Protein AF-A0A7C2IJB6-F1 (afdb_monomer)

Nearest PDB structures (foldseek):
  6qkn-assembly1_A  TM=7.504E-01  e=5.696E-08  Neisseria gonorrhoeae
  1iqc-assembly2_B  TM=7.763E-01  e=3.004E-07  Nitrosomonas europaea
  2c1v-assembly1_B  TM=7.327E-01  e=2.038E-07  Paracoccus pantotrophus
  2vhd-assembly1_B  TM=8.048E-01  e=1.075E-06  Pseudomonas aeruginosa
  4aam-assembly1_A  TM=7.432E-01  e=2.154E-07  Geobacter sulfurreducens PCA

Solvent-accessible surface area (backbone atoms only — not comparable to full-atom values): 22747 Å² total; per-residue (Å²): 135,78,89,80,89,83,88,88,89,89,83,83,92,76,82,88,78,78,80,56,73,66,61,62,49,51,53,49,51,52,50,52,50,51,51,51,51,52,49,52,50,52,52,51,52,52,54,50,51,52,51,51,53,24,52,53,37,28,27,54,49,5,51,53,58,36,51,38,40,70,40,17,32,83,83,29,83,39,82,35,30,59,50,70,41,39,26,39,72,84,48,93,93,47,68,28,43,25,15,41,82,37,72,37,32,71,24,23,38,30,97,93,49,72,52,48,64,40,90,45,44,54,68,57,46,57,45,47,76,77,48,75,48,36,70,55,30,40,77,22,75,44,58,41,56,41,45,48,48,45,49,29,18,51,69,22,29,30,51,94,90,36,40,67,60,28,51,52,40,41,43,46,47,43,70,68,43,75,46,39,74,94,75,71,38,68,19,47,48,58,46,42,29,62,31,68,73,40,64,63,88,83,46,57,60,72,59,50,49,50,51,52,17,45,21,31,33,51,28,45,57,66,38,55,74,84,74,68,48,37,65,47,46,29,34,60,72,56,73,48,81,71,47,53,57,93,91,50,55,40,54,63,42,24,53,54,49,50,56,52,50,52,52,28,57,77,68,67,65,63,56,70,44,81,86,30,51,74,69,52,49,52,52,48,51,33,33,41,27,64,58,98,54,103,72,40,58,39,44,26,66,48,36,22,49,76,55,22,29,64,76,44,65,50,60,84,52,59,47,44,54,53,35,14,75,55,69,41,86,69,45,52,81,68,55,91,74,69,49,61,93,70,51,70,67,71,36,73,51,44,62,30,76,53,39,76,92,44,80,89,31,30,45,26,39,21,45,44,49,65,50,74,89,76,41,88,83,58,55,91,92,56,49,52,48,60,47,47,60,69,26,52,36,8,32,41,43,63,62,64,69,60,52,98,29,47,55,56,79,136

Mean predicted aligned error: 8.57 Å

Foldseek 3Di:
DDDDDDDDDDDDDDDDDDDDPVVVVVVVVVVVVVVVVVVVVVVVVVVVVLVVQLLVLLLVLLVVLQFDQLLADPQFDDGGGLCRAQDAAPDPVGGFLGGHADQFQFFTAHPVRRDGGHLGGDARLAVVVVFCADDFQRQDRAQLRVNLDCSQHRRSPHDVVCSVVSLVSVLVQLVVAQFDVVVPGHRSQVSCCSNPVDRSVVDDSVVVSSSNSSSNRSNSNVRYDPCPAQVSVQCVQLVHDQWDDVPDQLLVSLVVRLVSVVVCVVVVNRDHDPPCDPVNVVVSNLCSAPDPDPRRPVQSRALTPPQGGPSDWAAPCPQVVQQCVAVNHPLVVVADDDFPVPDDAPDQQQSDRHHNVNPNRIPQRNLRPDDQPDDPPADVPQHSRNVSVRSGRITGDGGPPPPVRHDDDD

Structure (mmCIF, N/CA/C/O backbone):
data_AF-A0A7C2IJB6-F1
#
_entry.id   AF-A0A7C2IJB6-F1
#
loop_
_atom_site.group_PDB
_atom_site.id
_atom_site.type_symbol
_atom_site.label_atom_id
_atom_site.label_alt_id
_atom_site.label_comp_id
_atom_site.label_asym_id
_atom_site.label_entity_id
_atom_site.label_seq_id
_atom_site.pdbx_PDB_ins_code
_atom_site.Cartn_x
_atom_site.Cartn_y
_atom_site.Cartn_z
_atom_site.occupancy
_atom_site.B_iso_or_equiv
_atom_site.auth_seq_id
_atom_site.auth_comp_id
_atom_site.auth_asym_id
_atom_site.auth_atom_id
_atom_site.pdbx_PDB_model_num
ATOM 1 N N . MET A 1 1 ? 17.824 -52.316 50.016 1.00 36.53 1 MET A N 1
ATOM 2 C CA . MET A 1 1 ? 18.013 -53.706 50.470 1.00 36.53 1 MET A CA 1
ATOM 3 C C . MET A 1 1 ? 16.646 -54.197 50.887 1.00 36.53 1 MET A C 1
ATOM 5 O O . MET A 1 1 ? 16.119 -53.686 51.863 1.00 36.53 1 MET A O 1
ATOM 9 N N . GLU A 1 2 ? 15.900 -54.733 49.922 1.00 36.28 2 GLU A N 1
ATOM 10 C CA . GLU A 1 2 ? 15.811 -56.184 49.619 1.00 36.28 2 GLU A CA 1
ATOM 11 C C . GLU A 1 2 ? 15.007 -56.891 50.718 1.00 36.28 2 GLU A C 1
ATOM 13 O O . GLU A 1 2 ? 15.379 -56.836 51.882 1.00 36.28 2 GLU A O 1
ATOM 18 N N . ILE A 1 3 ? 13.756 -57.286 50.448 1.00 34.62 3 ILE A N 1
ATOM 19 C CA . ILE A 1 3 ? 13.367 -58.489 49.681 1.00 34.62 3 ILE A CA 1
ATOM 20 C C . ILE A 1 3 ? 13.934 -59.731 50.376 1.00 34.62 3 ILE A C 1
ATOM 22 O O . ILE A 1 3 ? 15.116 -60.000 50.240 1.00 34.62 3 ILE A O 1
ATOM 26 N N . ASP A 1 4 ? 13.105 -60.447 51.145 1.00 31.38 4 ASP A N 1
ATOM 27 C CA . ASP A 1 4 ? 12.693 -61.813 50.788 1.00 31.38 4 ASP A CA 1
ATOM 28 C C . ASP A 1 4 ? 11.893 -62.532 51.893 1.00 31.38 4 ASP A C 1
ATOM 30 O O . ASP A 1 4 ? 12.348 -62.643 53.025 1.00 31.38 4 ASP A O 1
ATOM 34 N N . GLN A 1 5 ? 10.748 -63.094 51.463 1.00 39.75 5 GLN A N 1
ATOM 35 C CA . GLN A 1 5 ? 10.140 -64.368 51.903 1.00 39.75 5 GLN A CA 1
ATOM 36 C C . GLN A 1 5 ? 9.577 -64.449 53.349 1.00 39.75 5 GLN A C 1
ATOM 38 O O . GLN A 1 5 ? 10.151 -63.936 54.292 1.00 39.75 5 GLN A O 1
ATOM 43 N N . VAL A 1 6 ? 8.424 -65.054 53.670 1.00 36.78 6 VAL A N 1
ATOM 44 C CA . VAL A 1 6 ? 7.769 -66.326 53.272 1.00 36.78 6 VAL A CA 1
ATOM 45 C C . VAL A 1 6 ? 6.292 -66.205 53.754 1.00 36.78 6 VAL A C 1
ATOM 47 O O . VAL A 1 6 ? 6.082 -65.879 54.915 1.00 36.78 6 VAL A O 1
ATOM 50 N N . MET A 1 7 ? 5.247 -66.176 52.914 1.00 29.88 7 MET A N 1
ATOM 51 C CA . MET A 1 7 ? 4.465 -67.271 52.282 1.00 29.88 7 MET A CA 1
ATOM 52 C C . MET A 1 7 ? 3.468 -68.061 53.174 1.00 29.88 7 MET A C 1
ATOM 54 O O . MET A 1 7 ? 3.831 -68.544 54.238 1.00 29.88 7 MET A O 1
ATOM 58 N N . ALA A 1 8 ? 2.278 -68.301 52.579 1.00 30.44 8 ALA A N 1
ATOM 59 C CA . ALA A 1 8 ? 1.193 -69.267 52.886 1.00 30.44 8 ALA A CA 1
ATOM 60 C C . ALA A 1 8 ? 0.152 -68.836 53.952 1.00 30.44 8 ALA A C 1
ATOM 62 O O . ALA A 1 8 ? 0.516 -68.383 55.020 1.00 30.44 8 ALA A O 1
ATOM 63 N N . GLU A 1 9 ? -1.172 -68.896 53.757 1.00 31.38 9 GLU A N 1
ATOM 64 C CA . GLU A 1 9 ? -2.037 -69.702 52.883 1.00 31.38 9 GLU A CA 1
ATOM 65 C C . GLU A 1 9 ? -3.267 -68.898 52.415 1.00 31.38 9 GLU A C 1
ATOM 67 O O . GLU A 1 9 ? -3.785 -68.065 53.150 1.00 31.38 9 GLU A O 1
ATOM 72 N N . ILE A 1 10 ? -3.763 -69.199 51.210 1.00 33.75 10 ILE A N 1
ATOM 73 C CA . ILE A 1 10 ? -5.163 -69.536 50.872 1.00 33.75 10 ILE A CA 1
ATOM 74 C C . ILE A 1 10 ? -5.213 -69.580 49.338 1.00 33.75 10 ILE A C 1
ATOM 76 O O . ILE A 1 10 ? -5.016 -68.559 48.692 1.00 33.75 10 ILE A O 1
ATOM 80 N N . ILE A 1 11 ? -5.430 -70.770 48.763 1.00 36.22 11 ILE A N 1
ATOM 81 C CA . ILE A 1 11 ? -6.298 -71.062 47.598 1.00 36.22 11 ILE A CA 1
ATOM 82 C C . ILE A 1 11 ? -5.979 -72.481 47.091 1.00 36.22 11 ILE A C 1
ATOM 84 O O . ILE A 1 11 ? -4.893 -72.778 46.598 1.00 36.22 11 ILE A O 1
ATOM 88 N N . LYS A 1 12 ? -6.979 -73.362 47.208 1.00 34.47 12 LYS A N 1
ATOM 89 C CA . LYS A 1 12 ? -7.035 -74.700 46.598 1.00 34.47 12 LYS A CA 1
ATOM 90 C C . LYS A 1 12 ? -7.112 -74.602 45.061 1.00 34.47 12 LYS A C 1
ATOM 92 O O . LYS A 1 12 ? -7.705 -73.648 44.554 1.00 34.47 12 LYS A O 1
ATOM 97 N N . PRO A 1 13 ? -6.614 -75.597 44.303 1.00 36.00 13 PRO A N 1
ATOM 98 C CA . PRO A 1 13 ? -6.653 -75.566 42.846 1.00 36.00 13 PRO A CA 1
ATOM 99 C C . PRO A 1 13 ? -8.046 -75.931 42.306 1.00 36.00 13 PRO A C 1
ATOM 101 O O . PRO A 1 13 ? -8.673 -76.896 42.740 1.00 36.00 13 PRO A O 1
ATOM 104 N N . SER A 1 14 ? -8.503 -75.165 41.315 1.00 37.53 14 SER A N 1
ATOM 105 C CA . SER A 1 14 ? -9.647 -75.457 40.439 1.00 37.53 14 SER A CA 1
ATOM 106 C C . SER A 1 14 ? -9.128 -75.626 38.998 1.00 37.53 14 SER A C 1
ATOM 108 O O . SER A 1 14 ? -8.111 -75.022 38.645 1.00 37.53 14 SER A O 1
ATOM 110 N N . PRO A 1 15 ? -9.751 -76.488 38.173 1.00 41.00 15 PRO A N 1
ATOM 111 C CA . PRO A 1 15 ? -9.124 -77.035 36.978 1.00 41.00 15 PRO A CA 1
ATOM 112 C C . PRO A 1 15 ? -9.003 -76.016 35.840 1.00 41.00 15 PRO A C 1
ATOM 114 O O . PRO A 1 15 ? -9.871 -75.175 35.601 1.00 41.00 15 PRO A O 1
ATOM 117 N N . SER A 1 16 ? -7.913 -76.161 35.089 1.00 48.94 16 SER A N 1
ATOM 118 C CA . SER A 1 16 ? -7.564 -75.415 33.882 1.00 48.94 16 SER A CA 1
ATOM 119 C C . SER A 1 16 ? -8.739 -75.264 32.903 1.00 48.94 16 SER A C 1
ATOM 121 O O . SER A 1 16 ? -9.087 -76.201 32.179 1.00 48.94 16 SER A O 1
ATOM 123 N N . ARG A 1 17 ? -9.310 -74.057 32.802 1.00 46.62 17 ARG A N 1
ATOM 124 C CA . ARG A 1 17 ? -10.152 -73.675 31.660 1.00 46.62 17 ARG A CA 1
ATOM 125 C C . ARG A 1 17 ? -9.254 -73.288 30.490 1.00 46.62 17 ARG A C 1
ATOM 127 O O . ARG A 1 17 ? -8.646 -72.221 30.487 1.00 46.62 17 ARG A O 1
ATOM 134 N N . ARG A 1 18 ? -9.203 -74.151 29.473 1.00 50.25 18 ARG A N 1
ATOM 135 C CA . ARG A 1 18 ? -8.667 -73.803 28.151 1.00 50.25 18 ARG A CA 1
ATOM 136 C C . ARG A 1 18 ? -9.419 -72.577 27.624 1.00 50.25 18 ARG A C 1
ATOM 138 O O . ARG A 1 18 ? -10.645 -72.595 27.528 1.00 50.25 18 ARG A O 1
ATOM 145 N N . LEU A 1 19 ? -8.684 -71.522 27.277 1.00 46.22 19 LEU A N 1
ATOM 146 C CA . LEU A 1 19 ? -9.210 -70.391 26.516 1.00 46.22 19 LEU A CA 1
ATOM 147 C C . LEU A 1 19 ? -9.748 -70.920 25.181 1.00 46.22 19 LEU A C 1
ATOM 149 O O . LEU A 1 19 ? -8.992 -71.381 24.330 1.00 46.22 19 LEU A O 1
ATOM 153 N N . THR A 1 20 ? -11.065 -70.868 25.001 1.00 51.03 20 THR A N 1
ATOM 154 C CA . THR A 1 20 ? -11.717 -71.162 23.722 1.00 51.03 20 THR A CA 1
ATOM 155 C C . THR A 1 20 ? -11.181 -70.208 22.651 1.00 51.03 20 THR A C 1
ATOM 157 O O . THR A 1 20 ? -11.141 -68.991 22.859 1.00 51.03 20 THR A O 1
ATOM 160 N N . THR A 1 21 ? -10.803 -70.760 21.500 1.00 56.19 21 THR A N 1
ATOM 161 C CA . THR A 1 21 ? -10.133 -70.123 20.348 1.00 56.19 21 THR A CA 1
ATOM 162 C C . THR A 1 21 ? -10.751 -68.799 19.858 1.00 56.19 21 THR A C 1
ATOM 164 O O . THR A 1 21 ? -10.052 -67.990 19.248 1.00 56.19 21 THR A O 1
ATOM 167 N N . GLY A 1 22 ? -12.023 -68.518 20.169 1.00 53.72 22 GLY A N 1
ATOM 168 C CA . GLY A 1 22 ? -12.709 -67.261 19.836 1.00 53.72 22 GLY A CA 1
ATOM 169 C C . GLY A 1 22 ? -12.277 -66.030 20.652 1.00 53.72 22 GLY A C 1
ATOM 170 O O . GLY A 1 22 ? -12.099 -64.958 20.076 1.00 53.72 22 GLY A O 1
ATOM 171 N N . ARG A 1 23 ? -12.035 -66.158 21.968 1.00 54.97 23 ARG A N 1
ATOM 172 C CA . ARG A 1 23 ? -11.639 -65.016 22.832 1.00 54.97 23 ARG A CA 1
ATOM 173 C C . ARG A 1 23 ? -10.204 -64.551 22.568 1.00 54.97 23 ARG A C 1
ATOM 175 O O . ARG A 1 23 ? -9.936 -63.354 22.570 1.00 54.97 23 ARG A O 1
ATOM 182 N N . ALA A 1 24 ? -9.303 -65.487 22.268 1.00 54.72 24 ALA A N 1
ATOM 183 C CA . ALA A 1 24 ? -7.926 -65.177 21.880 1.00 54.72 24 ALA A CA 1
ATOM 184 C C . ALA A 1 24 ? -7.848 -64.479 20.507 1.00 54.72 24 ALA A C 1
ATOM 186 O O . ALA A 1 24 ? -7.010 -63.602 20.309 1.00 54.72 24 ALA A O 1
ATOM 187 N N . ARG A 1 25 ? -8.745 -64.822 19.569 1.00 55.78 25 ARG A N 1
ATOM 188 C CA . ARG A 1 25 ? -8.880 -64.123 18.280 1.00 55.78 25 ARG A CA 1
ATOM 189 C C . ARG A 1 25 ? -9.384 -62.690 18.459 1.00 55.78 25 ARG A C 1
ATOM 191 O O . ARG A 1 25 ? -8.792 -61.785 17.887 1.00 55.78 25 ARG A O 1
ATOM 198 N N . TRP A 1 26 ? -10.408 -62.476 19.285 1.00 60.44 26 TRP A N 1
ATOM 199 C CA . TRP A 1 26 ? -10.959 -61.139 19.550 1.00 60.44 26 TRP A CA 1
ATOM 200 C C . TRP A 1 26 ? -9.937 -60.192 20.196 1.00 60.44 26 TRP A C 1
ATOM 202 O O . TRP A 1 26 ? -9.765 -59.074 19.720 1.00 60.44 26 TRP A O 1
ATOM 212 N N . LEU A 1 27 ? -9.174 -60.657 21.196 1.00 61.50 27 LEU A N 1
ATOM 213 C CA . LEU A 1 27 ? -8.085 -59.858 21.779 1.00 61.50 27 LEU A CA 1
ATOM 214 C C . LEU A 1 27 ? -6.993 -59.509 20.756 1.00 61.50 27 LEU A C 1
ATOM 216 O O . LEU A 1 27 ? -6.484 -58.393 20.775 1.00 61.50 27 LEU A O 1
ATOM 220 N N . ARG A 1 28 ? -6.649 -60.428 19.841 1.00 62.41 28 ARG A N 1
ATOM 221 C CA . ARG A 1 28 ? -5.698 -60.141 18.753 1.00 62.41 28 ARG A CA 1
ATOM 222 C C . ARG A 1 28 ? -6.236 -59.084 17.789 1.00 62.41 28 ARG A C 1
ATOM 224 O O . ARG A 1 28 ? -5.477 -58.200 17.415 1.00 62.41 28 ARG A O 1
ATOM 231 N N . TYR A 1 29 ? -7.520 -59.127 17.430 1.00 65.81 29 TYR A N 1
ATOM 232 C CA . TYR A 1 29 ? -8.131 -58.090 16.590 1.00 65.81 29 TYR A CA 1
ATOM 233 C C . TYR A 1 29 ? -8.172 -56.726 17.288 1.00 65.81 29 TYR A C 1
ATOM 235 O O . TYR A 1 29 ? -7.828 -55.730 16.662 1.00 65.81 29 TYR A O 1
ATOM 243 N N . CYS A 1 30 ? -8.508 -56.672 18.581 1.00 66.19 30 CYS A N 1
ATOM 244 C CA . CYS A 1 30 ? -8.470 -55.426 19.351 1.00 66.19 30 CYS A CA 1
ATOM 245 C C . CYS A 1 30 ? -7.048 -54.862 19.478 1.00 66.19 30 CYS A C 1
ATOM 247 O O . CYS A 1 30 ? -6.865 -53.657 19.342 1.00 66.19 30 CYS A O 1
ATOM 249 N N . LEU A 1 31 ? -6.040 -55.715 19.691 1.00 64.12 31 LEU A N 1
ATOM 250 C CA . LEU A 1 31 ? -4.639 -55.293 19.741 1.00 64.12 31 LEU A CA 1
ATOM 251 C C . LEU A 1 31 ? -4.155 -54.789 18.380 1.00 64.12 31 LEU A C 1
ATOM 253 O O . LEU A 1 31 ? -3.578 -53.711 18.316 1.00 64.12 31 LEU A O 1
ATOM 257 N N . VAL A 1 32 ? -4.436 -55.505 17.287 1.00 67.62 32 VAL A N 1
ATOM 258 C CA . VAL A 1 32 ? -4.081 -55.052 15.931 1.00 67.62 32 VAL A CA 1
ATOM 259 C C . VAL A 1 32 ? -4.778 -53.731 15.600 1.00 67.62 32 VAL A C 1
ATOM 261 O O . VAL A 1 32 ? -4.117 -52.813 15.134 1.00 67.62 32 VAL A O 1
ATOM 264 N N . ALA A 1 33 ? -6.067 -53.582 15.917 1.00 63.09 33 ALA A N 1
ATOM 265 C CA . ALA A 1 33 ? -6.798 -52.333 15.706 1.00 63.09 33 ALA A CA 1
ATOM 266 C C . ALA A 1 33 ? -6.241 -51.170 16.548 1.00 63.09 33 ALA A C 1
ATOM 268 O O . ALA A 1 33 ? -6.110 -50.059 16.037 1.00 63.09 33 ALA A O 1
ATOM 269 N N . ALA A 1 34 ? -5.853 -51.416 17.805 1.00 65.62 34 ALA A N 1
ATOM 270 C CA . ALA A 1 34 ? -5.215 -50.416 18.660 1.00 65.62 34 ALA A CA 1
ATOM 271 C C . ALA A 1 34 ? -3.826 -50.012 18.136 1.00 65.62 34 ALA A C 1
ATOM 273 O O . ALA A 1 34 ? -3.524 -48.823 18.071 1.00 65.62 34 ALA A O 1
ATOM 274 N N . PHE A 1 35 ? -3.010 -50.973 17.688 1.00 64.38 35 PHE A N 1
ATOM 275 C CA . PHE A 1 35 ? -1.719 -50.703 17.046 1.00 64.38 35 PHE A CA 1
ATOM 276 C C . PHE A 1 35 ? -1.880 -49.941 15.725 1.00 64.38 35 PHE A C 1
ATOM 278 O O . PHE A 1 35 ? -1.126 -49.005 15.473 1.00 64.38 35 PHE A O 1
ATOM 285 N N . SER A 1 36 ? -2.879 -50.274 14.903 1.00 60.22 36 SER A N 1
ATOM 286 C CA . SER A 1 36 ? -3.192 -49.536 13.674 1.00 60.22 36 SER A CA 1
ATOM 287 C C . SER A 1 36 ? -3.665 -48.109 13.962 1.00 60.22 36 SER A C 1
ATOM 289 O O . SER A 1 36 ? -3.238 -47.188 13.273 1.00 60.22 36 SER A O 1
ATOM 291 N N . ALA A 1 37 ? -4.483 -47.896 14.997 1.00 60.16 37 ALA A N 1
ATOM 292 C CA . ALA A 1 37 ? -4.923 -46.564 15.413 1.00 60.16 37 ALA A CA 1
ATOM 293 C C . ALA A 1 37 ? -3.768 -45.712 15.974 1.00 60.16 37 ALA A C 1
ATOM 295 O O . ALA A 1 37 ? -3.649 -44.540 15.625 1.00 60.16 37 ALA A O 1
ATOM 296 N N . LEU A 1 38 ? -2.876 -46.303 16.778 1.00 63.28 38 LEU A N 1
ATOM 297 C CA . LEU A 1 38 ? -1.655 -45.656 17.281 1.00 63.28 38 LEU A CA 1
ATOM 298 C C . LEU A 1 38 ? -0.667 -45.326 16.154 1.00 63.28 38 LEU A C 1
ATOM 300 O O . LEU A 1 38 ? -0.095 -44.238 16.143 1.00 63.28 38 LEU A O 1
ATOM 304 N N . ALA A 1 39 ? -0.499 -46.224 15.178 1.00 59.56 39 ALA A N 1
ATOM 305 C CA . ALA A 1 39 ? 0.325 -45.972 14.000 1.00 59.56 39 ALA A CA 1
ATOM 306 C C . ALA A 1 39 ? -0.252 -44.826 13.154 1.00 59.56 39 ALA A C 1
ATOM 308 O O . ALA A 1 39 ? 0.473 -43.890 12.831 1.00 59.56 39 ALA A O 1
ATOM 309 N N . LEU A 1 40 ? -1.558 -44.844 12.856 1.00 61.75 40 LEU A N 1
ATOM 310 C CA . LEU A 1 40 ? -2.244 -43.776 12.116 1.00 61.75 40 LEU A CA 1
ATOM 311 C C . LEU A 1 40 ? -2.175 -42.423 12.843 1.00 61.75 40 LEU A C 1
ATOM 313 O O . LEU A 1 40 ? -1.929 -41.402 12.203 1.00 61.75 40 LEU A O 1
ATOM 317 N N . ALA A 1 41 ? -2.317 -42.410 14.172 1.00 61.56 41 ALA A N 1
ATOM 318 C CA . ALA A 1 41 ? -2.141 -41.206 14.983 1.00 61.56 41 ALA A CA 1
ATOM 319 C C . ALA A 1 41 ? -0.690 -40.688 14.939 1.00 61.56 41 ALA A C 1
ATOM 321 O O . ALA A 1 41 ? -0.470 -39.492 14.757 1.00 61.56 41 ALA A O 1
ATOM 322 N N . GLY A 1 42 ? 0.306 -41.578 15.023 1.00 56.81 42 GLY A N 1
ATOM 323 C CA . GLY A 1 42 ? 1.725 -41.226 14.893 1.00 56.81 42 GLY A CA 1
ATOM 324 C C . GLY A 1 42 ? 2.094 -40.677 13.508 1.00 56.81 42 GLY A C 1
ATOM 325 O O . GLY A 1 42 ? 2.839 -39.700 13.410 1.00 56.81 42 GLY A O 1
ATOM 326 N N . PHE A 1 43 ? 1.528 -41.244 12.436 1.00 58.47 43 PHE A N 1
ATOM 327 C CA . PHE A 1 43 ? 1.673 -40.717 11.074 1.00 58.47 43 PHE A CA 1
ATOM 328 C C . PHE A 1 43 ? 1.025 -39.334 10.921 1.00 58.47 43 PHE A C 1
ATOM 330 O O . PHE A 1 43 ? 1.633 -38.447 10.323 1.00 58.47 43 PHE A O 1
ATOM 337 N N . GLY A 1 44 ? -0.162 -39.121 11.501 1.00 54.44 44 GLY A N 1
ATOM 338 C CA . GLY A 1 44 ? -0.849 -37.826 11.492 1.00 54.44 44 GLY A CA 1
ATOM 339 C C . GLY A 1 44 ? -0.059 -36.719 12.196 1.00 54.44 44 GLY A C 1
ATOM 340 O O . GLY A 1 44 ? 0.105 -35.634 11.639 1.00 54.44 44 GLY A O 1
ATOM 341 N N . VAL A 1 45 ? 0.507 -37.006 13.375 1.00 64.06 45 VAL A N 1
ATOM 342 C CA . VAL A 1 45 ? 1.342 -36.048 14.126 1.00 64.06 45 VAL A CA 1
ATOM 343 C C . VAL A 1 45 ? 2.620 -35.701 13.359 1.00 64.06 45 VAL A C 1
ATOM 345 O O . VAL A 1 45 ? 2.955 -34.526 13.231 1.00 64.06 45 VAL A O 1
ATOM 348 N N . ARG A 1 46 ? 3.308 -36.693 12.780 1.00 65.31 46 ARG A N 1
ATOM 349 C CA . ARG A 1 46 ? 4.546 -36.468 12.013 1.00 65.31 46 ARG A CA 1
ATOM 350 C C . ARG A 1 46 ? 4.308 -35.691 10.714 1.00 65.31 46 ARG A C 1
ATOM 352 O O . ARG A 1 46 ? 5.136 -34.868 10.336 1.00 65.31 46 ARG A O 1
ATOM 359 N N . ALA A 1 47 ? 3.181 -35.926 10.041 1.00 65.94 47 ALA A N 1
ATOM 360 C CA . ALA A 1 47 ? 2.796 -35.174 8.849 1.00 65.94 47 ALA A CA 1
ATOM 361 C C . ALA A 1 47 ? 2.433 -33.716 9.181 1.00 65.94 47 ALA A C 1
ATOM 363 O O . ALA A 1 47 ? 2.790 -32.801 8.438 1.00 65.94 47 ALA A O 1
ATOM 364 N N . GLN A 1 48 ? 1.757 -33.488 10.311 1.00 69.06 48 GLN A N 1
ATOM 365 C CA . GLN A 1 48 ? 1.440 -32.145 10.790 1.00 69.06 48 GLN A CA 1
ATOM 366 C C . GLN A 1 48 ? 2.703 -31.373 11.193 1.00 69.06 48 GLN A C 1
ATOM 368 O O . GLN A 1 48 ? 2.839 -30.214 10.808 1.00 69.06 48 GLN A O 1
ATOM 373 N N . ASP A 1 49 ? 3.635 -32.012 11.902 1.00 74.38 49 ASP A N 1
ATOM 374 C CA . ASP A 1 49 ? 4.932 -31.431 12.269 1.00 74.38 49 ASP A CA 1
ATOM 375 C C . ASP A 1 49 ? 5.767 -31.091 11.020 1.00 74.38 49 ASP A C 1
ATOM 377 O O . ASP A 1 49 ? 6.217 -29.960 10.851 1.00 74.38 49 ASP A O 1
ATOM 381 N N . GLY A 1 50 ? 5.855 -32.015 10.055 1.00 75.75 50 GLY A N 1
ATOM 382 C CA . GLY A 1 50 ? 6.494 -31.759 8.758 1.00 75.75 50 GLY A CA 1
ATOM 383 C C . GLY A 1 50 ? 5.911 -30.541 8.032 1.00 75.75 50 GLY A C 1
ATOM 384 O O . GLY A 1 50 ? 6.653 -29.658 7.608 1.00 75.75 50 GLY A O 1
ATOM 385 N N . ARG A 1 51 ? 4.577 -30.430 7.969 1.00 79.25 51 ARG A N 1
ATOM 386 C CA . ARG A 1 51 ? 3.897 -29.286 7.343 1.00 79.25 51 ARG A CA 1
ATOM 387 C C . ARG A 1 51 ? 4.156 -27.966 8.077 1.00 79.25 51 ARG A C 1
ATOM 389 O O . ARG A 1 51 ? 4.313 -26.938 7.424 1.00 79.25 51 ARG A O 1
ATOM 396 N N . GLN A 1 52 ? 4.170 -27.964 9.409 1.00 81.31 52 GLN A N 1
ATOM 397 C CA . GLN A 1 52 ? 4.468 -26.755 10.188 1.00 81.31 52 GLN A CA 1
ATOM 398 C C . GLN A 1 52 ? 5.919 -26.305 9.982 1.00 81.31 52 GLN A C 1
ATOM 400 O O . GLN A 1 52 ? 6.168 -25.118 9.779 1.00 81.31 52 GLN A O 1
ATOM 405 N N . ASN A 1 53 ? 6.855 -27.255 9.938 1.00 86.25 53 ASN A N 1
ATOM 406 C CA . ASN A 1 53 ? 8.262 -26.980 9.660 1.00 86.25 53 ASN A CA 1
ATOM 407 C C . ASN A 1 53 ? 8.475 -26.405 8.251 1.00 86.25 53 ASN A C 1
ATOM 409 O O . ASN A 1 53 ? 9.244 -25.459 8.092 1.00 86.25 53 ASN A O 1
ATOM 413 N N . GLU A 1 54 ? 7.760 -26.903 7.236 1.00 89.19 54 GLU A N 1
ATOM 414 C CA . GLU A 1 54 ? 7.786 -26.315 5.889 1.00 89.19 54 GLU A CA 1
ATOM 415 C C . GLU A 1 54 ? 7.249 -24.879 5.872 1.00 89.19 54 GLU A C 1
ATOM 417 O O . GLU A 1 54 ? 7.863 -24.001 5.270 1.00 89.19 54 GLU A O 1
ATOM 422 N N . VAL A 1 55 ? 6.126 -24.608 6.547 1.00 91.38 55 VAL A N 1
ATOM 423 C CA . VAL A 1 55 ? 5.555 -23.250 6.626 1.00 91.38 55 VAL A CA 1
ATOM 424 C C . VAL A 1 55 ? 6.524 -22.288 7.315 1.00 91.38 55 VAL A C 1
ATOM 426 O O . VAL A 1 55 ? 6.759 -21.193 6.804 1.00 91.38 55 VAL A O 1
ATOM 429 N N . ALA A 1 56 ? 7.131 -22.700 8.429 1.00 95.12 56 ALA A N 1
ATOM 430 C CA . ALA A 1 56 ? 8.143 -21.904 9.115 1.00 95.12 56 ALA A CA 1
ATOM 431 C C . ALA A 1 56 ? 9.362 -21.634 8.215 1.00 95.12 56 ALA A C 1
ATOM 433 O O . ALA A 1 56 ? 9.820 -20.495 8.126 1.00 95.12 56 ALA A O 1
ATOM 434 N N . ALA A 1 57 ? 9.836 -22.648 7.482 1.00 96.12 57 ALA A N 1
ATOM 435 C CA . ALA A 1 57 ? 10.942 -22.501 6.538 1.00 96.12 57 ALA A CA 1
ATOM 436 C C . ALA A 1 57 ? 10.612 -21.535 5.385 1.00 96.12 57 ALA A C 1
ATOM 438 O O . ALA A 1 57 ? 11.471 -20.751 4.987 1.00 96.12 57 ALA A O 1
ATOM 439 N N . ARG A 1 58 ? 9.370 -21.533 4.875 1.00 96.88 58 ARG A N 1
ATOM 440 C CA . ARG A 1 58 ? 8.916 -20.573 3.848 1.00 96.88 58 ARG A CA 1
ATOM 441 C C . ARG A 1 58 ? 8.917 -19.139 4.359 1.00 96.88 58 ARG A C 1
ATOM 443 O O . ARG A 1 58 ? 9.378 -18.253 3.647 1.00 96.88 58 ARG A O 1
ATOM 450 N N . ILE A 1 59 ? 8.437 -18.917 5.583 1.00 97.69 59 ILE A N 1
ATOM 451 C CA . ILE A 1 59 ? 8.421 -17.589 6.211 1.00 97.69 59 ILE A CA 1
ATOM 452 C C . ILE A 1 59 ? 9.852 -17.092 6.439 1.00 97.69 59 ILE A C 1
ATOM 454 O O . ILE A 1 59 ? 10.156 -15.956 6.088 1.00 97.69 59 ILE A O 1
ATOM 458 N N . GLN A 1 60 ? 10.741 -17.944 6.959 1.00 97.25 60 GLN A N 1
ATOM 459 C CA . GLN A 1 60 ? 12.148 -17.595 7.178 1.00 97.25 60 GLN A CA 1
ATOM 460 C C . GLN A 1 60 ? 12.868 -17.265 5.861 1.00 97.25 60 GLN A C 1
ATOM 462 O O . GLN A 1 60 ? 13.568 -16.256 5.770 1.00 97.25 60 GLN A O 1
ATOM 467 N N . LEU A 1 61 ? 12.660 -18.083 4.824 1.00 98.38 61 LEU A N 1
ATOM 468 C CA . LEU A 1 61 ? 13.172 -17.811 3.482 1.00 98.38 61 LEU A CA 1
ATOM 469 C C . LEU A 1 61 ? 12.616 -16.487 2.940 1.00 98.38 61 LEU A C 1
ATOM 471 O O . LEU A 1 61 ? 13.363 -15.671 2.406 1.00 98.38 61 LEU A O 1
ATOM 475 N N . GLY A 1 62 ? 11.318 -16.248 3.120 1.00 98.56 62 GLY A N 1
ATOM 476 C CA . GLY A 1 62 ? 10.649 -15.008 2.745 1.00 98.56 62 GLY A CA 1
ATOM 477 C C . GLY A 1 62 ? 11.243 -13.772 3.408 1.00 98.56 62 GLY A C 1
ATOM 478 O O . GLY A 1 62 ? 11.470 -12.775 2.730 1.00 98.56 62 GLY A O 1
ATOM 479 N N . GLU A 1 63 ? 11.543 -13.843 4.703 1.00 98.19 63 GLU A N 1
ATOM 480 C CA . GLU A 1 63 ? 12.188 -12.755 5.438 1.00 98.19 63 GLU A CA 1
ATOM 481 C C . GLU A 1 63 ? 13.598 -12.462 4.908 1.00 98.19 63 GLU A C 1
ATOM 483 O O . GLU A 1 63 ? 13.965 -11.296 4.736 1.00 98.19 63 GLU A O 1
ATOM 488 N N . ARG A 1 64 ? 14.387 -13.504 4.610 1.00 97.88 64 ARG A N 1
ATOM 489 C CA . ARG A 1 64 ? 15.724 -13.339 4.020 1.00 97.88 64 ARG A CA 1
ATOM 490 C C . ARG A 1 64 ? 15.632 -12.667 2.649 1.00 97.88 64 ARG A C 1
ATOM 492 O O . ARG A 1 64 ? 16.280 -11.651 2.418 1.00 97.88 64 ARG A O 1
ATOM 499 N N . LEU A 1 65 ? 14.750 -13.167 1.781 1.00 98.69 65 LEU A N 1
ATOM 500 C CA . LEU A 1 65 ? 14.503 -12.612 0.445 1.00 98.69 65 LEU A CA 1
ATOM 501 C C . LEU A 1 65 ? 13.963 -11.176 0.490 1.00 98.69 65 LEU A C 1
ATOM 503 O O . LEU A 1 65 ? 14.299 -10.362 -0.364 1.00 98.69 65 LEU A O 1
ATOM 507 N N . PHE A 1 66 ? 13.151 -10.833 1.491 1.00 98.62 66 PHE A N 1
ATOM 508 C CA . PHE A 1 66 ? 12.658 -9.469 1.701 1.00 98.62 66 PHE A CA 1
ATOM 509 C C . PHE A 1 66 ? 13.806 -8.471 1.923 1.00 98.62 66 PHE A C 1
ATOM 511 O O . PHE A 1 66 ? 13.721 -7.306 1.525 1.00 98.62 66 PHE A O 1
ATOM 518 N N . LYS A 1 67 ? 14.899 -8.939 2.531 1.00 97.38 67 LYS A N 1
ATOM 519 C CA . LYS A 1 67 ? 16.093 -8.149 2.839 1.00 97.38 67 LYS A CA 1
ATOM 520 C C . LYS A 1 67 ? 17.177 -8.249 1.759 1.00 97.38 67 LYS A C 1
ATOM 522 O O . LYS A 1 67 ? 18.167 -7.538 1.885 1.00 97.38 67 LYS A O 1
ATOM 527 N N . GLU A 1 68 ? 16.983 -9.040 0.701 1.00 97.88 68 GLU A N 1
ATOM 528 C CA . GLU A 1 68 ? 17.986 -9.334 -0.335 1.00 97.88 68 GLU A CA 1
ATOM 529 C C . GLU A 1 68 ? 18.323 -8.107 -1.212 1.00 97.88 68 GLU A C 1
ATOM 531 O O . GLU A 1 68 ? 17.512 -7.710 -2.058 1.00 97.88 68 GLU A O 1
ATOM 536 N N . PRO A 1 69 ? 19.516 -7.495 -1.063 1.00 96.81 69 PRO A N 1
ATOM 537 C CA . PRO A 1 69 ? 19.911 -6.339 -1.866 1.00 96.81 69 PRO A CA 1
ATOM 538 C C . PRO A 1 69 ? 20.275 -6.707 -3.312 1.00 96.81 69 PRO A C 1
ATOM 540 O O . PRO A 1 69 ? 20.223 -5.857 -4.203 1.00 96.81 69 PRO A O 1
ATOM 543 N N . GLY A 1 70 ? 20.626 -7.966 -3.579 1.00 97.50 70 GLY A N 1
ATOM 544 C CA . GLY A 1 70 ? 21.041 -8.462 -4.887 1.00 97.50 70 GLY A CA 1
ATOM 545 C C . GLY A 1 70 ? 19.959 -8.386 -5.964 1.00 97.50 70 GLY A C 1
ATOM 546 O O . GLY A 1 70 ? 20.276 -8.521 -7.146 1.00 97.50 70 GLY A O 1
ATOM 547 N N . PHE A 1 71 ? 18.699 -8.133 -5.601 1.00 98.19 71 PHE A N 1
ATOM 548 C CA . PHE A 1 71 ? 17.620 -7.877 -6.561 1.00 98.19 71 PHE A CA 1
ATOM 549 C C . PHE A 1 71 ? 17.667 -6.468 -7.168 1.00 98.19 71 PHE A C 1
ATOM 551 O O . PHE A 1 71 ? 17.088 -6.249 -8.234 1.00 98.19 71 PHE A O 1
ATOM 558 N N . SER A 1 72 ? 18.373 -5.524 -6.539 1.00 97.38 72 SER A N 1
ATOM 559 C CA . SER A 1 72 ? 18.530 -4.168 -7.069 1.00 97.38 72 SER A CA 1
ATOM 560 C C . SER A 1 72 ? 19.430 -4.107 -8.301 1.00 97.38 72 SER A C 1
ATOM 562 O O . SER A 1 72 ? 20.419 -4.831 -8.420 1.00 97.38 72 SER A O 1
ATOM 564 N N . SER A 1 73 ? 19.077 -3.244 -9.253 1.00 96.44 73 SER A N 1
ATOM 565 C CA . SER A 1 73 ? 19.836 -3.050 -10.486 1.00 96.44 73 SER A CA 1
ATOM 566 C C . SER A 1 73 ? 21.282 -2.659 -10.189 1.00 96.44 73 SER A C 1
ATOM 568 O O . SER A 1 73 ? 21.548 -1.667 -9.514 1.00 96.44 73 SER A O 1
ATOM 570 N N . ARG A 1 74 ? 22.228 -3.401 -10.773 1.00 93.94 74 ARG A N 1
ATOM 571 C CA . ARG A 1 74 ? 23.668 -3.095 -10.693 1.00 93.94 74 ARG A CA 1
ATOM 572 C C . ARG A 1 74 ? 24.091 -1.923 -11.579 1.00 93.94 74 ARG A C 1
ATOM 574 O O . ARG A 1 74 ? 25.228 -1.479 -11.506 1.00 93.94 74 ARG A O 1
ATOM 581 N N . GLU A 1 75 ? 23.196 -1.460 -12.448 1.00 94.19 75 GLU A N 1
ATOM 582 C CA . GLU A 1 75 ? 23.417 -0.297 -13.314 1.00 94.19 75 GLU A CA 1
ATOM 583 C C . GLU A 1 75 ? 23.046 1.028 -12.615 1.00 94.19 75 GLU A C 1
ATOM 585 O O . GLU A 1 75 ? 23.084 2.088 -13.243 1.00 94.19 75 GLU A O 1
ATOM 590 N N . GLY A 1 76 ? 22.625 0.959 -11.349 1.00 91.31 76 GLY A N 1
ATOM 591 C CA . GLY A 1 76 ? 22.299 2.097 -10.504 1.00 91.31 76 GLY A CA 1
ATOM 592 C C . GLY A 1 76 ? 23.336 2.349 -9.408 1.00 91.31 76 GLY A C 1
ATOM 593 O O . GLY A 1 76 ? 24.218 1.535 -9.152 1.00 91.31 76 GLY A O 1
ATOM 594 N N . ASP A 1 77 ? 23.223 3.501 -8.760 1.00 93.06 77 ASP A N 1
ATOM 595 C CA . ASP A 1 77 ? 24.083 3.960 -7.663 1.00 93.06 77 ASP A CA 1
ATOM 596 C C . ASP A 1 77 ? 23.558 3.645 -6.249 1.00 93.06 77 ASP A C 1
ATOM 598 O O . ASP A 1 77 ? 24.234 3.943 -5.267 1.00 93.06 77 ASP A O 1
ATOM 602 N N . LEU A 1 78 ? 22.354 3.080 -6.132 1.00 93.56 78 LEU A N 1
ATOM 603 C CA . LEU A 1 78 ? 21.706 2.794 -4.857 1.00 93.56 78 LEU A CA 1
ATOM 604 C C . LEU A 1 78 ? 21.292 1.327 -4.829 1.00 93.56 78 LEU A C 1
ATOM 606 O O . LEU A 1 78 ? 20.378 0.902 -5.536 1.00 93.56 78 LEU A O 1
ATOM 610 N N . VAL A 1 79 ? 21.972 0.570 -3.976 1.00 94.94 79 VAL A N 1
ATOM 611 C CA . VAL A 1 79 ? 21.625 -0.812 -3.659 1.00 94.94 79 VAL A CA 1
ATOM 612 C C . VAL A 1 79 ? 20.514 -0.798 -2.612 1.00 94.94 79 VAL A C 1
ATOM 614 O O . VAL A 1 79 ? 20.602 -0.084 -1.613 1.00 94.94 79 VAL A O 1
ATOM 617 N N . SER A 1 80 ? 19.442 -1.552 -2.837 1.00 94.44 80 SER A N 1
ATOM 618 C CA . SER A 1 80 ? 18.267 -1.556 -1.953 1.00 94.44 80 SER A CA 1
ATOM 619 C C . SER A 1 80 ? 17.554 -2.904 -1.952 1.00 94.44 80 SER A C 1
ATOM 621 O O . SER A 1 80 ? 17.695 -3.699 -2.880 1.00 94.44 80 SER A O 1
ATOM 623 N N . SER A 1 81 ? 16.757 -3.141 -0.916 1.00 96.88 81 SER A N 1
ATOM 624 C CA . SER A 1 81 ? 15.821 -4.261 -0.801 1.00 96.88 81 SER A CA 1
ATOM 625 C C . SER A 1 81 ? 14.473 -3.768 -0.270 1.00 96.88 81 SER A C 1
ATOM 627 O O . SER A 1 81 ? 14.301 -2.577 -0.002 1.00 96.88 81 SER A O 1
ATOM 629 N N . CYS A 1 82 ? 13.500 -4.664 -0.080 1.00 97.50 82 CYS A N 1
ATOM 630 C CA . CYS A 1 82 ? 12.231 -4.275 0.543 1.00 97.50 82 CYS A CA 1
ATOM 631 C C . CYS A 1 82 ? 12.472 -3.744 1.968 1.00 97.50 82 CYS A C 1
ATOM 633 O O . CYS A 1 82 ? 11.868 -2.753 2.377 1.00 97.50 82 CYS A O 1
ATOM 635 N N . GLY A 1 83 ? 13.422 -4.356 2.685 1.00 96.31 83 GLY A N 1
ATOM 636 C CA . GLY A 1 83 ? 13.856 -3.933 4.017 1.00 96.31 83 GLY A CA 1
ATOM 637 C C . GLY A 1 83 ? 14.559 -2.575 4.071 1.00 96.31 83 GLY A C 1
ATOM 638 O O . GLY A 1 83 ? 14.701 -2.037 5.160 1.00 96.31 83 GLY A O 1
ATOM 639 N N . SER A 1 84 ? 14.961 -1.991 2.937 1.00 94.06 84 SER A N 1
ATOM 640 C CA . SER A 1 84 ? 15.500 -0.622 2.899 1.00 94.06 84 SER A CA 1
ATOM 641 C C . SER A 1 84 ? 14.409 0.443 3.044 1.00 94.06 84 SER A C 1
ATOM 643 O O . SER A 1 84 ? 14.681 1.520 3.563 1.00 94.06 84 SER A O 1
ATOM 645 N N . CYS A 1 85 ? 13.183 0.147 2.597 1.00 95.38 85 CYS A N 1
ATOM 646 C CA . CYS A 1 85 ? 12.062 1.093 2.619 1.00 95.38 85 CYS A CA 1
ATOM 647 C C . CYS A 1 85 ? 10.973 0.725 3.636 1.00 95.38 85 CYS A C 1
ATOM 649 O O . CYS A 1 85 ? 10.180 1.573 4.022 1.00 95.38 85 CYS A O 1
ATOM 651 N N . HIS A 1 86 ? 10.896 -0.528 4.077 1.00 97.06 86 HIS A N 1
ATOM 652 C CA . HIS A 1 86 ? 9.883 -0.989 5.026 1.00 97.06 86 HIS A CA 1
ATOM 653 C C . HIS A 1 86 ? 10.523 -1.315 6.375 1.00 97.06 86 HIS A C 1
ATOM 655 O O . HIS A 1 86 ? 10.679 -2.479 6.746 1.00 97.06 86 HIS A O 1
ATOM 661 N N . LEU A 1 87 ? 10.897 -0.256 7.094 1.00 95.88 87 LEU A N 1
ATOM 662 C CA . LEU A 1 87 ? 11.674 -0.322 8.331 1.00 95.88 87 LEU A CA 1
ATOM 663 C C . LEU A 1 87 ? 10.776 -0.571 9.547 1.00 95.88 87 LEU A C 1
ATOM 665 O O . LEU A 1 87 ? 9.681 -0.018 9.641 1.00 95.88 87 LEU A O 1
ATOM 669 N N . TYR A 1 88 ? 11.258 -1.369 10.494 1.00 94.62 88 TYR A N 1
ATOM 670 C CA . TYR A 1 88 ? 10.688 -1.526 11.828 1.00 94.62 88 TYR A CA 1
ATOM 671 C C . TYR A 1 88 ? 11.614 -0.923 12.884 1.00 94.62 88 TYR A C 1
ATOM 673 O O . TYR A 1 88 ? 11.363 0.181 13.337 1.00 94.62 88 TYR A O 1
ATOM 681 N N . ASP A 1 89 ? 12.696 -1.598 13.253 1.00 93.88 89 ASP A N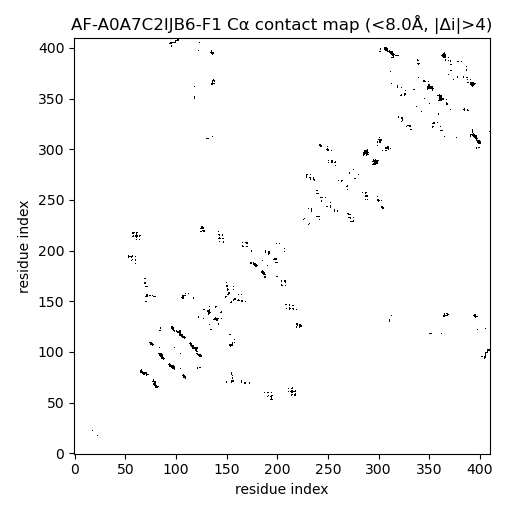 1
ATOM 682 C CA . ASP A 1 89 ? 13.642 -1.166 14.292 1.00 93.88 89 ASP A CA 1
ATOM 683 C C . ASP A 1 89 ? 15.092 -1.114 13.791 1.00 93.88 89 ASP A C 1
ATOM 685 O O . ASP A 1 89 ? 16.025 -0.973 14.577 1.00 93.88 89 ASP A O 1
ATOM 689 N N . GLN A 1 90 ? 15.288 -1.232 12.476 1.00 91.56 90 GLN A N 1
ATOM 690 C CA . GLN A 1 90 ? 16.619 -1.323 11.877 1.00 91.56 90 GLN A CA 1
ATOM 691 C C . GLN A 1 90 ? 17.320 0.036 11.743 1.00 91.56 90 GLN A C 1
ATOM 693 O O . GLN A 1 90 ? 18.532 0.066 11.541 1.00 91.56 90 GLN A O 1
ATOM 698 N N . ASP A 1 91 ? 16.584 1.148 11.836 1.00 89.25 91 ASP A N 1
ATOM 699 C CA . ASP A 1 91 ? 17.131 2.500 11.694 1.00 89.25 91 ASP A CA 1
ATOM 700 C C . ASP A 1 91 ? 17.335 3.162 13.069 1.00 89.25 91 ASP A C 1
ATOM 702 O O . ASP A 1 91 ? 16.415 3.161 13.896 1.00 89.25 91 ASP A O 1
ATOM 706 N N . PRO A 1 92 ? 18.508 3.766 13.338 1.00 90.19 92 PRO A N 1
ATOM 707 C CA . PRO A 1 92 ? 18.793 4.419 14.616 1.00 90.19 92 PRO A CA 1
ATOM 708 C C . PRO A 1 92 ? 17.878 5.614 14.927 1.00 90.19 92 PRO A C 1
ATOM 710 O O . PRO A 1 92 ? 17.801 6.026 16.084 1.00 90.19 92 PRO A O 1
ATOM 713 N N . GLN A 1 93 ? 17.173 6.171 13.937 1.00 89.00 93 GLN A N 1
ATOM 714 C CA . GLN A 1 93 ? 16.198 7.248 14.138 1.00 89.00 93 GLN A CA 1
ATOM 715 C C . GLN A 1 93 ? 14.933 6.784 14.880 1.00 89.00 93 GLN A C 1
ATOM 717 O O . GLN A 1 93 ? 14.165 7.622 15.357 1.00 89.00 93 GLN A O 1
ATOM 722 N N . GLY A 1 94 ? 14.718 5.472 15.017 1.00 89.56 94 GLY A N 1
ATOM 723 C CA . GLY A 1 94 ? 13.706 4.899 15.897 1.00 89.56 94 GLY A CA 1
ATOM 724 C C . GLY A 1 94 ? 12.753 3.928 15.211 1.00 89.56 94 GLY A C 1
ATOM 725 O O . GLY A 1 94 ? 12.914 3.563 14.049 1.00 89.56 94 GLY A O 1
ATOM 726 N N . ILE A 1 95 ? 11.737 3.507 15.969 1.00 93.50 95 ILE A N 1
ATOM 727 C CA . ILE A 1 95 ? 10.776 2.492 15.530 1.00 93.50 95 ILE A CA 1
ATOM 728 C C . ILE A 1 95 ? 9.830 3.055 14.464 1.00 93.50 95 ILE A C 1
ATOM 730 O O . ILE A 1 95 ? 9.322 4.174 14.575 1.00 93.50 95 ILE A O 1
ATOM 734 N N . ARG A 1 96 ? 9.552 2.235 13.456 1.00 95.69 96 ARG A N 1
ATOM 735 C CA . ARG A 1 96 ? 8.729 2.521 12.286 1.00 95.69 96 ARG A CA 1
ATOM 736 C C . ARG A 1 96 ? 7.690 1.429 12.070 1.00 95.69 96 ARG A C 1
ATOM 738 O O . ARG A 1 96 ? 7.867 0.280 12.455 1.00 95.69 96 ARG A O 1
ATOM 745 N N . ALA A 1 97 ? 6.568 1.779 11.456 1.00 96.06 97 ALA A N 1
ATOM 746 C CA . ALA A 1 97 ? 5.490 0.841 11.156 1.00 96.06 97 ALA A CA 1
ATOM 747 C C . ALA A 1 97 ? 5.698 0.145 9.799 1.00 96.06 97 ALA A C 1
ATOM 749 O O . ALA A 1 97 ? 4.786 0.132 8.978 1.00 96.06 97 ALA A O 1
ATOM 750 N N . PHE A 1 98 ? 6.883 -0.411 9.532 1.00 97.12 98 PHE A N 1
ATOM 751 C CA . PHE A 1 98 ? 7.259 -0.951 8.216 1.00 97.12 98 PHE A CA 1
ATOM 752 C C . PHE A 1 98 ? 7.140 0.083 7.087 1.00 97.12 98 PHE A C 1
ATOM 754 O O . PHE A 1 98 ? 6.542 -0.179 6.041 1.00 97.12 98 PHE A O 1
ATOM 761 N N . VAL A 1 99 ? 7.716 1.264 7.318 1.00 96.31 99 VAL A N 1
ATOM 762 C CA . VAL A 1 99 ? 7.808 2.379 6.360 1.00 96.31 99 VAL A CA 1
ATOM 763 C C . VAL A 1 99 ? 9.145 3.103 6.501 1.00 96.31 99 VAL A C 1
ATOM 765 O O . VAL A 1 99 ? 9.785 3.011 7.550 1.00 96.31 99 VAL A O 1
ATOM 768 N N . ASP A 1 100 ? 9.539 3.869 5.488 1.00 94.81 100 ASP A N 1
ATOM 769 C CA . ASP A 1 100 ? 10.730 4.716 5.527 1.00 94.81 100 ASP A CA 1
ATOM 770 C C . ASP A 1 100 ? 10.419 6.096 6.121 1.00 94.81 100 ASP A C 1
ATOM 772 O O . ASP A 1 100 ? 9.299 6.360 6.558 1.00 94.81 100 ASP A O 1
ATOM 776 N N . PHE A 1 101 ? 11.427 6.963 6.198 1.00 93.56 101 PHE A N 1
ATOM 777 C CA . PHE A 1 101 ? 11.319 8.306 6.775 1.00 93.56 101 PHE A CA 1
ATOM 778 C C . PHE A 1 101 ? 11.014 9.394 5.733 1.00 93.56 101 PHE A C 1
ATOM 780 O O . PHE A 1 101 ? 11.034 10.580 6.067 1.00 93.56 101 PHE A O 1
ATOM 787 N N . PHE A 1 102 ? 10.747 9.029 4.476 1.00 93.56 102 PHE A N 1
ATOM 788 C CA . PHE A 1 102 ? 10.725 9.980 3.370 1.00 93.56 102 PHE A CA 1
ATOM 789 C C . PHE A 1 102 ? 9.298 10.285 2.902 1.00 93.56 102 PHE A C 1
ATOM 791 O O . PHE A 1 102 ? 8.437 9.414 2.837 1.00 93.56 102 PHE A O 1
ATOM 798 N N . ALA A 1 103 ? 9.044 11.539 2.509 1.00 92.62 103 ALA A N 1
ATOM 799 C CA . ALA A 1 103 ? 7.794 11.910 1.830 1.00 92.62 103 ALA A CA 1
ATOM 800 C C . ALA A 1 103 ? 7.698 11.273 0.431 1.00 92.62 103 ALA A C 1
ATOM 802 O O . ALA A 1 103 ? 6.613 11.060 -0.105 1.00 92.62 103 ALA A O 1
ATOM 803 N N . ARG A 1 104 ? 8.854 10.941 -0.149 1.00 93.75 104 ARG A N 1
ATOM 804 C CA . ARG A 1 104 ? 9.014 10.188 -1.388 1.00 93.75 104 ARG A CA 1
ATOM 805 C C . ARG A 1 104 ? 10.202 9.257 -1.204 1.00 93.75 104 ARG A C 1
ATOM 807 O O . ARG A 1 104 ? 11.303 9.737 -0.949 1.00 93.75 104 ARG A O 1
ATOM 814 N N . SER A 1 105 ? 9.985 7.949 -1.297 1.00 94.56 105 SER A N 1
ATOM 815 C CA . SER A 1 105 ? 11.064 6.975 -1.113 1.00 94.56 105 SER A CA 1
ATOM 816 C C . SER A 1 105 ? 12.159 7.200 -2.143 1.00 94.56 105 SER A C 1
ATOM 818 O O . SER A 1 105 ? 11.862 7.484 -3.303 1.00 94.56 105 SER A O 1
ATOM 820 N N . TRP A 1 106 ? 13.420 7.044 -1.755 1.00 93.81 106 TRP A N 1
ATOM 821 C CA . TRP A 1 106 ? 14.506 7.148 -2.719 1.00 93.81 106 TRP A CA 1
ATOM 822 C C . TRP A 1 106 ? 14.544 5.961 -3.670 1.00 93.81 106 TRP A C 1
ATOM 824 O O . TRP A 1 106 ? 14.239 4.823 -3.316 1.00 93.81 106 TRP A O 1
ATOM 834 N N . VAL A 1 107 ? 14.954 6.245 -4.898 1.00 94.19 107 VAL A N 1
ATOM 835 C CA . VAL A 1 107 ? 15.188 5.259 -5.941 1.00 94.19 107 VAL A CA 1
ATOM 836 C C . VAL A 1 107 ? 16.561 5.486 -6.550 1.00 94.19 107 VAL A C 1
ATOM 838 O O . VAL A 1 107 ? 17.049 6.614 -6.638 1.00 94.19 107 VAL A O 1
ATOM 841 N N . SER A 1 108 ? 17.187 4.404 -7.009 1.00 93.44 108 SER A N 1
ATOM 842 C CA . SER A 1 108 ? 18.513 4.506 -7.612 1.00 93.44 108 SER A CA 1
ATOM 843 C C . SER A 1 108 ? 18.507 5.388 -8.852 1.00 93.44 108 SER A C 1
ATOM 845 O O . SER A 1 108 ? 17.597 5.304 -9.673 1.00 93.44 108 SER A O 1
ATOM 847 N N . TRP A 1 109 ? 19.531 6.207 -9.029 1.00 95.25 109 TRP A N 1
ATOM 848 C CA . TRP A 1 109 ? 19.735 6.936 -10.267 1.00 95.25 109 TRP A CA 1
ATOM 849 C C . TRP A 1 109 ? 20.146 6.025 -11.401 1.00 95.25 109 TRP A C 1
ATOM 851 O O . TRP A 1 109 ? 20.946 5.106 -11.243 1.00 95.25 109 TRP A O 1
ATOM 861 N N . ARG A 1 110 ? 19.622 6.335 -12.582 1.00 95.12 110 ARG A N 1
ATOM 862 C CA . ARG A 1 110 ? 20.012 5.713 -13.841 1.00 95.12 110 ARG A CA 1
ATOM 863 C C . ARG A 1 110 ? 20.228 6.825 -14.860 1.00 95.12 110 ARG A C 1
ATOM 865 O O . ARG A 1 110 ? 19.476 7.792 -14.885 1.00 95.12 110 ARG A O 1
ATOM 872 N N . SER A 1 111 ? 21.187 6.681 -15.766 1.00 91.75 111 SER A N 1
ATOM 873 C CA . SER A 1 111 ? 21.464 7.710 -16.787 1.00 91.75 111 SER A CA 1
ATOM 874 C C . SER A 1 111 ? 20.250 8.059 -17.661 1.00 91.75 111 SER A C 1
ATOM 876 O O . SER A 1 111 ? 20.081 9.209 -18.055 1.00 91.75 111 SER A O 1
ATOM 878 N N . LYS A 1 112 ? 19.374 7.081 -17.929 1.00 92.69 112 LYS A N 1
ATOM 879 C CA . LYS A 1 112 ? 18.122 7.261 -18.690 1.00 92.69 112 LYS A CA 1
ATOM 880 C C . LYS A 1 112 ? 16.951 7.788 -17.852 1.00 92.69 112 LYS A C 1
ATOM 882 O O . LYS A 1 112 ? 15.940 8.191 -18.415 1.00 92.69 112 LYS A O 1
ATOM 887 N N . ASP A 1 113 ? 17.073 7.759 -16.529 1.00 90.81 113 ASP A N 1
ATOM 888 C CA . ASP A 1 113 ? 16.099 8.301 -15.586 1.00 90.81 113 ASP A CA 1
ATOM 889 C C . ASP A 1 113 ? 16.830 8.809 -14.330 1.00 90.81 113 ASP A C 1
ATOM 891 O O . ASP A 1 113 ? 16.979 8.070 -13.346 1.00 90.81 113 ASP A O 1
ATOM 895 N N . PRO A 1 114 ? 17.314 10.063 -14.363 1.00 91.38 114 PRO A N 1
ATOM 896 C CA . PRO A 1 114 ? 18.186 10.601 -13.331 1.00 91.38 114 PRO A CA 1
ATOM 897 C C . PRO A 1 114 ? 17.445 11.036 -12.054 1.00 91.38 114 PRO A C 1
ATOM 899 O O . PRO A 1 114 ? 18.028 11.709 -11.202 1.00 91.38 114 PRO A O 1
ATOM 902 N N . ARG A 1 115 ? 16.162 10.692 -11.902 1.00 89.94 115 ARG A N 1
ATOM 903 C CA . ARG A 1 115 ? 15.401 10.978 -10.679 1.00 89.94 115 ARG A CA 1
ATOM 904 C C . ARG A 1 115 ? 15.963 10.194 -9.489 1.00 89.94 115 ARG A C 1
ATOM 906 O O . ARG A 1 115 ? 16.392 9.049 -9.645 1.00 89.94 115 ARG A O 1
ATOM 913 N N . ARG A 1 116 ? 15.939 10.823 -8.308 1.00 92.00 116 ARG A N 1
ATOM 914 C CA . ARG A 1 116 ? 16.259 10.194 -7.009 1.00 92.00 116 ARG A CA 1
ATOM 915 C C . ARG A 1 116 ? 15.027 9.941 -6.156 1.00 92.00 116 ARG A C 1
ATOM 917 O O . ARG A 1 116 ? 15.054 9.029 -5.344 1.00 92.00 116 ARG A O 1
ATOM 924 N N . ASP A 1 117 ? 13.954 10.686 -6.382 1.00 93.00 117 ASP A N 1
ATOM 925 C CA . ASP A 1 117 ? 12.698 10.485 -5.674 1.00 93.00 117 ASP A CA 1
ATOM 926 C C . ASP A 1 117 ? 11.792 9.522 -6.438 1.00 93.00 117 ASP A C 1
ATOM 928 O O . ASP A 1 117 ? 11.618 9.611 -7.659 1.00 93.00 117 ASP A O 1
ATOM 932 N N . GLY A 1 118 ? 11.193 8.605 -5.692 1.00 92.81 118 GLY A N 1
ATOM 933 C CA . GLY A 1 118 ? 10.071 7.802 -6.128 1.00 92.81 118 GLY A CA 1
ATOM 934 C C . GLY A 1 118 ? 8.791 8.630 -6.243 1.00 92.81 118 GLY A C 1
ATOM 935 O O . GLY A 1 118 ? 8.686 9.781 -5.809 1.00 92.81 118 GLY A O 1
ATOM 936 N N . LEU A 1 119 ? 7.766 8.013 -6.830 1.00 93.25 119 LEU A N 1
ATOM 937 C CA . LEU A 1 119 ? 6.487 8.684 -7.063 1.00 93.25 119 LEU A CA 1
ATOM 938 C C . LEU A 1 119 ? 5.704 8.958 -5.772 1.00 93.25 119 LEU A C 1
ATOM 940 O O . LEU A 1 119 ? 4.857 9.844 -5.774 1.00 93.25 119 LEU A O 1
ATOM 944 N N . ARG A 1 120 ? 5.932 8.207 -4.691 1.00 94.75 120 ARG A N 1
ATOM 945 C CA . ARG A 1 120 ? 5.216 8.335 -3.409 1.00 94.75 120 ARG A CA 1
ATOM 946 C C . ARG A 1 120 ? 6.123 7.874 -2.263 1.00 94.75 120 ARG A C 1
ATOM 948 O O . ARG A 1 120 ? 7.195 7.320 -2.519 1.00 94.75 120 ARG A O 1
ATOM 955 N N . ASN A 1 121 ? 5.700 8.091 -1.021 1.00 94.56 121 ASN A N 1
ATOM 956 C CA . ASN A 1 121 ? 6.289 7.426 0.142 1.00 94.56 121 ASN A CA 1
ATOM 957 C C . ASN A 1 121 ? 5.981 5.916 0.148 1.00 94.56 121 ASN A C 1
ATOM 959 O O . ASN A 1 121 ? 5.089 5.434 -0.563 1.00 94.56 121 ASN A O 1
ATOM 963 N N . ALA A 1 122 ? 6.710 5.166 0.976 1.00 95.38 122 ALA A N 1
ATOM 964 C CA . ALA A 1 122 ? 6.446 3.752 1.211 1.00 95.38 122 ALA A CA 1
ATOM 965 C C . ALA A 1 122 ? 5.227 3.587 2.143 1.00 95.38 122 ALA A C 1
ATOM 967 O O . ALA A 1 122 ? 5.280 4.032 3.293 1.00 95.38 122 ALA A O 1
ATOM 968 N N . PRO A 1 123 ? 4.127 2.938 1.709 1.00 94.88 123 PRO A N 1
ATOM 969 C CA . PRO A 1 123 ? 3.014 2.642 2.605 1.00 94.88 123 PRO A CA 1
ATOM 970 C C . PRO A 1 123 ? 3.416 1.581 3.633 1.00 94.88 123 PRO A C 1
ATOM 972 O O . PRO A 1 123 ? 4.245 0.716 3.353 1.00 94.88 123 PRO A O 1
ATOM 975 N N . THR A 1 124 ? 2.775 1.585 4.805 1.00 96.56 124 THR A N 1
ATOM 976 C CA . THR A 1 124 ? 2.954 0.482 5.761 1.00 96.56 124 THR A CA 1
ATOM 977 C C . THR A 1 124 ? 2.515 -0.836 5.132 1.00 96.56 124 THR A C 1
ATOM 979 O O . THR A 1 124 ? 1.481 -0.905 4.463 1.00 96.56 124 THR A O 1
ATOM 982 N N . ILE A 1 125 ? 3.303 -1.886 5.363 1.00 97.25 125 ILE A N 1
ATOM 983 C CA . ILE A 1 125 ? 2.951 -3.259 4.976 1.00 97.25 125 ILE A CA 1
ATOM 984 C C . ILE A 1 125 ? 2.366 -4.072 6.138 1.00 97.25 125 ILE A C 1
ATOM 986 O O . ILE A 1 125 ? 2.060 -5.251 5.965 1.00 97.25 125 ILE A O 1
ATOM 990 N N . LEU A 1 126 ? 2.158 -3.450 7.304 1.00 96.69 126 LEU A N 1
ATOM 991 C CA . LEU A 1 126 ? 1.374 -4.062 8.373 1.00 96.69 126 LEU A CA 1
ATOM 992 C C . LEU A 1 126 ? -0.069 -4.260 7.903 1.00 96.69 126 LEU A C 1
ATOM 994 O O . LEU A 1 126 ? -0.687 -3.347 7.358 1.00 96.69 126 LEU A O 1
ATOM 998 N N . ASP A 1 127 ? -0.602 -5.458 8.126 1.00 96.56 127 ASP A N 1
ATOM 999 C CA . ASP A 1 127 ? -1.939 -5.875 7.690 1.00 96.56 127 ASP A CA 1
ATOM 1000 C C . ASP A 1 127 ? -2.154 -5.800 6.163 1.00 96.56 127 ASP A C 1
ATOM 1002 O O . ASP A 1 127 ? -3.291 -5.876 5.697 1.00 96.56 127 ASP A O 1
ATOM 1006 N N . ALA A 1 128 ? -1.089 -5.711 5.350 1.00 96.50 128 ALA A N 1
ATOM 1007 C CA . ALA A 1 128 ? -1.209 -5.604 3.891 1.00 96.50 128 ALA A CA 1
ATOM 1008 C C . ALA A 1 128 ? -1.982 -6.776 3.264 1.00 96.50 128 ALA A C 1
ATOM 1010 O O . ALA A 1 128 ? -2.672 -6.602 2.264 1.00 96.50 128 ALA A O 1
ATOM 1011 N N . ALA A 1 129 ? -1.916 -7.959 3.882 1.00 96.12 129 ALA A N 1
ATOM 1012 C CA . ALA A 1 129 ? -2.659 -9.144 3.462 1.00 96.12 129 ALA A CA 1
ATOM 1013 C C . ALA A 1 129 ? -4.190 -9.023 3.612 1.00 96.12 129 ALA A C 1
ATOM 1015 O O . ALA A 1 129 ? -4.910 -9.853 3.063 1.00 96.12 129 ALA A O 1
ATOM 1016 N N . GLU A 1 130 ? -4.694 -8.029 4.353 1.00 94.62 130 GLU A N 1
ATOM 1017 C CA . GLU A 1 130 ? -6.133 -7.752 4.471 1.00 94.62 130 GLU A CA 1
ATOM 1018 C C . GLU A 1 130 ? -6.642 -6.785 3.390 1.00 94.62 130 GLU A C 1
ATOM 1020 O O . GLU A 1 130 ? -7.851 -6.600 3.253 1.00 94.62 130 GLU A O 1
ATOM 1025 N N . LEU A 1 131 ? -5.742 -6.174 2.610 1.00 94.69 131 LEU A N 1
ATOM 1026 C CA . LEU A 1 131 ? -6.093 -5.176 1.604 1.00 94.69 131 LEU A CA 1
ATOM 1027 C C . LEU A 1 131 ? -6.525 -5.860 0.293 1.00 94.69 131 LEU A C 1
ATOM 1029 O O . LEU A 1 131 ? -5.733 -6.608 -0.280 1.00 94.69 131 LEU A O 1
ATOM 1033 N N . PRO A 1 132 ? -7.725 -5.563 -0.247 1.00 94.06 132 PRO A N 1
ATOM 1034 C CA . PRO A 1 132 ? -8.166 -6.107 -1.537 1.00 94.06 132 PRO A CA 1
ATOM 1035 C C . PRO A 1 132 ? -7.308 -5.640 -2.719 1.00 94.06 132 PRO A C 1
ATOM 1037 O O . PRO A 1 132 ? -7.149 -6.355 -3.704 1.00 94.06 132 PRO A O 1
ATOM 1040 N N . GLN A 1 133 ? -6.777 -4.418 -2.627 1.00 96.12 133 GLN A N 1
ATOM 1041 C CA . GLN A 1 133 ? -5.891 -3.814 -3.617 1.00 96.12 133 GLN A CA 1
ATOM 1042 C C . GLN A 1 133 ? -4.702 -3.162 -2.906 1.00 96.12 133 GLN A C 1
ATOM 1044 O O . GLN A 1 133 ? -4.848 -2.536 -1.853 1.00 96.12 133 GLN A O 1
ATOM 1049 N N . LEU A 1 134 ? -3.512 -3.307 -3.475 1.00 97.25 134 LEU A N 1
ATOM 1050 C CA . LEU A 1 134 ? -2.211 -2.896 -2.943 1.00 97.25 134 LEU A CA 1
ATOM 1051 C C . LEU A 1 134 ? -1.652 -1.716 -3.757 1.00 97.25 134 LEU A C 1
ATOM 1053 O O . LEU A 1 134 ? -2.172 -1.405 -4.823 1.00 97.25 134 LEU A O 1
ATOM 1057 N N . HIS A 1 135 ? -0.620 -1.045 -3.231 1.00 95.50 135 HIS A N 1
ATOM 1058 C CA . HIS A 1 135 ? -0.244 0.337 -3.585 1.00 95.50 135 HIS A CA 1
ATOM 1059 C C . HIS A 1 135 ? -1.324 1.379 -3.244 1.00 95.50 135 HIS A C 1
ATOM 1061 O O . HIS A 1 135 ? -2.456 1.051 -2.881 1.00 95.50 135 HIS A O 1
ATOM 1067 N N . TYR A 1 136 ? -0.946 2.659 -3.303 1.00 96.50 136 TYR A N 1
ATOM 1068 C CA . TYR A 1 136 ? -1.870 3.782 -3.117 1.00 96.50 136 TYR A CA 1
ATOM 1069 C C . TYR A 1 136 ? -2.862 3.936 -4.276 1.00 96.50 136 TYR A C 1
ATOM 1071 O O . TYR A 1 136 ? -3.913 4.529 -4.096 1.00 96.50 136 TYR A O 1
ATOM 1079 N N . ASP A 1 137 ? -2.572 3.398 -5.454 1.00 97.31 137 ASP A N 1
ATOM 1080 C CA . ASP A 1 137 ? -3.414 3.483 -6.654 1.00 97.31 137 ASP A CA 1
ATOM 1081 C C . ASP A 1 137 ? -4.054 2.146 -7.037 1.00 97.31 137 ASP A C 1
ATOM 1083 O O . ASP A 1 137 ? -4.683 2.048 -8.088 1.00 97.31 137 ASP A O 1
ATOM 1087 N N . GLY A 1 138 ? -3.925 1.115 -6.199 1.00 96.88 138 GLY A N 1
ATOM 1088 C CA . GLY A 1 138 ? -4.556 -0.177 -6.445 1.00 96.88 138 GLY A CA 1
ATOM 1089 C C . GLY A 1 138 ? -3.947 -0.964 -7.605 1.00 96.88 138 GLY A C 1
ATOM 1090 O O . GLY A 1 138 ? -4.646 -1.796 -8.180 1.00 96.88 138 GLY A O 1
ATOM 1091 N N . GLU A 1 139 ? -2.686 -0.699 -7.965 1.00 96.88 139 GLU A N 1
ATOM 1092 C CA . GLU A 1 139 ? -1.962 -1.365 -9.060 1.00 96.88 139 GLU A CA 1
ATOM 1093 C C . GLU A 1 139 ? -1.946 -2.898 -8.947 1.00 96.88 139 GLU A C 1
ATOM 1095 O O . GLU A 1 139 ? -1.982 -3.589 -9.965 1.00 96.88 139 GLU A O 1
ATOM 1100 N N . PHE A 1 140 ? -1.928 -3.444 -7.726 1.00 97.62 140 PHE A N 1
ATOM 1101 C CA . PHE A 1 140 ? -1.801 -4.885 -7.498 1.00 97.62 140 PHE A CA 1
ATOM 1102 C C . PHE A 1 140 ? -2.982 -5.467 -6.716 1.00 97.62 140 PHE A C 1
ATOM 1104 O O . PHE A 1 140 ? -3.442 -4.886 -5.740 1.00 97.62 140 PHE A O 1
ATOM 1111 N N . GLU A 1 141 ? -3.429 -6.663 -7.103 1.00 95.75 141 GLU A N 1
ATOM 1112 C CA . GLU A 1 141 ? -4.537 -7.400 -6.456 1.00 95.75 141 GLU A CA 1
ATOM 1113 C C . GLU A 1 141 ? -4.051 -8.570 -5.580 1.00 95.75 141 GLU A C 1
ATOM 1115 O O . GLU A 1 141 ? -4.848 -9.303 -5.003 1.00 95.75 141 GLU A O 1
ATOM 1120 N N . SER A 1 142 ? -2.735 -8.788 -5.507 1.00 98.12 142 SER A N 1
ATOM 1121 C CA . SER A 1 142 ? -2.116 -9.833 -4.683 1.00 98.12 142 SER A CA 1
ATOM 1122 C C . SER A 1 142 ? -0.726 -9.414 -4.216 1.00 98.12 142 SER A C 1
ATOM 1124 O O . SER A 1 142 ? -0.038 -8.649 -4.900 1.00 98.12 142 SER A O 1
ATOM 1126 N N . LEU A 1 143 ? -0.304 -9.943 -3.063 1.00 98.50 143 LEU A N 1
ATOM 1127 C CA . LEU A 1 143 ? 1.048 -9.736 -2.542 1.00 98.50 143 LEU A CA 1
ATOM 1128 C C . LEU A 1 143 ? 2.096 -10.306 -3.503 1.00 98.50 143 LEU A C 1
ATOM 1130 O O . LEU A 1 143 ? 3.108 -9.665 -3.748 1.00 98.50 143 LEU A O 1
ATOM 1134 N N . GLU A 1 144 ? 1.823 -11.448 -4.131 1.00 98.56 144 GLU A N 1
ATOM 1135 C CA . GLU A 1 144 ? 2.731 -12.070 -5.093 1.00 98.56 144 GLU A CA 1
ATOM 1136 C C . GLU A 1 144 ? 2.928 -11.190 -6.333 1.00 98.56 144 GLU A C 1
ATOM 1138 O O . GLU A 1 144 ? 4.053 -11.021 -6.810 1.00 98.56 144 GLU A O 1
ATOM 1143 N N . GLY A 1 145 ? 1.838 -10.599 -6.838 1.00 98.25 145 GLY A N 1
ATOM 1144 C CA . GLY A 1 145 ? 1.887 -9.628 -7.928 1.00 98.25 145 GLY A CA 1
ATOM 1145 C C . GLY A 1 145 ? 2.695 -8.389 -7.549 1.00 98.25 145 GLY A C 1
ATOM 1146 O O . GLY A 1 145 ? 3.570 -7.985 -8.315 1.00 98.25 145 GLY A O 1
ATOM 1147 N N . LEU A 1 146 ? 2.449 -7.844 -6.351 1.00 98.12 146 LEU A N 1
ATOM 1148 C CA . LEU A 1 146 ? 3.189 -6.709 -5.794 1.00 98.12 146 LEU A CA 1
ATOM 1149 C C . LEU A 1 146 ? 4.687 -7.018 -5.688 1.00 98.12 146 LEU A C 1
ATOM 1151 O O . LEU A 1 146 ? 5.498 -6.271 -6.222 1.00 98.12 146 LEU A O 1
ATOM 1155 N N . VAL A 1 147 ? 5.065 -8.129 -5.051 1.00 98.56 147 VAL A N 1
ATOM 1156 C CA . VAL A 1 147 ? 6.472 -8.507 -4.854 1.00 98.56 147 VAL A CA 1
ATOM 1157 C C . VAL A 1 147 ? 7.179 -8.674 -6.195 1.00 98.56 147 VAL A C 1
ATOM 1159 O O . VAL A 1 147 ? 8.248 -8.099 -6.397 1.00 98.56 147 VAL A O 1
ATOM 1162 N N . LYS A 1 148 ? 6.580 -9.409 -7.142 1.00 98.50 148 LYS A N 1
ATOM 1163 C CA . LYS A 1 148 ? 7.154 -9.567 -8.485 1.00 98.50 148 LYS A CA 1
ATOM 1164 C C . LYS A 1 148 ? 7.303 -8.215 -9.192 1.00 98.50 148 LYS A C 1
ATOM 1166 O O . LYS A 1 148 ? 8.326 -7.975 -9.830 1.00 98.50 148 LYS A O 1
ATOM 1171 N N . GLY A 1 149 ? 6.296 -7.348 -9.076 1.00 97.38 149 GLY A N 1
ATOM 1172 C CA . GLY A 1 149 ? 6.314 -5.996 -9.628 1.00 97.38 149 GLY A CA 1
ATOM 1173 C C . GLY A 1 149 ? 7.440 -5.140 -9.050 1.00 97.38 149 GLY A C 1
ATOM 1174 O O . GLY A 1 149 ? 8.165 -4.505 -9.810 1.00 97.38 149 GLY A O 1
ATOM 1175 N N . THR A 1 150 ? 7.641 -5.180 -7.732 1.00 96.88 150 THR A N 1
ATOM 1176 C CA . THR A 1 150 ? 8.712 -4.451 -7.040 1.00 96.88 150 THR A CA 1
ATOM 1177 C C . THR A 1 150 ? 10.096 -4.972 -7.412 1.00 96.88 150 THR A C 1
ATOM 1179 O O . THR A 1 150 ? 10.974 -4.165 -7.716 1.00 96.88 150 THR A O 1
ATOM 1182 N N . ILE A 1 151 ? 10.286 -6.299 -7.472 1.00 97.94 151 ILE A N 1
ATOM 1183 C CA . ILE A 1 151 ? 11.554 -6.916 -7.904 1.00 97.94 151 ILE A CA 1
ATOM 1184 C C . ILE A 1 151 ? 11.956 -6.417 -9.296 1.00 97.94 151 ILE A C 1
ATOM 1186 O O . ILE A 1 151 ? 13.124 -6.135 -9.543 1.00 97.94 151 ILE A O 1
ATOM 1190 N N . ALA A 1 152 ? 10.980 -6.275 -10.195 1.00 97.81 152 ALA A N 1
ATOM 1191 C CA . ALA A 1 152 ? 11.185 -5.816 -11.564 1.00 97.81 152 ALA A CA 1
ATOM 1192 C C . ALA A 1 152 ? 10.995 -4.300 -11.760 1.00 97.81 152 ALA A C 1
ATOM 1194 O O . ALA A 1 152 ? 10.915 -3.830 -12.897 1.00 97.81 152 ALA A O 1
ATOM 1195 N N . GLY A 1 153 ? 10.866 -3.546 -10.668 1.00 95.56 153 GLY A N 1
ATOM 1196 C CA . GLY A 1 153 ? 10.357 -2.183 -10.676 1.00 95.56 153 GLY A CA 1
ATOM 1197 C C . GLY A 1 153 ? 11.407 -1.106 -10.429 1.00 95.56 153 GLY A C 1
ATOM 1198 O O . GLY A 1 153 ? 12.547 -1.358 -10.028 1.00 95.56 153 GLY A O 1
ATOM 1199 N N . ARG A 1 154 ? 10.964 0.143 -10.612 1.00 93.75 154 ARG A N 1
ATOM 1200 C CA . ARG A 1 154 ? 11.794 1.344 -10.455 1.00 93.75 154 ARG A CA 1
ATOM 1201 C C . ARG A 1 154 ? 12.370 1.510 -9.052 1.00 93.75 154 ARG A C 1
ATOM 1203 O O . ARG A 1 154 ? 13.475 2.043 -8.934 1.00 93.75 154 ARG A O 1
ATOM 1210 N N . THR A 1 155 ? 11.662 1.029 -8.029 1.00 92.38 155 THR A N 1
ATOM 1211 C CA . THR A 1 155 ? 12.092 1.053 -6.622 1.00 92.38 155 THR A CA 1
ATOM 1212 C C . THR A 1 155 ? 13.405 0.310 -6.412 1.00 92.38 155 THR A C 1
ATOM 1214 O O . THR A 1 155 ? 14.279 0.809 -5.717 1.00 92.38 155 THR A O 1
ATOM 1217 N N . LEU A 1 156 ? 13.602 -0.826 -7.088 1.00 95.88 156 LEU A N 1
ATOM 1218 C CA . LEU A 1 156 ? 14.871 -1.559 -7.069 1.00 95.88 156 LEU A CA 1
ATOM 1219 C C . LEU A 1 156 ? 15.817 -1.133 -8.205 1.00 95.88 156 LEU A C 1
ATOM 1221 O O . LEU A 1 156 ? 16.742 -1.852 -8.565 1.00 95.88 156 LEU A O 1
ATOM 1225 N N . GLY A 1 157 ? 15.597 0.046 -8.788 1.00 95.81 157 GLY A N 1
ATOM 1226 C CA . GLY A 1 157 ? 16.484 0.647 -9.780 1.00 95.81 157 GLY A CA 1
ATOM 1227 C C . GLY A 1 157 ? 16.277 0.174 -11.219 1.00 95.81 157 GLY A C 1
ATOM 1228 O O . GLY A 1 157 ? 17.031 0.611 -12.086 1.00 95.81 157 GLY A O 1
ATOM 1229 N N . TRP A 1 158 ? 15.285 -0.672 -11.515 1.00 97.31 158 TRP A N 1
ATOM 1230 C CA . TRP A 1 158 ? 15.011 -1.153 -12.877 1.00 97.31 158 TRP A CA 1
ATOM 1231 C C . TRP A 1 158 ? 14.202 -0.142 -13.694 1.00 97.31 158 TRP A C 1
ATOM 1233 O O . TRP A 1 158 ? 13.225 0.431 -13.213 1.00 97.31 158 TRP A O 1
ATOM 1243 N N . LEU A 1 159 ? 14.602 0.096 -14.945 1.00 95.88 159 LEU A N 1
ATOM 1244 C CA . LEU A 1 159 ? 13.882 1.012 -15.830 1.00 95.88 159 LEU A CA 1
ATOM 1245 C C . LEU A 1 159 ? 12.678 0.321 -16.492 1.00 95.88 159 LEU A C 1
ATOM 1247 O O . LEU A 1 159 ? 12.687 -0.902 -16.667 1.00 95.88 159 LEU A O 1
ATOM 1251 N N . PRO A 1 160 ? 11.659 1.081 -16.938 1.00 92.94 160 PRO A N 1
ATOM 1252 C CA . PRO A 1 160 ? 10.615 0.537 -17.801 1.00 92.94 160 PRO A CA 1
ATOM 1253 C C . PRO A 1 160 ? 11.216 -0.182 -19.021 1.00 92.94 160 PRO A C 1
ATOM 1255 O O . PRO A 1 160 ? 12.055 0.377 -19.726 1.00 92.94 160 PRO A O 1
ATOM 1258 N N . GLY A 1 161 ? 10.800 -1.428 -19.257 1.00 95.19 161 GLY A N 1
ATOM 1259 C CA . GLY A 1 161 ? 11.333 -2.297 -20.313 1.00 95.19 161 GLY A CA 1
ATOM 1260 C C . GLY A 1 161 ? 12.457 -3.238 -19.856 1.00 95.19 161 GLY A C 1
ATOM 1261 O O . GLY A 1 161 ? 12.823 -4.146 -20.597 1.00 95.19 161 GLY A O 1
ATOM 1262 N N . GLU A 1 162 ? 12.990 -3.079 -18.640 1.00 97.69 162 GLU A N 1
ATOM 1263 C CA . GLU A 1 162 ? 14.053 -3.940 -18.097 1.00 97.69 162 GLU A CA 1
ATOM 1264 C C . GLU A 1 162 ? 13.542 -5.091 -17.221 1.00 97.69 162 GLU A C 1
ATOM 1266 O O . GLU A 1 162 ? 14.343 -5.799 -16.613 1.00 97.69 162 GLU A O 1
ATOM 1271 N N . GLN A 1 163 ? 12.230 -5.332 -17.178 1.00 98.00 163 GLN A N 1
ATOM 1272 C CA . GLN A 1 163 ? 11.633 -6.344 -16.304 1.00 98.00 163 GLN A CA 1
ATOM 1273 C C . GLN A 1 163 ? 12.247 -7.734 -16.522 1.00 98.00 163 GLN A C 1
ATOM 1275 O O . GLN A 1 163 ? 12.509 -8.446 -15.559 1.00 98.00 163 GLN A O 1
ATOM 1280 N N . GLY A 1 164 ? 12.541 -8.113 -17.771 1.00 98.44 164 GLY A N 1
ATOM 1281 C CA . GLY A 1 164 ? 13.220 -9.378 -18.072 1.00 98.44 164 GLY A CA 1
ATOM 1282 C C . GLY A 1 164 ? 14.608 -9.477 -17.428 1.00 98.44 164 GLY A C 1
ATOM 1283 O O . GLY A 1 164 ? 14.897 -10.469 -16.762 1.00 98.44 164 GLY A O 1
ATOM 1284 N N . LYS A 1 165 ? 15.424 -8.415 -17.541 1.00 98.31 165 LYS A N 1
ATOM 1285 C CA . LYS A 1 165 ? 16.759 -8.349 -16.920 1.00 98.31 165 LYS A CA 1
ATOM 1286 C C . LYS A 1 165 ? 16.677 -8.465 -15.399 1.00 98.31 165 LYS A C 1
ATOM 1288 O O . LYS A 1 165 ? 17.503 -9.147 -14.796 1.00 98.31 165 LYS A O 1
ATOM 1293 N N . ALA A 1 166 ? 15.678 -7.819 -14.799 1.00 98.50 166 ALA A N 1
ATOM 1294 C CA . ALA A 1 166 ? 15.450 -7.857 -13.362 1.00 98.50 166 ALA A CA 1
ATOM 1295 C C . ALA A 1 166 ? 15.163 -9.274 -12.865 1.00 98.50 166 ALA A C 1
ATOM 1297 O O . ALA A 1 166 ? 15.787 -9.750 -11.917 1.00 98.50 166 ALA A O 1
ATOM 1298 N N . LEU A 1 167 ? 14.264 -9.981 -13.555 1.00 98.62 167 LEU A N 1
ATOM 1299 C CA . LEU A 1 167 ? 13.921 -11.358 -13.216 1.00 98.62 167 LEU A CA 1
ATOM 1300 C C . LEU A 1 167 ? 15.086 -12.324 -13.477 1.00 98.62 167 LEU A C 1
ATOM 1302 O O . LEU A 1 167 ? 15.291 -13.248 -12.693 1.00 98.62 167 LEU A O 1
ATOM 1306 N N . ASP A 1 168 ? 15.888 -12.100 -14.523 1.00 98.56 168 ASP A N 1
ATOM 1307 C CA . ASP A 1 168 ? 17.116 -12.874 -14.751 1.00 98.56 168 AS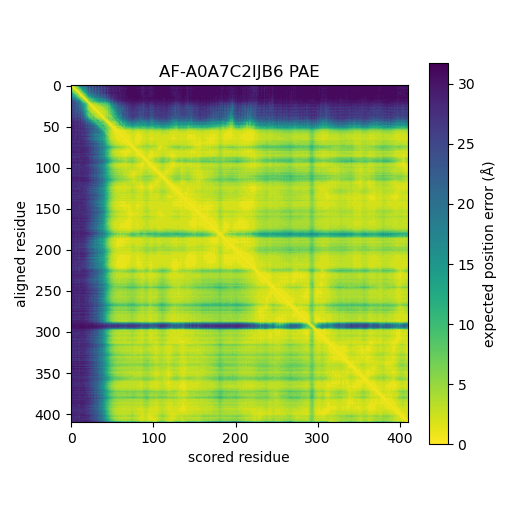P A CA 1
ATOM 1308 C C . ASP A 1 168 ? 18.135 -12.668 -13.630 1.00 98.56 168 ASP A C 1
ATOM 1310 O O . ASP A 1 168 ? 18.784 -13.619 -13.194 1.00 98.56 168 ASP A O 1
ATOM 1314 N N . GLN A 1 169 ? 18.288 -11.430 -13.154 1.00 98.50 169 GLN A N 1
ATOM 1315 C CA . GLN A 1 169 ? 19.183 -11.131 -12.046 1.00 98.50 169 GLN A CA 1
ATOM 1316 C C . GLN A 1 169 ? 18.697 -11.777 -10.748 1.00 98.50 169 GLN A C 1
ATOM 1318 O O . GLN A 1 169 ? 19.493 -12.429 -10.080 1.00 98.50 169 GLN A O 1
ATOM 1323 N N . ALA A 1 170 ? 17.410 -11.652 -10.416 1.00 98.56 170 ALA A N 1
ATOM 1324 C CA . ALA A 1 170 ? 16.842 -12.288 -9.231 1.00 98.56 170 ALA A CA 1
ATOM 1325 C C . ALA A 1 170 ? 17.024 -13.813 -9.262 1.00 98.56 170 ALA A C 1
ATOM 1327 O O . ALA A 1 170 ? 17.425 -14.406 -8.265 1.00 98.56 170 ALA A O 1
ATOM 1328 N N . TYR A 1 171 ? 16.825 -14.445 -10.421 1.00 98.69 171 TYR A N 1
ATOM 1329 C CA . TYR A 1 171 ? 17.085 -15.873 -10.592 1.00 98.69 171 TYR A CA 1
ATOM 1330 C C . TYR A 1 171 ? 18.559 -16.236 -10.379 1.00 98.69 171 TYR A C 1
ATOM 1332 O O . TYR A 1 171 ? 18.848 -17.175 -9.639 1.00 98.69 171 TYR A O 1
ATOM 1340 N N . ARG A 1 172 ? 19.498 -15.463 -10.943 1.00 98.44 172 ARG A N 1
ATOM 1341 C CA . ARG A 1 172 ? 20.938 -15.664 -10.709 1.00 98.44 172 ARG A CA 1
ATOM 1342 C C . ARG A 1 172 ? 21.317 -15.516 -9.238 1.00 98.44 172 ARG A C 1
ATOM 1344 O O . ARG A 1 172 ? 22.040 -16.360 -8.736 1.00 98.44 172 ARG A O 1
ATOM 1351 N N . VAL A 1 173 ? 20.774 -14.529 -8.521 1.00 98.38 173 VAL A N 1
ATOM 1352 C CA . VAL A 1 173 ? 21.007 -14.364 -7.071 1.00 98.38 173 VAL A CA 1
ATOM 1353 C C . VAL A 1 173 ? 20.646 -15.634 -6.298 1.00 98.38 173 VAL A C 1
ATOM 1355 O O . VAL A 1 173 ? 21.430 -16.088 -5.469 1.00 98.38 173 VAL A O 1
ATOM 1358 N N . ILE A 1 174 ? 19.504 -16.258 -6.608 1.00 98.50 174 ILE A N 1
ATOM 1359 C CA . ILE A 1 174 ? 19.102 -17.518 -5.966 1.00 98.50 174 ILE A CA 1
ATOM 1360 C C . ILE A 1 174 ? 20.067 -18.660 -6.291 1.00 98.50 174 ILE A C 1
ATOM 1362 O O . ILE A 1 174 ? 20.371 -19.484 -5.426 1.00 98.50 174 ILE A O 1
ATOM 1366 N N . LEU A 1 175 ? 20.523 -18.741 -7.540 1.00 98.19 175 LEU A N 1
ATOM 1367 C CA . LEU A 1 175 ? 21.414 -19.810 -7.972 1.00 98.19 175 LEU A CA 1
ATOM 1368 C C . LEU A 1 175 ? 22.843 -19.637 -7.466 1.00 98.19 175 LEU A C 1
ATOM 1370 O O . LEU A 1 175 ? 23.481 -20.652 -7.199 1.00 98.19 175 LEU A O 1
ATOM 1374 N N . ASP A 1 176 ? 23.331 -18.409 -7.338 1.00 97.56 176 ASP A N 1
ATOM 1375 C CA . ASP A 1 176 ? 24.737 -18.104 -7.063 1.00 97.56 176 ASP A CA 1
ATOM 1376 C C . ASP A 1 176 ? 25.030 -17.940 -5.563 1.00 97.56 176 ASP A C 1
ATOM 1378 O O . ASP A 1 176 ? 26.189 -18.022 -5.158 1.00 97.56 176 ASP A O 1
ATOM 1382 N N . ASP A 1 177 ? 24.002 -17.761 -4.727 1.00 97.69 177 ASP A N 1
ATOM 1383 C CA . ASP A 1 177 ? 24.161 -17.667 -3.276 1.00 97.69 177 ASP A CA 1
ATOM 1384 C C . ASP A 1 177 ? 24.810 -18.931 -2.689 1.00 97.69 177 ASP A C 1
ATOM 1386 O O . ASP A 1 177 ? 24.358 -20.065 -2.892 1.00 97.69 177 ASP A O 1
ATOM 1390 N N . ALA A 1 178 ? 25.884 -18.720 -1.933 1.00 94.69 178 ALA A N 1
ATOM 1391 C CA . ALA A 1 178 ? 26.609 -19.767 -1.223 1.00 94.69 178 ALA A CA 1
ATOM 1392 C C . ALA A 1 178 ? 26.171 -19.893 0.247 1.00 94.69 178 ALA A C 1
ATOM 1394 O O . ALA A 1 178 ? 26.574 -20.846 0.914 1.00 94.69 178 ALA A O 1
ATOM 1395 N N . GLY A 1 179 ? 25.329 -18.975 0.737 1.00 92.62 179 GLY A N 1
ATOM 1396 C CA . GLY A 1 179 ? 25.075 -18.807 2.163 1.00 92.62 179 GLY A CA 1
ATOM 1397 C C . GLY A 1 179 ? 26.259 -18.161 2.892 1.00 92.62 179 GLY A C 1
ATOM 1398 O O . GLY A 1 179 ? 27.271 -17.795 2.295 1.00 92.62 179 GLY A O 1
ATOM 1399 N N . ASP A 1 180 ? 26.133 -18.049 4.210 1.00 90.56 180 ASP A N 1
ATOM 1400 C CA . ASP A 1 180 ? 27.160 -17.533 5.116 1.00 90.56 180 ASP A CA 1
ATOM 1401 C C . ASP A 1 180 ? 27.298 -18.506 6.294 1.00 90.56 180 ASP A C 1
ATOM 1403 O O . ASP A 1 180 ? 26.577 -18.433 7.294 1.00 90.56 180 ASP A O 1
ATOM 1407 N N . ALA A 1 181 ? 28.238 -19.448 6.172 1.00 84.00 181 ALA A N 1
ATOM 1408 C CA . ALA A 1 181 ? 28.490 -20.453 7.202 1.00 84.00 181 ALA A CA 1
ATOM 1409 C C . ALA A 1 181 ? 28.902 -19.827 8.547 1.00 84.00 181 ALA A C 1
ATOM 1411 O O . ALA A 1 181 ? 28.577 -20.383 9.595 1.00 84.00 181 ALA A O 1
ATOM 1412 N N . GLY A 1 182 ? 29.550 -18.654 8.531 1.00 86.69 182 GLY A N 1
ATOM 1413 C CA . GLY A 1 182 ? 29.929 -17.918 9.740 1.00 86.69 182 GLY A CA 1
ATOM 1414 C C . GLY A 1 182 ? 28.726 -17.406 10.534 1.00 86.69 182 GLY A C 1
ATOM 1415 O O . GLY A 1 182 ? 28.825 -17.217 11.744 1.00 86.69 182 GLY A O 1
ATOM 1416 N N . LYS A 1 183 ? 27.573 -17.249 9.873 1.00 86.81 183 LYS A N 1
ATOM 1417 C CA . LYS A 1 183 ? 26.283 -16.895 10.486 1.00 86.81 183 LYS A CA 1
ATOM 1418 C C . LYS A 1 183 ? 25.300 -18.066 10.549 1.00 86.81 183 LYS A C 1
ATOM 1420 O O . LYS A 1 183 ? 24.144 -17.873 10.913 1.00 86.81 183 LYS A O 1
ATOM 1425 N N . GLY A 1 184 ? 25.733 -19.275 10.180 1.00 86.94 184 GLY A N 1
ATOM 1426 C CA . GLY A 1 184 ? 24.856 -20.444 10.064 1.00 86.94 184 GLY A CA 1
ATOM 1427 C C . GLY A 1 184 ? 23.789 -20.316 8.967 1.00 86.94 184 GLY A C 1
ATOM 1428 O O . GLY A 1 184 ? 22.803 -21.054 8.979 1.00 86.94 184 GLY A O 1
ATOM 1429 N N . GLU A 1 185 ? 23.962 -19.390 8.025 1.00 91.50 185 GLU A N 1
ATOM 1430 C CA . GLU A 1 185 ? 23.012 -19.119 6.952 1.00 91.50 185 GLU A CA 1
ATOM 1431 C C . GLU A 1 185 ? 23.273 -20.057 5.767 1.00 91.50 185 GLU A C 1
ATOM 1433 O O . GLU A 1 185 ? 24.349 -20.053 5.170 1.00 91.50 185 GLU A O 1
ATOM 1438 N N . ARG A 1 186 ? 22.289 -20.893 5.423 1.00 94.88 186 ARG A N 1
ATOM 1439 C CA . ARG A 1 186 ? 22.383 -21.830 4.290 1.00 94.88 186 ARG A CA 1
ATOM 1440 C C . ARG A 1 186 ? 22.211 -21.106 2.957 1.00 94.88 186 ARG A C 1
ATOM 1442 O O . ARG A 1 186 ? 21.568 -20.061 2.911 1.00 94.88 186 ARG A O 1
ATOM 1449 N N . SER A 1 187 ? 22.679 -21.714 1.867 1.00 97.56 187 SER A N 1
ATOM 1450 C CA . SER A 1 187 ? 22.413 -21.200 0.520 1.00 97.56 187 SER A CA 1
ATOM 1451 C C . SER A 1 187 ? 20.910 -21.114 0.223 1.00 97.56 187 SER A C 1
ATOM 1453 O O . SER A 1 187 ? 20.123 -21.914 0.740 1.00 97.56 187 SER A O 1
ATOM 1455 N N . TYR A 1 188 ? 20.489 -20.203 -0.659 1.00 98.38 188 TYR A N 1
ATOM 1456 C CA . TYR A 1 188 ? 19.092 -20.120 -1.090 1.00 98.38 188 TYR A CA 1
ATOM 1457 C C . TYR A 1 188 ? 18.610 -21.439 -1.684 1.00 98.38 188 TYR A C 1
ATOM 1459 O O . TYR A 1 188 ? 17.483 -21.845 -1.421 1.00 98.38 188 TYR A O 1
ATOM 1467 N N . ARG A 1 189 ? 19.465 -22.153 -2.422 1.00 97.81 189 ARG A N 1
ATOM 1468 C CA . ARG A 1 189 ? 19.131 -23.472 -2.980 1.00 97.81 189 ARG A CA 1
ATOM 1469 C C . ARG A 1 189 ? 18.728 -24.463 -1.886 1.00 97.81 189 ARG A C 1
ATOM 1471 O O . ARG A 1 189 ? 17.706 -25.132 -2.018 1.00 97.81 189 ARG A O 1
ATOM 1478 N N . ASP A 1 190 ? 19.482 -24.511 -0.790 1.00 97.31 190 ASP A N 1
ATOM 1479 C CA . ASP A 1 190 ? 19.167 -25.383 0.345 1.00 97.31 190 ASP A CA 1
ATOM 1480 C C . ASP A 1 190 ? 17.906 -24.924 1.083 1.00 97.31 190 ASP A C 1
ATOM 1482 O O . ASP A 1 190 ? 17.094 -25.756 1.489 1.00 97.31 190 ASP A O 1
ATOM 1486 N N . GLN A 1 191 ? 17.706 -23.610 1.225 1.00 97.62 191 GLN A N 1
ATOM 1487 C CA . GLN A 1 191 ? 16.503 -23.059 1.851 1.00 97.62 191 GLN A CA 1
ATOM 1488 C C . GLN A 1 191 ? 15.243 -23.339 1.018 1.00 97.62 191 GLN A C 1
ATOM 1490 O O . GLN A 1 191 ? 14.232 -23.754 1.577 1.00 97.62 191 GLN A O 1
ATOM 1495 N N . PHE A 1 192 ? 15.296 -23.213 -0.313 1.00 98.19 192 PHE A N 1
ATOM 1496 C CA . PHE A 1 192 ? 14.188 -23.600 -1.195 1.00 98.19 192 PHE A CA 1
ATOM 1497 C C . PHE A 1 192 ? 13.919 -25.106 -1.144 1.00 98.19 192 PHE A C 1
ATOM 1499 O O . PHE A 1 192 ? 12.757 -25.516 -1.079 1.00 98.19 192 PHE A O 1
ATOM 1506 N N . LYS A 1 193 ? 14.968 -25.936 -1.097 1.00 96.75 193 LYS A N 1
ATOM 1507 C CA . LYS A 1 193 ? 14.821 -27.383 -0.902 1.00 96.75 193 LYS A CA 1
ATOM 1508 C C . LYS A 1 193 ? 14.153 -27.706 0.431 1.00 96.75 193 LYS A C 1
ATOM 1510 O O . LYS A 1 193 ? 13.285 -28.566 0.476 1.00 96.75 193 LYS A O 1
ATOM 1515 N N . GLN A 1 194 ? 14.501 -27.001 1.502 1.00 95.19 194 GLN A N 1
ATOM 1516 C CA . GLN A 1 194 ? 13.871 -27.178 2.809 1.00 95.19 194 GLN A CA 1
ATOM 1517 C C . GLN A 1 194 ? 12.413 -26.689 2.836 1.00 95.19 194 GLN A C 1
ATOM 1519 O O . GLN A 1 194 ? 11.562 -27.343 3.428 1.00 95.19 194 GLN A O 1
ATOM 1524 N N . ALA A 1 195 ? 12.120 -25.549 2.212 1.00 96.44 195 ALA A N 1
ATOM 1525 C CA . ALA A 1 195 ? 10.817 -24.889 2.292 1.00 96.44 195 ALA A CA 1
ATOM 1526 C C . ALA A 1 195 ? 9.763 -25.472 1.330 1.00 96.44 195 ALA A C 1
ATOM 1528 O O . ALA A 1 195 ? 8.563 -25.442 1.624 1.00 96.44 195 ALA A O 1
ATOM 1529 N N . TYR A 1 196 ? 10.196 -25.987 0.176 1.00 96.00 196 TYR A N 1
ATOM 1530 C CA . TYR A 1 196 ? 9.311 -26.452 -0.899 1.00 96.00 196 TYR A CA 1
ATOM 1531 C C . TYR A 1 196 ? 9.642 -27.855 -1.415 1.00 96.00 196 TYR A C 1
ATOM 1533 O O . TYR A 1 196 ? 8.937 -28.347 -2.291 1.00 96.00 196 TYR A O 1
ATOM 1541 N N . SER A 1 197 ? 10.692 -28.508 -0.905 1.00 95.81 197 SER A N 1
ATOM 1542 C CA . SER A 1 197 ? 11.170 -29.796 -1.432 1.00 95.81 197 SER A CA 1
ATOM 1543 C C . SER A 1 197 ? 11.531 -29.747 -2.925 1.00 95.81 197 SER A C 1
ATOM 1545 O O . SER A 1 197 ? 11.370 -30.733 -3.641 1.00 95.81 197 SER A O 1
ATOM 1547 N N . VAL A 1 198 ? 12.039 -28.602 -3.403 1.00 96.50 198 VAL A N 1
ATOM 1548 C CA . VAL A 1 198 ? 12.435 -28.392 -4.808 1.00 96.50 198 VAL A CA 1
ATOM 1549 C C . VAL A 1 198 ? 13.937 -28.168 -4.958 1.00 96.50 198 VAL A C 1
ATOM 1551 O O . VAL A 1 198 ? 14.569 -27.537 -4.114 1.00 96.50 198 VAL A O 1
ATOM 1554 N N . ASP A 1 199 ? 14.501 -28.632 -6.073 1.00 97.00 199 ASP A N 1
ATOM 1555 C CA . ASP A 1 199 ? 15.802 -28.166 -6.553 1.00 97.00 199 ASP A CA 1
ATOM 1556 C C . ASP A 1 199 ? 15.584 -27.042 -7.569 1.00 97.00 199 ASP A C 1
ATOM 1558 O O . ASP A 1 199 ? 15.150 -27.274 -8.697 1.00 97.00 199 ASP A O 1
ATOM 1562 N N . VAL A 1 200 ? 15.895 -25.810 -7.171 1.00 96.88 200 VAL A N 1
ATOM 1563 C CA . VAL A 1 200 ? 15.717 -24.620 -8.016 1.00 96.88 200 VAL A CA 1
ATOM 1564 C C . VAL A 1 200 ? 16.573 -24.635 -9.286 1.00 96.88 200 VAL A C 1
ATOM 1566 O O . VAL A 1 200 ? 16.232 -23.932 -10.233 1.00 96.88 200 VAL A O 1
ATOM 1569 N N . LYS A 1 201 ? 17.639 -25.451 -9.359 1.00 96.75 201 LYS A N 1
ATOM 1570 C CA . LYS A 1 201 ? 18.419 -25.630 -10.599 1.00 96.75 201 LYS A CA 1
ATOM 1571 C C . LYS A 1 201 ? 17.653 -26.398 -11.673 1.00 96.75 201 LYS A C 1
ATOM 1573 O O . LYS A 1 201 ? 17.939 -26.230 -12.854 1.00 96.75 201 LYS A O 1
ATOM 1578 N N . ALA A 1 202 ? 16.698 -27.233 -11.270 1.00 97.69 202 ALA A N 1
ATOM 1579 C CA . ALA A 1 202 ? 15.848 -27.987 -12.185 1.00 97.69 202 ALA A CA 1
ATOM 1580 C C . ALA A 1 202 ? 14.620 -27.185 -12.654 1.00 97.69 202 ALA A C 1
ATOM 1582 O O . ALA A 1 202 ? 13.863 -27.662 -13.497 1.00 97.69 202 ALA A O 1
ATOM 1583 N N . LEU A 1 203 ? 14.404 -25.984 -12.106 1.00 98.06 203 LEU A N 1
ATOM 1584 C CA . LEU A 1 203 ? 13.257 -25.137 -12.410 1.00 98.06 203 LEU A CA 1
ATOM 1585 C C . LEU A 1 203 ? 13.634 -24.009 -13.371 1.00 98.06 203 LEU A C 1
ATOM 1587 O O . LEU A 1 203 ? 14.723 -23.434 -13.297 1.00 98.06 203 LEU A O 1
ATOM 1591 N N . GLY A 1 204 ? 12.688 -23.645 -14.237 1.00 98.12 204 GLY A N 1
ATOM 1592 C CA . GLY A 1 204 ? 12.805 -22.451 -15.066 1.00 98.12 204 GLY A CA 1
ATOM 1593 C C . GLY A 1 204 ? 12.737 -21.169 -14.232 1.00 98.12 204 GLY A C 1
ATOM 1594 O O . GLY A 1 204 ? 12.124 -21.136 -13.161 1.00 98.12 204 GLY A O 1
ATOM 1595 N N . ARG A 1 205 ? 13.325 -20.087 -14.761 1.00 98.19 205 ARG A N 1
ATOM 1596 C CA . ARG A 1 205 ? 13.353 -18.754 -14.133 1.00 98.19 205 ARG A CA 1
ATOM 1597 C C . ARG A 1 205 ? 11.999 -18.353 -13.558 1.00 98.19 205 ARG A C 1
ATOM 1599 O O . ARG A 1 205 ? 11.906 -17.994 -12.392 1.00 98.19 205 ARG A O 1
ATOM 1606 N N . ASP A 1 206 ? 10.950 -18.425 -14.370 1.00 98.19 206 ASP A N 1
ATOM 1607 C CA . ASP A 1 206 ? 9.632 -17.915 -13.995 1.00 98.19 206 ASP A CA 1
ATOM 1608 C C . ASP A 1 206 ? 9.007 -18.694 -12.826 1.00 98.19 206 ASP A C 1
ATOM 1610 O O . ASP A 1 206 ? 8.295 -18.098 -12.018 1.00 98.19 206 ASP A O 1
ATOM 1614 N N . ASP A 1 207 ? 9.303 -19.988 -12.685 1.00 98.56 207 ASP A N 1
ATOM 1615 C CA . ASP A 1 207 ? 8.839 -20.784 -11.546 1.00 98.56 207 ASP A CA 1
ATOM 1616 C C . ASP A 1 207 ? 9.617 -20.449 -10.275 1.00 98.56 207 ASP A C 1
ATOM 1618 O O . ASP A 1 207 ? 9.016 -20.305 -9.211 1.00 98.56 207 ASP A O 1
ATOM 1622 N N . VAL A 1 208 ? 10.924 -20.201 -10.383 1.00 98.62 208 VAL A N 1
ATOM 1623 C CA . VAL A 1 208 ? 11.705 -19.697 -9.246 1.00 98.62 208 VAL A CA 1
ATOM 1624 C C . VAL A 1 208 ? 11.240 -18.302 -8.828 1.00 98.62 208 VAL A C 1
ATOM 1626 O O . VAL A 1 208 ? 11.071 -18.062 -7.638 1.00 98.62 208 VAL A O 1
ATOM 1629 N N . ILE A 1 209 ? 10.922 -17.402 -9.765 1.00 98.75 209 ILE A N 1
ATOM 1630 C CA . ILE A 1 209 ? 10.346 -16.087 -9.433 1.00 98.75 209 ILE A CA 1
ATOM 1631 C C . ILE A 1 209 ? 9.002 -16.226 -8.704 1.00 98.75 209 ILE A C 1
ATOM 1633 O O . ILE A 1 209 ? 8.752 -15.480 -7.758 1.00 98.75 209 ILE A O 1
ATOM 1637 N N . LYS A 1 210 ? 8.139 -17.175 -9.097 1.00 98.69 210 LYS A N 1
ATOM 1638 C CA . LYS A 1 210 ? 6.890 -17.448 -8.359 1.00 98.69 210 LYS A CA 1
ATOM 1639 C C . LYS A 1 210 ? 7.176 -17.910 -6.932 1.00 98.69 210 LYS A C 1
ATOM 1641 O O . LYS A 1 210 ? 6.493 -17.457 -6.019 1.00 98.69 210 LYS A O 1
ATOM 1646 N N . LEU A 1 211 ? 8.176 -18.772 -6.734 1.00 98.62 211 LEU A N 1
ATOM 1647 C CA . LEU A 1 211 ? 8.579 -19.221 -5.400 1.00 98.62 211 LEU A CA 1
ATOM 1648 C C . LEU A 1 211 ? 9.124 -18.061 -4.558 1.00 98.62 211 LEU A C 1
ATOM 1650 O O . LEU A 1 211 ? 8.680 -17.903 -3.428 1.00 98.62 211 LEU A O 1
ATOM 1654 N N . ILE A 1 212 ? 9.990 -17.205 -5.118 1.00 98.81 212 ILE A N 1
ATOM 1655 C CA . ILE A 1 212 ? 10.482 -15.988 -4.443 1.00 98.81 212 ILE A CA 1
ATOM 1656 C C . ILE A 1 212 ? 9.306 -15.104 -4.019 1.00 98.81 212 ILE A C 1
ATOM 1658 O O . ILE A 1 212 ? 9.190 -14.741 -2.848 1.00 98.81 212 ILE A O 1
ATOM 1662 N N . ALA A 1 213 ? 8.416 -14.777 -4.962 1.00 98.81 213 ALA A N 1
ATOM 1663 C CA . ALA A 1 213 ? 7.268 -13.918 -4.697 1.00 98.81 213 ALA A CA 1
ATOM 1664 C C . ALA A 1 213 ? 6.344 -14.522 -3.631 1.00 98.81 213 ALA A C 1
ATOM 1666 O O . ALA A 1 213 ? 5.896 -13.803 -2.739 1.00 98.81 213 ALA A O 1
ATOM 1667 N N . GLY A 1 214 ? 6.108 -15.835 -3.686 1.00 98.56 214 GLY A N 1
ATOM 1668 C CA . GLY A 1 214 ? 5.333 -16.575 -2.695 1.00 98.56 214 GLY A CA 1
ATOM 1669 C C . GLY A 1 214 ? 5.970 -16.549 -1.306 1.00 98.56 214 GLY A C 1
ATOM 1670 O O . GLY A 1 214 ? 5.291 -16.196 -0.349 1.00 98.56 214 GLY A O 1
ATOM 1671 N N . SER A 1 215 ? 7.271 -16.838 -1.185 1.00 98.69 215 SER A N 1
ATOM 1672 C CA . SER A 1 215 ? 7.978 -16.822 0.105 1.00 98.69 215 SER A CA 1
ATOM 1673 C C . SER A 1 215 ? 7.945 -15.439 0.754 1.00 98.69 215 SER A C 1
ATOM 1675 O O . SER A 1 215 ? 7.566 -15.309 1.916 1.00 98.69 215 SER A O 1
ATOM 1677 N N . VAL A 1 216 ? 8.285 -14.385 0.003 1.00 98.88 216 VAL A N 1
ATOM 1678 C CA . VAL A 1 216 ? 8.231 -13.006 0.518 1.00 98.88 216 VAL A CA 1
ATOM 1679 C C . VAL A 1 216 ? 6.800 -12.637 0.915 1.00 98.88 216 VAL A C 1
ATOM 1681 O O . VAL A 1 216 ? 6.590 -12.031 1.963 1.00 98.88 216 VAL A O 1
ATOM 1684 N N . SER A 1 217 ? 5.802 -13.040 0.125 1.00 98.69 217 SER A N 1
ATOM 1685 C CA . SER A 1 217 ? 4.393 -12.802 0.456 1.00 98.69 217 SER A CA 1
ATOM 1686 C C . SER A 1 217 ? 3.966 -13.539 1.727 1.00 98.69 217 SER A C 1
ATOM 1688 O O . SER A 1 217 ? 3.248 -12.965 2.542 1.00 98.69 217 SER A O 1
ATOM 1690 N N . ASP A 1 218 ? 4.431 -14.772 1.941 1.00 98.56 218 ASP A N 1
ATOM 1691 C CA . ASP A 1 218 ? 4.183 -15.536 3.166 1.00 98.56 218 ASP A CA 1
ATOM 1692 C C . ASP A 1 218 ? 4.791 -14.848 4.390 1.00 98.56 218 ASP A C 1
ATOM 1694 O O . ASP A 1 218 ? 4.119 -14.753 5.417 1.00 98.56 218 ASP A O 1
ATOM 1698 N N . TYR A 1 219 ? 5.994 -14.277 4.269 1.00 98.62 219 TYR A N 1
ATOM 1699 C CA . TYR A 1 219 ? 6.563 -13.418 5.308 1.00 98.62 219 TYR A CA 1
ATOM 1700 C C . TYR A 1 219 ? 5.701 -12.173 5.556 1.00 98.62 219 TYR A C 1
ATOM 1702 O O . TYR A 1 219 ? 5.293 -11.932 6.692 1.00 98.62 219 TYR A O 1
ATOM 1710 N N . VAL A 1 220 ? 5.334 -11.421 4.513 1.00 98.50 220 VAL A N 1
ATOM 1711 C CA . VAL A 1 220 ? 4.503 -10.209 4.652 1.00 98.50 220 VAL A CA 1
ATOM 1712 C C . VAL A 1 220 ? 3.141 -10.520 5.287 1.00 98.50 220 VAL A C 1
ATOM 1714 O O . VAL A 1 220 ? 2.641 -9.735 6.087 1.00 98.50 220 VAL A O 1
ATOM 1717 N N . ARG A 1 221 ? 2.554 -11.697 5.033 1.00 97.88 221 ARG A N 1
ATOM 1718 C CA . ARG A 1 221 ? 1.314 -12.149 5.697 1.00 97.88 221 ARG A CA 1
ATOM 1719 C C . ARG A 1 221 ? 1.450 -12.308 7.210 1.00 97.88 221 ARG A C 1
ATOM 1721 O O . ARG A 1 221 ? 0.430 -12.267 7.902 1.00 97.88 221 ARG A O 1
ATOM 1728 N N . THR A 1 222 ? 2.661 -12.502 7.727 1.00 97.25 222 THR A N 1
ATOM 1729 C CA . THR A 1 222 ? 2.916 -12.552 9.175 1.00 97.25 222 THR A CA 1
ATOM 1730 C C . THR A 1 222 ? 2.952 -11.166 9.818 1.00 97.25 222 THR A C 1
ATOM 1732 O O . THR A 1 222 ? 2.736 -11.053 11.025 1.00 97.25 222 THR A O 1
ATOM 1735 N N . LEU A 1 223 ? 3.158 -10.110 9.023 1.00 96.81 223 LEU A N 1
ATOM 1736 C CA . LEU A 1 223 ? 3.248 -8.727 9.485 1.00 96.81 223 LEU A CA 1
ATOM 1737 C C . LEU A 1 223 ? 1.851 -8.174 9.776 1.00 96.81 223 LEU A C 1
ATOM 1739 O O . LEU A 1 223 ? 1.257 -7.445 8.984 1.00 96.81 223 LEU A O 1
ATOM 1743 N N . LYS A 1 224 ? 1.301 -8.557 10.927 1.00 94.62 224 LYS A N 1
ATOM 1744 C CA . LYS A 1 224 ? -0.032 -8.151 11.377 1.00 94.62 224 LYS A CA 1
ATOM 1745 C C . LYS A 1 224 ? 0.046 -7.250 12.591 1.00 94.62 224 LYS A C 1
ATOM 1747 O O . LYS A 1 224 ? 0.858 -7.467 13.493 1.00 94.62 224 LYS A O 1
ATOM 1752 N N . THR A 1 225 ? -0.847 -6.270 12.664 1.00 90.88 225 THR A N 1
ATOM 1753 C CA . THR A 1 225 ? -1.036 -5.536 13.910 1.00 90.88 225 THR A CA 1
ATOM 1754 C C . THR A 1 225 ? -1.629 -6.462 14.965 1.00 90.88 225 THR A C 1
ATOM 1756 O O . THR A 1 225 ? -2.532 -7.256 14.706 1.00 90.88 225 THR A O 1
ATOM 1759 N N . LYS A 1 226 ? -1.143 -6.340 16.203 1.00 88.56 226 LYS A N 1
ATOM 1760 C CA . LYS A 1 226 ? -1.654 -7.126 17.337 1.00 88.56 226 LYS A CA 1
ATOM 1761 C C . LYS A 1 226 ? -3.080 -6.741 17.744 1.00 88.56 226 LYS A C 1
ATOM 1763 O O . LYS A 1 226 ? -3.711 -7.468 18.506 1.00 88.56 226 LYS A O 1
ATOM 1768 N N . ARG A 1 227 ? -3.591 -5.604 17.245 1.00 89.25 227 ARG A N 1
ATOM 1769 C CA . ARG A 1 227 ? -4.902 -5.029 17.602 1.00 89.25 227 ARG A CA 1
ATOM 1770 C C . ARG A 1 227 ? -5.093 -4.953 19.122 1.00 89.25 227 ARG A C 1
ATOM 1772 O O . ARG A 1 227 ? -6.115 -5.351 19.689 1.00 89.25 227 ARG A O 1
ATOM 1779 N N . ASP A 1 228 ? -4.068 -4.452 19.796 1.00 93.31 228 ASP A N 1
ATOM 1780 C CA . ASP A 1 228 ? -3.965 -4.337 21.248 1.00 93.31 228 ASP A CA 1
ATOM 1781 C C . ASP A 1 228 ? -3.658 -2.907 21.718 1.00 93.31 228 ASP A C 1
ATOM 1783 O O . ASP A 1 228 ? -3.320 -2.703 22.888 1.00 93.31 228 ASP A O 1
ATOM 1787 N N . SER A 1 229 ? -3.839 -1.914 20.839 1.00 95.12 229 SER A N 1
ATOM 1788 C CA . SER A 1 229 ? -3.675 -0.494 21.160 1.00 95.12 229 SER A CA 1
ATOM 1789 C C . SER A 1 229 ? -4.603 -0.061 22.310 1.00 95.12 229 SER A C 1
ATOM 1791 O O . SER A 1 229 ? -5.574 -0.763 22.624 1.00 95.12 229 SER A O 1
ATOM 1793 N N . PRO A 1 230 ? -4.373 1.106 22.945 1.00 97.12 230 PRO A N 1
ATOM 1794 C CA . PRO A 1 230 ? -5.310 1.635 23.933 1.00 97.12 230 PRO A CA 1
ATOM 1795 C C . PRO A 1 230 ? -6.760 1.714 23.425 1.00 97.12 230 PRO A C 1
ATOM 1797 O O . PRO A 1 230 ? -7.673 1.384 24.180 1.00 97.12 230 PRO A O 1
ATOM 1800 N N . TYR A 1 231 ? -6.966 2.043 22.141 1.00 97.25 231 TYR A N 1
ATOM 1801 C CA . TYR A 1 231 ? -8.281 1.986 21.492 1.00 97.25 231 TYR A CA 1
ATOM 1802 C C . TYR A 1 231 ? -8.857 0.565 21.502 1.00 97.25 231 TYR A C 1
ATOM 1804 O O . TYR A 1 231 ? -9.976 0.355 21.958 1.00 97.25 231 TYR A O 1
ATOM 1812 N N . ASP A 1 232 ? -8.088 -0.436 21.066 1.00 97.56 232 ASP A N 1
ATOM 1813 C CA . ASP A 1 232 ? -8.579 -1.816 20.998 1.00 97.56 232 ASP A CA 1
ATOM 1814 C C . ASP A 1 232 ? -8.926 -2.366 22.399 1.00 97.56 232 ASP A C 1
ATOM 1816 O O . ASP A 1 232 ? -9.915 -3.083 22.573 1.00 97.56 232 ASP A O 1
ATOM 1820 N N . ARG A 1 233 ? -8.144 -1.999 23.427 1.00 97.75 233 ARG A N 1
ATOM 1821 C CA . ARG A 1 233 ? -8.455 -2.322 24.830 1.00 97.75 233 ARG A CA 1
ATOM 1822 C C . ARG A 1 233 ? -9.730 -1.631 25.302 1.00 97.75 233 ARG A C 1
ATOM 1824 O O . ARG A 1 233 ? -10.540 -2.278 25.960 1.00 97.75 233 ARG A O 1
ATOM 1831 N N . PHE A 1 234 ? -9.926 -0.361 24.947 1.00 98.19 234 PHE A N 1
ATOM 1832 C CA . PHE A 1 234 ? -11.132 0.394 25.285 1.00 98.19 234 PHE A CA 1
ATOM 1833 C C . PHE A 1 234 ? -12.381 -0.248 24.668 1.00 98.19 234 PHE A C 1
ATOM 1835 O O . PHE A 1 234 ? -13.363 -0.468 25.378 1.00 98.19 234 PHE A O 1
ATOM 1842 N N . ILE A 1 235 ? -12.320 -0.634 23.388 1.00 98.19 235 ILE A N 1
ATOM 1843 C CA . ILE A 1 235 ? -13.405 -1.350 22.703 1.00 98.19 235 ILE A CA 1
ATOM 1844 C C . ILE A 1 235 ? -13.750 -2.656 23.435 1.00 98.19 235 ILE A C 1
ATOM 1846 O O . ILE A 1 235 ? -14.917 -2.885 23.756 1.00 98.19 235 ILE A O 1
ATOM 1850 N N . ARG A 1 236 ? -12.747 -3.483 23.774 1.00 97.31 236 ARG A N 1
ATOM 1851 C CA . ARG A 1 236 ? -12.965 -4.754 24.492 1.00 97.31 236 ARG A CA 1
ATOM 1852 C C . ARG A 1 236 ? -13.531 -4.561 25.899 1.00 97.31 236 ARG A C 1
ATOM 1854 O O . ARG A 1 236 ? -14.502 -5.222 26.250 1.00 97.31 236 AR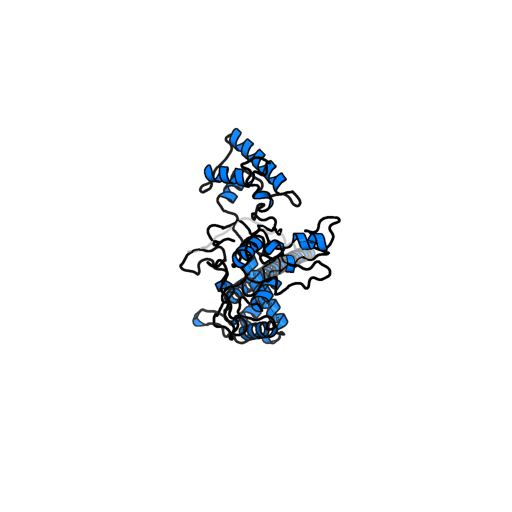G A O 1
ATOM 1861 N N . MET A 1 237 ? -12.954 -3.657 26.694 1.00 97.31 237 MET A N 1
ATOM 1862 C CA . MET A 1 237 ? -13.367 -3.413 28.086 1.00 97.31 237 MET A CA 1
ATOM 1863 C C . MET A 1 237 ? -14.805 -2.909 28.213 1.00 97.31 237 MET A C 1
ATOM 1865 O O . MET A 1 237 ? -15.445 -3.134 29.235 1.00 97.31 237 MET A O 1
ATOM 1869 N N . ASN A 1 238 ? -15.314 -2.236 27.183 1.00 97.88 238 ASN A N 1
ATOM 1870 C CA . ASN A 1 238 ? -16.672 -1.699 27.158 1.00 97.88 238 ASN A CA 1
ATOM 1871 C C . ASN A 1 238 ? -17.649 -2.561 26.342 1.00 97.88 238 ASN A C 1
ATOM 1873 O O . ASN A 1 238 ? -18.790 -2.145 26.122 1.00 97.88 238 ASN A O 1
ATOM 1877 N N . ALA A 1 239 ? -17.214 -3.747 25.893 1.00 97.25 239 ALA A N 1
ATOM 1878 C CA . ALA A 1 239 ? -17.983 -4.650 25.036 1.00 97.25 239 ALA A CA 1
ATOM 1879 C C . ALA A 1 239 ? -18.599 -3.926 23.819 1.00 97.25 239 ALA A C 1
ATOM 1881 O O . ALA A 1 239 ? -19.789 -4.060 23.523 1.00 97.25 239 ALA A O 1
ATOM 1882 N N . LEU A 1 240 ? -17.790 -3.097 23.153 1.00 97.38 240 LEU A N 1
ATOM 1883 C CA . LEU A 1 240 ? -18.174 -2.345 21.961 1.00 97.38 240 LEU A CA 1
ATOM 1884 C C . LEU A 1 240 ? -17.885 -3.157 20.690 1.00 97.38 240 LEU A C 1
ATOM 1886 O O . LEU A 1 240 ? -17.020 -4.033 20.671 1.00 97.38 240 LEU A O 1
ATOM 1890 N N . GLU A 1 241 ? -18.609 -2.856 19.613 1.00 96.38 241 GLU A N 1
ATOM 1891 C CA . GLU A 1 241 ? -18.373 -3.469 18.303 1.00 96.38 241 GLU A CA 1
ATOM 1892 C C . GLU A 1 241 ? -17.001 -3.038 17.742 1.00 96.38 241 GLU A C 1
ATOM 1894 O O . GLU A 1 241 ? -16.626 -1.870 17.809 1.00 96.38 241 GLU A O 1
ATOM 1899 N N . VAL A 1 242 ? -16.244 -3.976 17.165 1.00 95.31 242 VAL A N 1
ATOM 1900 C CA . VAL A 1 242 ? -14.881 -3.721 16.645 1.00 95.31 242 VAL A CA 1
ATOM 1901 C C . VAL A 1 242 ? -14.854 -3.062 15.261 1.00 95.31 242 VAL A C 1
ATOM 1903 O O . VAL A 1 242 ? -13.790 -2.665 14.792 1.00 95.31 242 VAL A O 1
ATOM 1906 N N . GLY A 1 243 ? -16.003 -2.985 14.590 1.00 95.69 243 GLY A N 1
ATOM 1907 C CA . GLY A 1 243 ? -16.147 -2.470 13.233 1.00 95.69 243 GLY A CA 1
ATOM 1908 C C . GLY A 1 243 ? -17.563 -2.662 12.679 1.00 95.69 243 GLY A C 1
ATOM 1909 O O . GLY A 1 243 ? -18.374 -3.343 13.317 1.00 95.69 243 GLY A O 1
ATOM 1910 N N . PRO A 1 244 ? -17.862 -2.075 11.506 1.00 96.00 244 PRO A N 1
ATOM 1911 C CA . PRO A 1 244 ? -19.139 -2.233 10.829 1.00 96.00 244 PRO A CA 1
ATOM 1912 C C . PRO A 1 244 ? -19.353 -3.684 10.390 1.00 96.00 244 PRO A C 1
ATOM 1914 O O . PRO A 1 244 ? -18.412 -4.434 10.112 1.00 96.00 244 PRO A O 1
ATOM 1917 N N . LYS A 1 245 ? -20.619 -4.084 10.292 1.00 95.19 245 LYS A N 1
ATOM 1918 C CA . LYS A 1 245 ? -21.012 -5.374 9.716 1.00 95.19 245 LYS A CA 1
ATOM 1919 C C . LYS A 1 245 ? -20.729 -5.388 8.212 1.00 95.19 245 LYS A C 1
ATOM 1921 O O . LYS A 1 245 ? -20.630 -4.351 7.559 1.00 95.19 245 LYS A O 1
ATOM 1926 N N . ARG A 1 246 ? -20.638 -6.582 7.619 1.00 90.75 246 ARG A N 1
ATOM 1927 C CA . ARG A 1 246 ? -20.450 -6.721 6.167 1.00 90.75 246 ARG A CA 1
ATOM 1928 C C . ARG A 1 246 ? -21.579 -6.006 5.412 1.00 90.75 246 ARG A C 1
ATOM 1930 O O . ARG A 1 246 ? -22.740 -6.364 5.574 1.00 90.75 246 ARG A O 1
ATOM 1937 N N . GLY A 1 247 ? -21.217 -5.040 4.567 1.00 89.06 247 GLY A N 1
ATOM 1938 C CA . GLY A 1 247 ? -22.159 -4.251 3.764 1.00 89.06 247 GLY A CA 1
ATOM 1939 C C . GLY A 1 247 ? -22.848 -3.102 4.511 1.00 89.06 247 GLY A C 1
ATOM 1940 O O . GLY A 1 247 ? -23.636 -2.385 3.903 1.00 89.06 247 GLY A O 1
ATOM 1941 N N . GLU A 1 248 ? -22.562 -2.905 5.799 1.00 94.31 248 GLU A N 1
ATOM 1942 C CA . GLU A 1 248 ? -23.057 -1.760 6.565 1.00 94.31 248 GLU A CA 1
ATOM 1943 C C . GLU A 1 248 ? -22.300 -0.483 6.180 1.00 94.31 248 GLU A C 1
ATOM 1945 O O . GLU A 1 248 ? -21.079 -0.507 5.998 1.00 94.31 248 GLU A O 1
ATOM 1950 N N . ARG A 1 249 ? -23.008 0.650 6.076 1.00 92.19 249 ARG A N 1
ATOM 1951 C CA . ARG A 1 249 ? -22.348 1.938 5.837 1.00 92.19 249 ARG A CA 1
ATOM 1952 C C . ARG A 1 249 ? -21.570 2.340 7.095 1.00 92.19 249 ARG A C 1
ATOM 1954 O O . ARG A 1 249 ? -22.133 2.265 8.189 1.00 92.19 249 ARG A O 1
ATOM 1961 N N . PRO A 1 250 ? -20.332 2.852 6.974 1.00 94.25 250 PRO A N 1
ATOM 1962 C CA . PRO A 1 250 ? -19.550 3.262 8.141 1.00 94.25 250 PRO A CA 1
ATOM 1963 C C . PRO A 1 250 ? -20.262 4.269 9.056 1.00 94.25 250 PRO A C 1
ATOM 1965 O O . PRO A 1 250 ? -20.111 4.201 10.274 1.00 94.25 250 PRO A O 1
ATOM 1968 N N . ASN A 1 251 ? -21.091 5.152 8.492 1.00 93.06 251 ASN A N 1
ATOM 1969 C CA . ASN A 1 251 ? -21.854 6.134 9.265 1.00 93.06 251 ASN A CA 1
ATOM 1970 C C . ASN A 1 251 ? -22.972 5.492 10.105 1.00 93.06 251 ASN A C 1
ATOM 1972 O O . ASN A 1 251 ? -23.173 5.909 11.241 1.00 93.06 251 ASN A O 1
ATOM 1976 N N . ASP A 1 252 ? -23.629 4.435 9.614 1.00 94.50 252 ASP A N 1
ATOM 1977 C CA . ASP A 1 252 ? -24.665 3.718 10.379 1.00 94.50 252 ASP A CA 1
ATOM 1978 C C . ASP A 1 252 ? -24.042 3.012 11.598 1.00 94.50 252 ASP A C 1
ATOM 1980 O O . ASP A 1 252 ? -24.568 3.045 12.715 1.00 94.50 252 ASP A O 1
ATOM 1984 N N . PHE A 1 253 ? -22.861 2.419 11.397 1.00 95.81 253 PHE A N 1
ATOM 1985 C CA . PHE A 1 253 ? -22.052 1.871 12.483 1.00 95.81 253 PHE A CA 1
ATOM 1986 C C . PHE A 1 253 ? -21.655 2.956 13.494 1.00 95.81 253 PHE A C 1
ATOM 1988 O O . PHE A 1 253 ? -21.755 2.747 14.704 1.00 95.81 253 PHE A O 1
ATOM 1995 N N . ALA A 1 254 ? -21.225 4.121 13.009 1.00 95.06 254 ALA A N 1
ATOM 1996 C CA . ALA A 1 254 ? -20.788 5.225 13.849 1.00 95.06 254 ALA A CA 1
ATOM 1997 C C . ALA A 1 254 ? -21.913 5.777 14.736 1.00 95.06 254 ALA A C 1
ATOM 1999 O O . ALA A 1 254 ? -21.709 5.970 15.936 1.00 95.06 254 ALA A O 1
ATOM 2000 N N . GLU A 1 255 ? -23.115 5.954 14.186 1.00 93.94 255 GLU A N 1
ATOM 2001 C CA . GLU A 1 255 ? -24.303 6.359 14.944 1.00 93.94 255 GLU A CA 1
ATOM 2002 C C . GLU A 1 255 ? -24.624 5.355 16.059 1.00 93.94 255 GLU A C 1
ATOM 2004 O O . GLU A 1 255 ? -24.822 5.736 17.220 1.00 93.94 255 GLU A O 1
ATOM 2009 N N . ARG A 1 256 ? -24.598 4.052 15.742 1.00 95.44 256 ARG A N 1
ATOM 2010 C CA . ARG A 1 256 ? -24.819 2.989 16.733 1.00 95.44 256 ARG A CA 1
ATOM 2011 C C . ARG A 1 256 ? -23.742 2.984 17.821 1.00 95.44 256 ARG A C 1
ATOM 2013 O O . ARG A 1 256 ? -24.077 2.833 19.002 1.00 95.44 256 ARG A O 1
ATOM 2020 N N . MET A 1 257 ? -22.477 3.169 17.444 1.00 96.06 257 MET A N 1
ATOM 2021 C CA . MET A 1 257 ? -21.342 3.267 18.364 1.00 96.06 257 MET A CA 1
ATOM 2022 C C . MET A 1 257 ? -21.512 4.447 19.329 1.00 96.06 257 MET A C 1
ATOM 2024 O O . MET A 1 257 ? -21.450 4.260 20.545 1.00 96.06 257 MET A O 1
ATOM 2028 N N . LEU A 1 258 ? -21.797 5.647 18.816 1.00 95.50 258 LEU A N 1
ATOM 2029 C CA . LEU A 1 258 ? -21.997 6.849 19.631 1.00 95.50 258 LEU A CA 1
ATOM 2030 C C . LEU A 1 258 ? -23.192 6.713 20.581 1.00 95.50 258 LEU A C 1
ATOM 2032 O O . LEU A 1 258 ? -23.086 7.057 21.758 1.00 95.50 258 LEU A O 1
ATOM 2036 N N . ALA A 1 259 ? -24.305 6.139 20.116 1.00 95.88 259 ALA A N 1
ATOM 2037 C CA . ALA A 1 259 ? -25.461 5.877 20.969 1.00 95.88 259 ALA A CA 1
ATOM 2038 C C . ALA A 1 259 ? -25.124 4.895 22.104 1.00 95.88 259 ALA A C 1
ATOM 2040 O O . ALA A 1 259 ? -25.587 5.057 23.236 1.00 95.88 259 ALA A O 1
ATOM 2041 N N . ARG A 1 260 ? -24.307 3.866 21.828 1.00 96.88 260 ARG A N 1
ATOM 2042 C CA . ARG A 1 260 ? -23.839 2.928 22.857 1.00 96.88 260 ARG A CA 1
ATOM 2043 C C . ARG A 1 260 ? -22.908 3.605 23.862 1.00 96.88 260 ARG A C 1
ATOM 2045 O O . ARG A 1 260 ? -23.083 3.375 25.057 1.00 96.88 260 ARG A O 1
ATOM 2052 N N . LEU A 1 261 ? -21.975 4.435 23.397 1.00 96.19 261 LEU A N 1
ATOM 2053 C CA . LEU A 1 261 ? -21.071 5.206 24.253 1.00 96.19 261 LEU A CA 1
ATOM 2054 C C . LEU A 1 261 ? -21.839 6.147 25.182 1.00 96.19 261 LEU A C 1
ATOM 2056 O O . LEU A 1 261 ? -21.628 6.100 26.390 1.00 96.19 261 LEU A O 1
ATOM 2060 N N . SER A 1 262 ? -22.794 6.909 24.645 1.00 96.25 262 SER A N 1
ATOM 2061 C CA . SER A 1 262 ? -23.630 7.815 25.438 1.00 96.25 262 SER A CA 1
ATOM 2062 C C . SER A 1 262 ? -24.364 7.078 26.563 1.00 96.25 262 SER A C 1
ATOM 2064 O O . SER A 1 262 ? -24.334 7.524 27.707 1.00 96.25 262 SER A O 1
ATOM 2066 N N . ARG A 1 263 ? -24.930 5.892 26.288 1.00 97.56 263 ARG A N 1
ATOM 2067 C CA . ARG A 1 263 ? -25.568 5.065 27.329 1.00 97.56 263 ARG A CA 1
ATOM 2068 C C . ARG A 1 263 ? -24.595 4.633 28.428 1.00 97.56 263 ARG A C 1
ATOM 2070 O O . ARG A 1 263 ? -24.971 4.667 29.595 1.00 97.56 263 ARG A O 1
ATOM 2077 N N . LEU A 1 264 ? -23.376 4.222 28.068 1.00 97.38 264 LEU A N 1
ATOM 2078 C CA . LEU A 1 264 ? -22.349 3.819 29.038 1.00 97.38 264 LEU A CA 1
ATOM 2079 C C . LEU A 1 264 ? -21.886 4.995 29.904 1.00 97.38 264 LEU A C 1
ATOM 2081 O O . LEU A 1 264 ? -21.646 4.822 31.096 1.00 97.38 264 LEU A O 1
ATOM 2085 N N . GLU A 1 265 ? -21.779 6.187 29.319 1.00 95.94 265 GLU A N 1
ATOM 2086 C CA . GLU A 1 265 ? -21.430 7.401 30.054 1.00 95.94 265 GLU A CA 1
ATOM 2087 C C . GLU A 1 265 ? -22.523 7.804 31.037 1.00 95.94 265 GLU A C 1
ATOM 2089 O O . GLU A 1 265 ? -22.228 8.040 32.207 1.00 95.94 265 GLU A O 1
ATOM 2094 N N . THR A 1 266 ? -23.783 7.825 30.596 1.00 96.56 266 THR A N 1
ATOM 2095 C CA . THR A 1 266 ? -24.920 8.161 31.462 1.00 96.56 266 THR A CA 1
ATOM 2096 C C . THR A 1 266 ? -25.096 7.152 32.594 1.00 96.56 266 THR A C 1
ATOM 2098 O O . THR A 1 266 ? -25.444 7.542 33.704 1.00 96.56 266 THR A O 1
ATOM 2101 N N . SER A 1 267 ? -24.833 5.865 32.351 1.00 96.56 267 SER A N 1
ATOM 2102 C CA . SER A 1 267 ? -24.944 4.834 33.387 1.00 96.56 267 SER A CA 1
ATOM 2103 C C . SER A 1 267 ? -23.727 4.752 34.316 1.00 96.56 267 SER A C 1
ATOM 2105 O O . SER A 1 267 ? -23.712 3.895 35.195 1.00 96.56 267 SER A O 1
ATOM 2107 N N . GLY A 1 268 ? -22.672 5.544 34.084 1.00 94.12 268 GLY A N 1
ATOM 2108 C CA . GLY A 1 268 ? -21.395 5.417 34.797 1.00 94.12 268 GLY A CA 1
ATOM 2109 C C . GLY A 1 268 ? -20.658 4.093 34.541 1.00 94.12 268 GLY A C 1
ATOM 2110 O O . GLY A 1 268 ? -19.739 3.754 35.277 1.00 94.12 268 GLY A O 1
ATOM 2111 N N . GLY A 1 269 ? -21.053 3.334 33.512 1.00 94.38 269 GLY A N 1
ATOM 2112 C CA . GLY A 1 269 ? -20.498 2.014 33.185 1.00 94.38 269 GLY A CA 1
ATOM 2113 C C . GLY A 1 269 ? -19.309 2.054 32.223 1.00 94.38 269 GLY A C 1
ATOM 2114 O O . GLY A 1 269 ? -18.866 1.004 31.760 1.00 94.38 269 GLY A O 1
ATOM 2115 N N . LEU A 1 270 ? -18.834 3.250 31.867 1.00 96.81 270 LEU A N 1
ATOM 2116 C CA . LEU A 1 270 ? -17.725 3.432 30.939 1.00 96.81 270 LEU A CA 1
ATOM 2117 C C . LEU A 1 270 ? -16.377 3.192 31.632 1.00 96.81 270 LEU A C 1
ATOM 2119 O O . LEU A 1 270 ? -16.012 3.901 32.567 1.00 96.81 270 LEU A O 1
ATOM 2123 N N . ASN A 1 271 ? -15.598 2.250 31.107 1.00 97.12 271 ASN A N 1
ATOM 2124 C CA . ASN A 1 271 ? -14.263 1.923 31.592 1.00 97.12 271 ASN A CA 1
ATOM 2125 C C . ASN A 1 271 ? -13.184 2.511 30.671 1.00 97.12 271 ASN A C 1
ATOM 2127 O O . ASN A 1 271 ? -13.194 2.274 29.462 1.00 97.12 271 ASN A O 1
ATOM 2131 N N . LEU A 1 272 ? -12.216 3.236 31.233 1.00 97.50 272 LEU A N 1
ATOM 2132 C CA . LEU A 1 272 ? -11.110 3.845 30.487 1.00 97.50 272 LEU A CA 1
ATOM 2133 C C . LEU A 1 272 ? -9.793 3.112 30.796 1.00 97.50 272 LEU A C 1
ATOM 2135 O O . LEU A 1 272 ? -9.328 3.173 31.935 1.00 97.50 272 LEU A O 1
ATOM 2139 N N . PRO A 1 273 ? -9.182 2.392 29.834 1.00 97.12 273 PRO A N 1
ATOM 2140 C CA . PRO A 1 273 ? -7.882 1.765 30.047 1.00 97.12 273 PRO A CA 1
ATOM 2141 C C . PRO A 1 273 ? -6.742 2.786 30.064 1.00 97.12 273 PRO A C 1
ATOM 2143 O O . PRO A 1 273 ? -6.840 3.882 29.512 1.00 97.12 273 PRO A O 1
ATOM 2146 N N . SER A 1 274 ? -5.590 2.363 30.592 1.00 96.00 274 SER A N 1
ATOM 2147 C CA . SER A 1 274 ? -4.343 3.120 30.450 1.00 96.00 274 SER A CA 1
ATOM 2148 C C . SER A 1 274 ? -4.027 3.409 28.973 1.00 96.00 274 SER A C 1
ATOM 2150 O O . SER A 1 274 ? -4.073 2.509 28.118 1.00 96.00 274 SER A O 1
ATOM 2152 N N . GLY A 1 275 ? -3.717 4.677 28.692 1.00 95.00 275 GLY A N 1
ATOM 2153 C CA . GLY A 1 275 ? -3.469 5.213 27.352 1.00 95.00 275 GLY A CA 1
ATOM 2154 C C . GLY A 1 275 ? -4.722 5.629 26.568 1.00 95.00 275 GLY A C 1
ATOM 2155 O O . GLY A 1 275 ? -4.580 6.048 25.424 1.00 95.00 275 GLY A O 1
ATOM 2156 N N . PHE A 1 276 ? -5.928 5.510 27.136 1.00 97.62 276 PHE A N 1
ATOM 2157 C CA . PHE A 1 276 ? -7.176 5.982 26.525 1.00 97.62 276 PHE A CA 1
ATOM 2158 C C . PHE A 1 276 ? -7.985 6.793 27.546 1.00 97.62 276 PHE A C 1
ATOM 2160 O O . PHE A 1 276 ? -8.893 6.290 28.204 1.00 97.62 276 PHE A O 1
ATOM 2167 N N . ASP A 1 277 ? -7.594 8.051 27.726 1.00 96.69 277 ASP A N 1
ATOM 2168 C CA . ASP A 1 277 ? -8.184 8.958 28.708 1.00 96.69 277 ASP A CA 1
ATOM 2169 C C . ASP A 1 277 ? -9.466 9.647 28.194 1.00 96.69 277 ASP A C 1
ATOM 2171 O O . ASP A 1 277 ? -9.985 9.364 27.111 1.00 96.69 277 ASP A O 1
ATOM 2175 N N . ARG A 1 278 ? -9.996 10.589 28.985 1.00 96.44 278 ARG A N 1
ATOM 2176 C CA . ARG A 1 278 ? -11.163 11.395 28.597 1.00 96.44 278 ARG A CA 1
ATOM 2177 C C . ARG A 1 278 ? -10.929 12.194 27.314 1.00 96.44 278 ARG A C 1
ATOM 2179 O O . ARG A 1 278 ? -11.857 12.340 26.528 1.00 96.44 278 ARG A O 1
ATOM 2186 N N . LYS A 1 279 ? -9.711 12.682 27.072 1.00 96.75 279 LYS A N 1
ATOM 2187 C CA . LYS A 1 279 ? -9.388 13.435 25.855 1.00 96.75 279 LYS A CA 1
ATOM 2188 C C . LYS A 1 279 ? -9.404 12.520 24.628 1.00 96.75 279 LYS A C 1
ATOM 2190 O O . LYS A 1 279 ? -9.953 12.904 23.598 1.00 96.75 279 LYS A O 1
ATOM 2195 N N . ALA A 1 280 ? -8.864 11.307 24.745 1.00 96.81 280 ALA A N 1
ATOM 2196 C CA . ALA A 1 280 ? -8.941 10.284 23.706 1.00 96.81 280 ALA A CA 1
ATOM 2197 C C . ALA A 1 280 ? -10.394 9.880 23.409 1.00 96.81 280 ALA A C 1
ATOM 2199 O O . ALA A 1 280 ? -10.761 9.746 22.242 1.00 96.81 280 ALA A O 1
ATOM 2200 N N . LEU A 1 281 ? -11.240 9.758 24.440 1.00 97.19 281 LEU A N 1
ATOM 2201 C CA . LEU A 1 281 ? -12.675 9.508 24.277 1.00 97.19 281 LEU A CA 1
ATOM 2202 C C . LEU A 1 281 ? -13.375 10.632 23.499 1.00 97.19 281 LEU A C 1
ATOM 2204 O O . LEU A 1 281 ? -14.125 10.344 22.570 1.00 97.19 281 LEU A O 1
ATOM 2208 N N . GLU A 1 282 ? -13.127 11.899 23.837 1.00 95.25 282 GLU A N 1
ATOM 2209 C CA . GLU A 1 282 ? -13.707 13.028 23.094 1.00 95.25 282 GLU A CA 1
ATOM 2210 C C . GLU A 1 282 ? -13.212 13.067 21.640 1.00 95.25 282 GLU A C 1
ATOM 2212 O O . GLU A 1 282 ? -14.007 13.242 20.716 1.00 95.25 282 GLU A O 1
ATOM 2217 N N . GLY A 1 283 ? -11.923 12.796 21.405 1.00 94.38 283 GLY A N 1
ATOM 2218 C CA . GLY A 1 283 ? -11.377 12.643 20.054 1.00 94.38 283 GLY A CA 1
ATOM 2219 C C . GLY A 1 283 ? -12.051 11.513 19.269 1.00 94.38 283 GLY A C 1
ATOM 2220 O O . GLY A 1 283 ? -12.418 11.695 18.109 1.00 94.38 283 GLY A O 1
ATOM 2221 N N . MET A 1 284 ? -12.293 10.367 19.913 1.00 95.19 284 MET A N 1
ATOM 2222 C CA . MET A 1 284 ? -13.048 9.260 19.327 1.00 95.19 284 MET A CA 1
ATOM 2223 C C . MET A 1 284 ? -14.480 9.687 18.976 1.00 95.19 284 MET A C 1
ATOM 2225 O O . MET A 1 284 ? -14.948 9.391 17.879 1.00 95.19 284 MET A O 1
ATOM 2229 N N . LYS A 1 285 ? -15.178 10.416 19.854 1.00 94.50 285 LYS A N 1
ATOM 2230 C CA . LYS A 1 285 ? -16.531 10.914 19.554 1.00 94.50 285 LYS A CA 1
ATOM 2231 C C . LYS A 1 285 ? -16.541 11.832 18.334 1.00 94.50 285 LYS A C 1
ATOM 2233 O O . LYS A 1 285 ? -17.408 11.672 17.483 1.00 94.50 285 LYS A O 1
ATOM 2238 N N . ILE A 1 286 ? -15.565 12.735 18.206 1.00 93.69 286 ILE A N 1
ATOM 2239 C CA . ILE A 1 286 ? -15.414 13.600 17.023 1.00 93.69 286 ILE A CA 1
ATOM 2240 C C . ILE A 1 286 ? -15.168 12.761 15.762 1.00 93.69 286 ILE A C 1
ATOM 2242 O O . ILE A 1 286 ? -15.788 13.014 14.730 1.00 93.69 286 ILE A O 1
ATOM 2246 N N . PHE A 1 287 ? -14.310 11.742 15.856 1.00 95.00 287 PHE A N 1
ATOM 2247 C CA . PHE A 1 287 ? -13.979 10.844 14.748 1.00 95.00 287 PHE A CA 1
ATOM 2248 C C . PHE A 1 287 ? -15.209 10.101 14.202 1.00 95.00 287 PHE A C 1
ATOM 2250 O O . PHE A 1 287 ? -15.384 9.988 12.986 1.00 95.00 287 PHE A O 1
ATOM 2257 N N . PHE A 1 288 ? -16.067 9.609 15.102 1.00 94.00 288 PHE A N 1
ATOM 2258 C CA . PHE A 1 288 ? -17.308 8.909 14.761 1.00 94.00 288 PHE A CA 1
ATOM 2259 C C . PHE A 1 288 ? -18.482 9.852 14.468 1.00 94.00 288 PHE A C 1
ATOM 2261 O O . PHE A 1 288 ? -19.510 9.408 13.964 1.00 94.00 288 PHE A O 1
ATOM 2268 N N . ASN A 1 289 ? -18.368 11.147 14.764 1.00 90.44 289 ASN A N 1
ATOM 2269 C CA . ASN A 1 289 ? -19.450 12.087 14.513 1.00 90.44 289 ASN A CA 1
ATOM 2270 C C . ASN A 1 289 ? -19.556 12.401 13.014 1.00 90.44 289 ASN A C 1
ATOM 2272 O O . ASN A 1 289 ? -18.727 13.127 12.464 1.00 90.44 289 ASN A O 1
ATOM 2276 N N . ALA A 1 290 ? -20.602 11.868 12.383 1.00 79.62 290 ALA A N 1
ATOM 2277 C CA . ALA A 1 290 ? -20.950 12.076 10.978 1.00 79.62 290 ALA A CA 1
ATOM 2278 C C . ALA A 1 290 ? -22.151 13.031 10.776 1.00 79.62 290 ALA A C 1
ATOM 2280 O O . ALA A 1 290 ? -22.687 13.121 9.673 1.00 79.62 290 ALA A O 1
ATOM 2281 N N . GLY A 1 291 ? -22.612 13.723 11.827 1.00 73.50 291 GLY A N 1
ATOM 2282 C CA . GLY A 1 291 ? -23.771 14.621 11.748 1.00 73.50 291 GLY A CA 1
ATOM 2283 C C . GLY A 1 291 ? -23.522 15.892 10.921 1.00 73.50 291 GLY A C 1
ATOM 2284 O O . GLY A 1 291 ? -22.393 16.309 10.714 1.00 73.50 291 GLY A O 1
ATOM 2285 N N . ALA A 1 292 ? -24.580 16.586 10.494 1.00 59.00 292 ALA A N 1
ATOM 2286 C CA . ALA A 1 292 ? -24.483 17.806 9.672 1.00 59.00 292 ALA A CA 1
ATOM 2287 C C . ALA A 1 292 ? -24.053 19.088 10.438 1.00 59.00 292 ALA A C 1
ATOM 2289 O O . ALA A 1 292 ? -24.215 20.202 9.941 1.00 59.00 292 ALA A O 1
ATOM 2290 N N . GLY A 1 293 ? -23.556 18.962 11.674 1.00 58.62 293 GLY A N 1
ATOM 2291 C CA . GLY A 1 293 ? -23.169 20.096 12.522 1.00 58.62 293 GLY A CA 1
ATOM 2292 C C . GLY A 1 293 ? -21.743 20.600 12.260 1.00 58.62 293 GLY A C 1
ATOM 2293 O O . GLY A 1 293 ? -20.896 19.865 11.764 1.00 58.62 293 GLY A O 1
ATOM 2294 N N . LYS A 1 294 ? -21.441 21.837 12.687 1.00 50.06 294 LYS A N 1
ATOM 2295 C CA . LYS A 1 294 ? -20.140 22.530 12.509 1.00 50.06 294 LYS A CA 1
ATOM 2296 C C . LYS A 1 294 ? -18.905 21.829 13.130 1.00 50.06 294 LYS A C 1
ATOM 2298 O O . LYS A 1 294 ? -17.798 22.321 12.949 1.00 50.06 294 LYS A O 1
ATOM 2303 N N . SER A 1 295 ? -19.084 20.700 13.825 1.00 55.66 295 SER A N 1
ATOM 2304 C CA . SER A 1 295 ? -18.027 19.950 14.532 1.00 55.66 295 SER A CA 1
ATOM 2305 C C . SER A 1 295 ? -18.028 18.441 14.229 1.00 55.66 295 SER A C 1
ATOM 2307 O O . SER A 1 295 ? -17.528 17.651 15.031 1.00 55.66 295 SER A O 1
ATOM 2309 N N . ALA A 1 296 ? -18.624 18.008 13.116 1.00 66.62 296 ALA A N 1
ATOM 2310 C CA . ALA A 1 296 ? -18.537 16.616 12.683 1.00 66.62 296 ALA A CA 1
ATOM 2311 C C . ALA A 1 296 ? -17.223 16.378 11.932 1.00 66.62 296 ALA A C 1
ATOM 2313 O O . ALA A 1 296 ? -17.002 16.947 10.866 1.00 66.62 296 ALA A O 1
ATOM 2314 N N . GLY A 1 297 ? -16.345 15.542 12.494 1.00 74.25 297 GLY A N 1
ATOM 2315 C CA . GLY A 1 297 ? -15.118 15.139 11.807 1.00 74.25 297 GLY A CA 1
ATOM 2316 C C . GLY A 1 297 ? -15.404 14.264 10.584 1.00 74.25 297 GLY A C 1
ATOM 2317 O O . GLY A 1 297 ? -14.620 14.269 9.639 1.00 74.25 297 GLY A O 1
ATOM 2318 N N . ASN A 1 298 ? -16.517 13.511 10.602 1.00 89.31 298 ASN A N 1
ATOM 2319 C CA . ASN A 1 298 ? -16.942 12.552 9.575 1.00 89.31 298 ASN A CA 1
ATOM 2320 C C . ASN A 1 298 ? -15.825 11.578 9.135 1.00 89.31 298 ASN A C 1
ATOM 2322 O O . ASN A 1 298 ? -15.867 11.008 8.045 1.00 89.31 298 ASN A O 1
ATOM 2326 N N . CYS A 1 299 ? -14.810 11.374 9.983 1.00 94.69 299 CYS A N 1
ATOM 2327 C CA . CYS A 1 299 ? -13.589 10.648 9.641 1.00 94.69 299 CYS A CA 1
ATOM 2328 C C . CYS A 1 299 ? -13.892 9.176 9.350 1.00 94.69 299 CYS A C 1
ATOM 2330 O O . CYS A 1 299 ? -13.354 8.595 8.410 1.00 94.69 299 CYS A O 1
ATOM 2332 N N . VAL A 1 300 ? -14.811 8.597 10.129 1.00 95.25 300 VAL A N 1
ATOM 2333 C CA . VAL A 1 300 ? -15.268 7.208 9.996 1.00 95.25 300 VAL A CA 1
ATOM 2334 C C . VAL A 1 300 ? -15.857 6.880 8.621 1.00 95.25 300 VAL A C 1
ATOM 2336 O O . VAL A 1 300 ? -15.801 5.720 8.221 1.00 95.25 300 VAL A O 1
ATOM 2339 N N . SER A 1 301 ? -16.372 7.870 7.880 1.00 93.56 301 SER A N 1
ATOM 2340 C CA . SER A 1 301 ? -16.989 7.643 6.564 1.00 93.56 301 SER A CA 1
ATOM 2341 C C . SER A 1 301 ? -16.034 6.995 5.558 1.00 93.56 301 SER A C 1
ATOM 2343 O O . SER A 1 301 ? -16.476 6.167 4.764 1.00 93.56 301 SER A O 1
ATOM 2345 N N . CYS A 1 302 ? -14.737 7.308 5.655 1.00 94.69 302 CYS A N 1
ATOM 2346 C CA . CYS A 1 302 ? -13.672 6.675 4.873 1.00 94.69 302 CYS A CA 1
ATOM 2347 C C . CYS A 1 302 ? -12.738 5.831 5.752 1.00 94.69 302 CYS A C 1
ATOM 2349 O O . CYS A 1 302 ? -12.224 4.809 5.314 1.00 94.69 302 CYS A O 1
ATOM 2351 N N . HIS A 1 303 ? -12.514 6.214 7.011 1.00 96.69 303 HIS A N 1
ATOM 2352 C CA . HIS A 1 303 ? -11.611 5.511 7.923 1.00 96.69 303 HIS A CA 1
ATOM 2353 C C . HIS A 1 303 ? -12.371 4.586 8.879 1.00 96.69 303 HIS A C 1
ATOM 2355 O O . HIS A 1 303 ? -12.340 4.746 10.102 1.00 96.69 303 HIS A O 1
ATOM 2361 N N . ALA A 1 304 ? -13.054 3.592 8.315 1.00 95.88 304 ALA A N 1
ATOM 2362 C CA . ALA A 1 304 ? -13.854 2.640 9.076 1.00 95.88 304 ALA A CA 1
ATOM 2363 C C . ALA A 1 304 ? -12.978 1.636 9.864 1.00 95.88 304 ALA A C 1
ATOM 2365 O O . ALA A 1 304 ? -12.048 1.052 9.298 1.00 95.88 304 ALA A O 1
ATOM 2366 N N . PRO A 1 305 ? -13.236 1.393 11.164 1.00 95.94 305 PRO 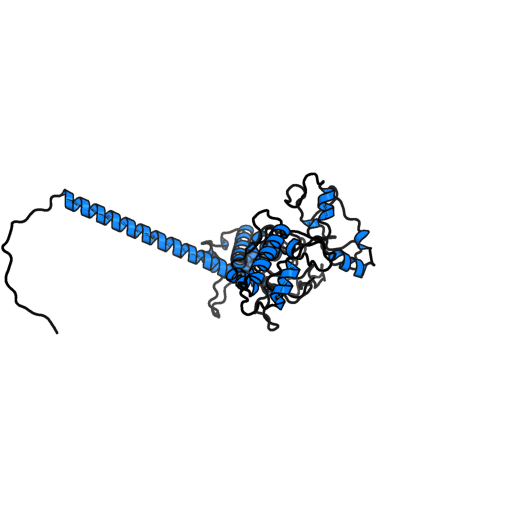A N 1
ATOM 2367 C CA . PRO A 1 305 ? -12.561 0.326 11.910 1.00 95.94 305 PRO A CA 1
ATOM 2368 C C . PRO A 1 305 ? -12.892 -1.066 11.323 1.00 95.94 305 PRO A C 1
ATOM 2370 O O . PRO A 1 305 ? -13.885 -1.203 10.617 1.00 95.94 305 PRO A O 1
ATOM 2373 N N . PRO A 1 306 ? -12.091 -2.117 11.586 1.00 94.31 306 PRO A N 1
ATOM 2374 C CA . PRO A 1 306 ? -11.000 -2.160 12.553 1.00 94.31 306 PRO A CA 1
ATOM 2375 C C . PRO A 1 306 ? -9.670 -1.627 12.019 1.00 94.31 306 PRO A C 1
ATOM 2377 O O . PRO A 1 306 ? -8.819 -1.294 12.833 1.00 94.31 306 PRO A O 1
ATOM 2380 N N . LEU A 1 307 ? -9.449 -1.540 10.705 1.00 95.19 307 LEU A N 1
ATOM 2381 C CA . LEU A 1 307 ? -8.191 -1.020 10.142 1.00 95.19 307 LEU A CA 1
ATOM 2382 C C . LEU A 1 307 ? -8.213 0.495 9.900 1.00 95.19 307 LEU A C 1
ATOM 2384 O O . LEU A 1 307 ? -7.203 1.058 9.503 1.00 95.19 307 LEU A O 1
ATOM 2388 N N . PHE A 1 308 ? -9.330 1.168 10.181 1.00 96.88 308 PHE A N 1
ATOM 2389 C CA . PHE A 1 308 ? -9.504 2.601 9.931 1.00 96.88 308 PHE A CA 1
ATOM 2390 C C . PHE A 1 308 ? -9.271 2.956 8.459 1.00 96.88 308 PHE A C 1
ATOM 2392 O O . PHE A 1 308 ? -8.556 3.897 8.126 1.00 96.88 308 PHE A O 1
ATOM 2399 N N . THR A 1 309 ? -9.877 2.166 7.578 1.00 96.12 309 THR A N 1
ATOM 2400 C CA . THR A 1 309 ? -9.901 2.344 6.125 1.00 96.12 309 THR A CA 1
ATOM 2401 C C . THR A 1 309 ? -11.110 1.595 5.571 1.00 96.12 309 THR A C 1
ATOM 2403 O O . THR A 1 309 ? -11.477 0.530 6.066 1.00 96.12 309 THR A O 1
ATOM 2406 N N . ASP A 1 310 ? -11.743 2.161 4.554 1.00 94.69 310 ASP A N 1
ATOM 2407 C CA . ASP A 1 310 ? -12.821 1.554 3.777 1.00 94.69 310 ASP A CA 1
ATOM 2408 C C . ASP A 1 310 ? -12.294 0.741 2.583 1.00 94.69 310 ASP A C 1
ATOM 2410 O O . ASP A 1 310 ? -13.080 0.189 1.813 1.00 94.69 310 ASP A O 1
ATOM 2414 N N . PHE A 1 311 ? -10.965 0.683 2.421 1.00 94.25 311 PHE A N 1
ATOM 2415 C CA . PHE A 1 311 ? -10.256 0.110 1.275 1.00 94.25 311 PHE A CA 1
ATOM 2416 C C . PHE A 1 311 ? -10.664 0.701 -0.084 1.00 94.25 311 PHE A C 1
ATOM 2418 O O . PHE A 1 311 ? -10.354 0.119 -1.123 1.00 94.25 311 PHE A O 1
ATOM 2425 N N . SER A 1 312 ? -11.350 1.845 -0.081 1.00 95.44 312 SER A N 1
ATOM 2426 C CA . SER A 1 312 ? -11.805 2.539 -1.280 1.00 95.44 312 SER A CA 1
ATOM 2427 C C . SER A 1 312 ? -10.789 3.596 -1.706 1.00 95.44 312 SER A C 1
ATOM 2429 O O . SER A 1 312 ? -9.741 3.759 -1.082 1.00 95.44 312 SER A O 1
ATOM 2431 N N . PHE A 1 313 ? -11.102 4.313 -2.783 1.00 97.50 313 PHE A N 1
ATOM 2432 C CA . PHE A 1 313 ? -10.261 5.350 -3.367 1.00 97.50 313 PHE A CA 1
ATOM 2433 C C . PHE A 1 313 ? -10.980 6.692 -3.339 1.00 97.50 313 PHE A C 1
ATOM 2435 O O . PHE A 1 313 ? -12.079 6.823 -3.883 1.00 97.50 313 PHE A O 1
ATOM 2442 N N . HIS A 1 314 ? -10.330 7.699 -2.758 1.00 96.81 314 HIS A N 1
ATOM 2443 C CA . HIS A 1 314 ? -10.871 9.053 -2.649 1.00 96.81 314 HIS A CA 1
ATOM 2444 C C . HIS A 1 314 ? -9.880 10.083 -3.167 1.00 96.81 314 HIS A C 1
ATOM 2446 O O . HIS A 1 314 ? -8.665 9.907 -3.074 1.00 96.81 314 HIS A O 1
ATOM 2452 N N . ASN A 1 315 ? -10.409 11.172 -3.715 1.00 96.94 315 ASN A N 1
ATOM 2453 C CA . ASN A 1 315 ? -9.620 12.326 -4.116 1.00 96.94 315 ASN A CA 1
ATOM 2454 C C . ASN A 1 315 ? -9.704 13.380 -3.006 1.00 96.94 315 ASN A C 1
ATOM 2456 O O . ASN A 1 315 ? -10.752 13.988 -2.800 1.00 96.94 315 ASN A O 1
ATOM 2460 N N . MET A 1 316 ? -8.591 13.581 -2.298 1.00 94.00 316 MET A N 1
ATOM 2461 C CA . MET A 1 316 ? -8.457 14.573 -1.220 1.00 94.00 316 MET A CA 1
ATOM 2462 C C . MET A 1 316 ? -7.764 15.866 -1.684 1.00 94.00 316 MET A C 1
ATOM 2464 O O . MET A 1 316 ? -7.307 16.660 -0.862 1.00 94.00 316 MET A O 1
ATOM 2468 N N . GLY A 1 317 ? -7.629 16.063 -2.999 1.00 95.50 317 GLY A N 1
ATOM 2469 C CA . GLY A 1 317 ? -7.004 17.239 -3.605 1.00 95.50 317 GLY A CA 1
ATOM 2470 C C . GLY A 1 317 ? -5.473 17.245 -3.573 1.00 95.50 317 GLY A C 1
ATOM 2471 O O . GLY A 1 317 ? -4.880 18.269 -3.888 1.00 95.50 317 GLY A O 1
ATOM 2472 N N . VAL A 1 318 ? -4.812 16.139 -3.207 1.00 94.12 318 VAL A N 1
ATOM 2473 C CA . VAL A 1 318 ? -3.338 16.075 -3.104 1.00 94.12 318 VAL A CA 1
ATOM 2474 C C . VAL A 1 318 ? -2.680 16.321 -4.462 1.00 94.12 318 VAL A C 1
ATOM 2476 O O . VAL A 1 318 ? -1.909 17.269 -4.582 1.00 94.12 318 VAL A O 1
ATOM 2479 N N . SER A 1 319 ? -3.050 15.555 -5.497 1.00 97.00 319 SER A N 1
ATOM 2480 C CA . SER A 1 319 ? -2.503 15.745 -6.850 1.00 97.00 319 SER A CA 1
ATOM 2481 C C . SER A 1 319 ? -2.797 17.131 -7.412 1.00 97.00 319 SER A C 1
ATOM 2483 O O . SER A 1 319 ? -1.955 17.701 -8.095 1.00 97.00 319 SER A O 1
ATOM 2485 N N . GLN A 1 320 ? -3.981 17.681 -7.114 1.00 97.69 320 GLN A N 1
ATOM 2486 C CA . GLN A 1 320 ? -4.338 19.037 -7.521 1.00 97.69 320 GLN A CA 1
ATOM 2487 C C . GLN A 1 320 ? -3.410 20.060 -6.869 1.00 97.69 320 GLN A C 1
ATOM 2489 O O . GLN A 1 320 ? -2.799 20.848 -7.580 1.00 97.69 320 GLN A O 1
ATOM 2494 N N . ARG A 1 321 ? -3.277 20.036 -5.534 1.00 96.94 321 ARG A N 1
ATOM 2495 C CA . ARG A 1 321 ? -2.405 20.972 -4.808 1.00 96.94 321 ARG A CA 1
ATOM 2496 C C . ARG A 1 321 ? -0.965 20.884 -5.294 1.00 96.94 321 ARG A C 1
ATOM 2498 O O . ARG A 1 321 ? -0.329 21.914 -5.488 1.00 96.94 321 ARG A O 1
ATOM 2505 N N . GLU A 1 322 ? -0.462 19.669 -5.494 1.00 95.88 322 GLU A N 1
ATOM 2506 C CA . GLU A 1 322 ? 0.891 19.468 -5.998 1.00 95.88 322 GLU A CA 1
ATOM 2507 C C . GLU A 1 322 ? 1.040 20.047 -7.409 1.00 95.88 322 GLU A C 1
ATOM 2509 O O . GLU A 1 322 ? 1.923 20.868 -7.643 1.00 95.88 322 GLU A O 1
ATOM 2514 N N . TYR A 1 323 ? 0.145 19.705 -8.337 1.00 98.25 323 TYR A N 1
ATOM 2515 C CA . TYR A 1 323 ? 0.219 20.195 -9.711 1.00 98.25 323 TYR A CA 1
ATOM 2516 C C . TYR A 1 323 ? 0.094 21.722 -9.806 1.00 98.25 323 TYR A C 1
ATOM 2518 O O . TYR A 1 323 ? 0.918 22.359 -10.473 1.00 98.25 323 TYR A O 1
ATOM 2526 N N . ASP A 1 324 ? -0.880 22.303 -9.101 1.00 98.31 324 ASP A N 1
ATOM 2527 C CA . ASP A 1 324 ? -1.124 23.747 -9.054 1.00 98.31 324 ASP A CA 1
ATOM 2528 C C . ASP A 1 324 ? 0.079 24.495 -8.458 1.00 98.31 324 ASP A C 1
ATOM 2530 O O . ASP A 1 324 ? 0.465 25.542 -8.975 1.00 98.31 324 ASP A O 1
ATOM 2534 N N . SER A 1 325 ? 0.774 23.930 -7.460 1.00 97.25 325 SER A N 1
ATOM 2535 C CA . SER A 1 325 ? 1.981 24.555 -6.888 1.00 97.25 325 SER A CA 1
ATOM 2536 C C . SER A 1 325 ? 3.111 24.761 -7.909 1.00 97.25 325 SER A C 1
ATOM 2538 O O . SER A 1 325 ? 3.926 25.681 -7.782 1.00 97.25 325 SER A O 1
ATOM 2540 N N . HIS A 1 326 ? 3.146 23.939 -8.963 1.00 97.31 326 HIS A N 1
ATOM 2541 C CA . HIS A 1 326 ? 4.126 24.056 -10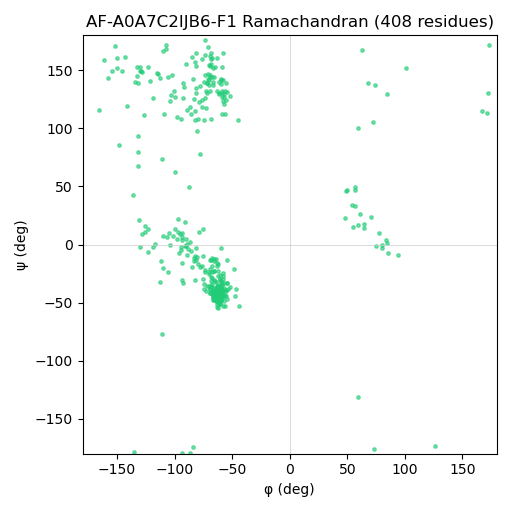.037 1.00 97.31 326 HIS A CA 1
ATOM 2542 C C . HIS A 1 326 ? 3.636 24.918 -11.206 1.00 97.31 326 HIS A C 1
ATOM 2544 O O . HIS A 1 326 ? 4.466 25.607 -11.807 1.00 97.31 326 HIS A O 1
ATOM 2550 N N . HIS A 1 327 ? 2.335 24.902 -11.515 1.00 97.62 327 HIS A N 1
ATOM 2551 C CA . HIS A 1 327 ? 1.773 25.439 -12.765 1.00 97.62 327 HIS A CA 1
ATOM 2552 C C . HIS A 1 327 ? 0.773 26.597 -12.585 1.00 97.62 327 HIS A C 1
ATOM 2554 O O . HIS A 1 327 ? 0.327 27.166 -13.580 1.00 97.62 327 HIS A O 1
ATOM 2560 N N . GLY A 1 328 ? 0.464 26.978 -11.345 1.00 97.56 328 GLY A N 1
ATOM 2561 C CA . GLY A 1 328 ? -0.502 28.016 -10.984 1.00 97.56 328 GLY A CA 1
ATOM 2562 C C . GLY A 1 328 ? -1.853 27.453 -10.531 1.00 97.56 328 GLY A C 1
ATOM 2563 O O . GLY A 1 328 ? -2.271 26.372 -10.955 1.00 97.56 328 GLY A O 1
ATOM 2564 N N . ASP A 1 329 ? -2.542 28.205 -9.674 1.00 97.81 329 ASP A N 1
ATOM 2565 C CA . ASP A 1 329 ? -3.833 27.820 -9.096 1.00 97.81 329 ASP A CA 1
ATOM 2566 C C . ASP A 1 329 ? -4.882 27.513 -10.178 1.00 97.81 329 ASP A C 1
ATOM 2568 O O . ASP A 1 329 ? -5.072 28.279 -11.126 1.00 97.81 329 ASP A O 1
ATOM 2572 N N . GLY A 1 330 ? -5.580 26.382 -10.036 1.00 97.38 330 GLY A N 1
ATOM 2573 C CA . GLY A 1 330 ? -6.631 25.949 -10.961 1.00 97.38 330 GLY A CA 1
ATOM 2574 C C . GLY A 1 330 ? -6.124 25.288 -12.247 1.00 97.38 330 GLY A C 1
ATOM 2575 O O . GLY A 1 330 ? -6.935 24.809 -13.043 1.00 97.38 330 GLY A O 1
ATOM 2576 N N . SER A 1 331 ? -4.809 25.204 -12.455 1.00 98.06 331 SER A N 1
ATOM 2577 C CA . SER A 1 331 ? -4.223 24.587 -13.649 1.00 98.06 331 SER A CA 1
ATOM 2578 C C . SER A 1 331 ? -4.509 23.083 -13.756 1.00 98.06 331 SER A C 1
ATOM 2580 O O . SER A 1 331 ? -4.683 22.578 -14.866 1.00 98.06 331 SER A O 1
ATOM 2582 N N . PHE A 1 332 ? -4.643 22.367 -12.636 1.00 98.12 332 PHE A N 1
ATOM 2583 C CA . PHE A 1 332 ? -5.026 20.953 -12.619 1.00 98.12 332 PHE A CA 1
ATOM 2584 C C . PHE A 1 332 ? -6.404 20.726 -13.254 1.00 98.12 332 PHE A C 1
ATOM 2586 O O . PHE A 1 332 ? -6.602 19.763 -13.992 1.00 98.12 332 PHE A O 1
ATOM 2593 N N . ALA A 1 333 ? -7.358 21.633 -13.018 1.00 96.94 333 ALA A N 1
ATOM 2594 C CA . ALA A 1 333 ? -8.709 21.530 -13.572 1.00 96.94 333 ALA A CA 1
ATOM 2595 C C . ALA A 1 333 ? -8.748 21.711 -15.101 1.00 96.94 333 ALA A C 1
ATOM 2597 O O . ALA A 1 333 ? -9.717 21.309 -15.742 1.00 96.94 333 ALA A O 1
ATOM 2598 N N . LEU A 1 334 ? -7.694 22.291 -15.685 1.00 97.31 334 LEU A N 1
ATOM 2599 C CA . LEU A 1 334 ? -7.544 22.505 -17.127 1.00 97.31 334 LEU A CA 1
ATOM 2600 C C . LEU A 1 334 ? -6.828 21.341 -17.834 1.00 97.31 334 LEU A C 1
ATOM 2602 O O . LEU A 1 334 ? -6.649 21.376 -19.053 1.00 97.31 334 LEU A O 1
ATOM 2606 N N . LEU A 1 335 ? -6.408 20.307 -17.096 1.00 97.44 335 LEU A N 1
ATOM 2607 C CA . LEU A 1 335 ? -5.747 19.141 -17.672 1.00 97.44 335 LEU A CA 1
ATOM 2608 C C . LEU A 1 335 ? -6.660 18.405 -18.656 1.00 97.44 335 LEU A C 1
ATOM 2610 O O . LEU A 1 335 ? -7.788 18.025 -18.344 1.00 97.44 335 LEU A O 1
ATOM 2614 N N . THR A 1 336 ? -6.126 18.117 -19.843 1.00 96.56 336 THR A N 1
ATOM 2615 C CA . THR A 1 336 ? -6.792 17.235 -20.805 1.00 96.56 336 THR A CA 1
ATOM 2616 C C . THR A 1 336 ? -6.536 15.781 -20.415 1.00 96.56 336 THR A C 1
ATOM 2618 O O . THR A 1 336 ? -5.485 15.219 -20.722 1.00 96.56 336 THR A O 1
ATOM 2621 N N . ILE A 1 337 ? -7.498 15.174 -19.718 1.00 97.75 337 ILE A N 1
ATOM 2622 C CA . ILE A 1 337 ? -7.451 13.771 -19.285 1.00 97.75 337 ILE A CA 1
ATOM 2623 C C . ILE A 1 337 ? -8.386 12.948 -20.190 1.00 97.75 337 ILE A C 1
ATOM 2625 O O . ILE A 1 337 ? -9.571 13.280 -20.286 1.00 97.75 337 ILE A O 1
ATOM 2629 N N . PRO A 1 338 ? -7.896 11.892 -20.868 1.00 97.56 338 PRO A N 1
ATOM 2630 C CA . PRO A 1 338 ? -8.703 11.122 -21.806 1.00 97.56 338 PRO A CA 1
ATOM 2631 C C . PRO A 1 338 ? -9.822 10.342 -21.099 1.00 97.56 338 PRO A C 1
ATOM 2633 O O . PRO A 1 338 ? -9.647 9.825 -19.993 1.00 97.56 338 PRO A O 1
ATOM 2636 N N . GLY A 1 339 ? -10.973 10.243 -21.768 1.00 97.06 339 GLY A N 1
ATOM 2637 C CA . GLY A 1 339 ? -12.082 9.374 -21.365 1.00 97.06 339 GLY A CA 1
ATOM 2638 C C . GLY A 1 339 ? -11.797 7.891 -21.628 1.00 97.06 339 GLY A C 1
ATOM 2639 O O . GLY A 1 339 ? -10.779 7.530 -22.216 1.00 97.06 339 GLY A O 1
ATOM 2640 N N . ALA A 1 340 ? -12.719 7.026 -21.218 1.00 96.56 340 ALA A N 1
ATOM 2641 C CA . ALA A 1 340 ? -12.623 5.572 -21.261 1.00 96.56 340 ALA A CA 1
ATOM 2642 C C . ALA A 1 340 ? -12.292 5.017 -22.653 1.00 96.56 340 ALA A C 1
ATOM 2644 O O . ALA A 1 340 ? -11.489 4.094 -22.751 1.00 96.56 340 ALA A O 1
ATOM 2645 N N . SER A 1 341 ? -12.847 5.597 -23.722 1.00 95.44 341 SER A N 1
ATOM 2646 C CA . SER A 1 341 ? -12.613 5.128 -25.097 1.00 95.44 341 SER A CA 1
ATOM 2647 C C . SER A 1 341 ? -11.225 5.468 -25.651 1.00 95.44 341 SER A C 1
ATOM 2649 O O . SER A 1 341 ? -10.755 4.792 -26.561 1.00 95.44 341 SER A O 1
ATOM 2651 N N . ALA A 1 342 ? -10.570 6.506 -25.121 1.00 96.62 342 ALA A N 1
ATOM 2652 C CA . ALA A 1 342 ? -9.290 7.016 -25.619 1.00 96.62 342 ALA A CA 1
ATOM 2653 C C . ALA A 1 342 ? -8.119 6.778 -24.649 1.00 96.62 342 ALA A C 1
ATOM 2655 O O . ALA A 1 342 ? -6.958 6.952 -25.018 1.00 96.62 342 ALA A O 1
ATOM 2656 N N . ALA A 1 343 ? -8.401 6.420 -23.396 1.00 96.50 343 ALA A N 1
ATOM 2657 C CA . ALA A 1 343 ? -7.391 6.286 -22.360 1.00 96.50 343 ALA A CA 1
ATOM 2658 C C . ALA A 1 343 ? -6.526 5.033 -22.560 1.00 96.50 343 ALA A C 1
ATOM 2660 O O . ALA A 1 343 ? -6.997 3.904 -22.428 1.00 96.50 343 ALA A O 1
ATOM 2661 N N . VAL A 1 344 ? -5.224 5.235 -22.767 1.00 96.50 344 VAL A N 1
ATOM 2662 C CA . VAL A 1 344 ? -4.211 4.176 -22.656 1.00 96.50 344 VAL A CA 1
ATOM 2663 C C . VAL A 1 344 ? -3.721 4.135 -21.211 1.00 96.50 344 VAL A C 1
ATOM 2665 O O . VAL A 1 344 ? -3.164 5.114 -20.711 1.00 96.50 344 VAL A O 1
ATOM 2668 N N . ARG A 1 345 ? -3.974 3.020 -20.518 1.00 96.00 345 ARG A N 1
ATOM 2669 C CA . ARG A 1 345 ? -3.718 2.867 -19.079 1.00 96.00 345 ARG A CA 1
ATOM 2670 C C . ARG A 1 345 ? -2.959 1.563 -18.783 1.00 96.00 345 ARG A C 1
ATOM 2672 O O . ARG A 1 345 ? -3.310 0.545 -19.377 1.00 96.00 345 ARG A O 1
ATOM 2679 N N . PRO A 1 346 ? -1.968 1.563 -17.869 1.00 96.12 346 PRO A N 1
ATOM 2680 C CA . PRO A 1 346 ? -1.454 2.716 -17.121 1.00 96.12 346 PRO A CA 1
ATOM 2681 C C . PRO A 1 346 ? -0.688 3.700 -18.021 1.00 96.12 346 PRO A C 1
ATOM 2683 O O . PRO A 1 346 ? 0.011 3.292 -18.945 1.00 96.12 346 PRO A O 1
ATOM 2686 N N . SER A 1 347 ? -0.808 4.999 -17.740 1.00 96.38 347 SER A N 1
ATOM 2687 C CA . SER A 1 347 ? -0.158 6.062 -18.513 1.00 96.38 347 SER A 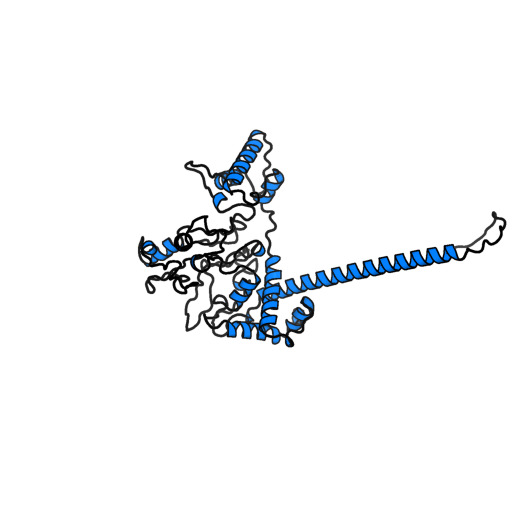CA 1
ATOM 2688 C C . SER A 1 347 ? 1.119 6.537 -17.812 1.00 96.38 347 SER A C 1
ATOM 2690 O O . SER A 1 347 ? 1.041 6.931 -16.647 1.00 96.38 347 SER A O 1
ATOM 2692 N N . PRO A 1 348 ? 2.284 6.571 -18.491 1.00 92.69 348 PRO A N 1
ATOM 2693 C CA . PRO A 1 348 ? 3.485 7.195 -17.941 1.00 92.69 348 PRO A CA 1
ATOM 2694 C C . PRO A 1 348 ? 3.263 8.666 -17.581 1.00 92.69 348 PRO A C 1
ATOM 2696 O O . PRO A 1 348 ? 3.698 9.098 -16.526 1.00 92.69 348 PRO A O 1
ATOM 2699 N N . GLN A 1 349 ? 2.522 9.419 -18.402 1.00 96.00 349 GLN A N 1
ATOM 2700 C CA . GLN A 1 349 ? 2.201 10.826 -18.135 1.00 96.00 349 GLN A CA 1
ATOM 2701 C C . GLN A 1 349 ? 1.437 11.006 -16.817 1.00 96.00 349 GLN A C 1
ATOM 2703 O O . GLN A 1 349 ? 1.660 11.983 -16.105 1.00 96.00 349 GLN A O 1
ATOM 2708 N N . PHE A 1 350 ? 0.547 10.062 -16.497 1.00 97.88 350 PHE A N 1
ATOM 2709 C CA . PHE A 1 350 ? -0.333 10.141 -15.333 1.00 97.88 350 PHE A CA 1
ATOM 2710 C C . PHE A 1 350 ? 0.176 9.368 -14.105 1.00 97.88 350 PHE A C 1
ATOM 2712 O O . PHE A 1 350 ? -0.611 8.986 -13.234 1.00 97.88 350 PHE A O 1
ATOM 2719 N N . ARG A 1 351 ? 1.490 9.116 -14.054 1.00 95.50 351 ARG A N 1
ATOM 2720 C CA . ARG A 1 351 ? 2.223 8.469 -12.952 1.00 95.50 351 ARG A CA 1
ATOM 2721 C C . ARG A 1 351 ? 3.531 9.215 -12.668 1.00 95.50 351 ARG A C 1
ATOM 2723 O O . ARG A 1 351 ? 4.588 8.604 -12.522 1.00 95.50 351 ARG A O 1
ATOM 2730 N N . GLU A 1 352 ? 3.469 10.542 -12.657 1.00 94.75 352 GLU A N 1
ATOM 2731 C CA . GLU A 1 352 ? 4.650 11.407 -12.644 1.00 94.75 352 GLU A CA 1
ATOM 2732 C C . GLU A 1 352 ? 4.552 12.513 -11.599 1.00 94.75 352 GLU A C 1
ATOM 2734 O O . GLU A 1 352 ? 3.463 12.960 -11.241 1.00 94.75 352 GLU A O 1
ATOM 2739 N N . ILE A 1 353 ? 5.718 12.955 -11.126 1.00 94.38 353 ILE A N 1
ATOM 2740 C CA . ILE A 1 353 ? 5.828 14.102 -10.223 1.00 94.38 353 ILE A CA 1
ATOM 2741 C C . ILE A 1 353 ? 5.651 15.369 -11.069 1.00 94.38 353 ILE A C 1
ATOM 2743 O O . ILE A 1 353 ? 6.400 15.544 -12.041 1.00 94.38 353 ILE A O 1
ATOM 2747 N N . PRO A 1 354 ? 4.691 16.253 -10.741 1.00 95.62 354 PRO A N 1
ATOM 2748 C CA . PRO A 1 354 ? 4.515 17.503 -11.465 1.00 95.62 354 PRO A CA 1
ATOM 2749 C C . PRO A 1 354 ? 5.800 18.335 -11.499 1.00 95.62 354 PRO A C 1
ATOM 2751 O O . PRO A 1 354 ? 6.519 18.458 -10.511 1.00 95.62 354 PRO A O 1
ATOM 2754 N N . SER A 1 355 ? 6.099 18.938 -12.649 1.00 94.94 355 SER A N 1
ATOM 2755 C CA . SER A 1 355 ? 7.212 19.881 -12.776 1.00 94.94 355 SER A CA 1
ATOM 2756 C C . SER A 1 355 ? 6.969 20.858 -13.917 1.00 94.94 355 SER A C 1
ATOM 2758 O O . SER A 1 355 ? 6.388 20.496 -14.938 1.00 94.94 355 SER A O 1
ATOM 2760 N N . ARG A 1 356 ? 7.492 22.082 -13.784 1.00 94.94 356 ARG A N 1
ATOM 2761 C CA . ARG A 1 356 ? 7.316 23.151 -14.785 1.00 94.94 356 ARG A CA 1
ATOM 2762 C C . ARG A 1 356 ? 7.816 22.791 -16.186 1.00 94.94 356 ARG A C 1
ATOM 2764 O O . ARG A 1 356 ? 7.332 23.347 -17.163 1.00 94.94 356 ARG A O 1
ATOM 2771 N N . SER A 1 357 ? 8.793 21.891 -16.292 1.00 94.19 357 SER A N 1
ATOM 2772 C CA . SER A 1 357 ? 9.360 21.448 -17.570 1.00 94.19 357 SER A CA 1
ATOM 2773 C C . SER A 1 357 ? 8.535 20.358 -18.262 1.00 94.19 357 SER A C 1
ATOM 2775 O O . SER A 1 357 ? 8.804 20.045 -19.421 1.00 94.19 357 SER A O 1
ATOM 2777 N N . LYS A 1 358 ? 7.539 19.781 -17.578 1.00 93.44 358 LYS A N 1
ATOM 2778 C CA . LYS A 1 358 ? 6.656 18.728 -18.095 1.00 93.44 358 LYS A CA 1
ATOM 2779 C C . LYS A 1 358 ? 5.183 19.061 -17.804 1.00 93.44 358 LYS A C 1
ATOM 2781 O O . LYS A 1 358 ? 4.542 18.360 -17.018 1.00 93.44 358 LYS A O 1
ATOM 2786 N N . PRO A 1 359 ? 4.621 20.111 -18.429 1.00 95.38 359 PRO A N 1
ATOM 2787 C CA . PRO A 1 359 ? 3.205 20.427 -18.270 1.00 95.38 359 PRO A CA 1
ATOM 2788 C C . PRO A 1 359 ? 2.336 19.238 -18.699 1.00 95.38 359 PRO A C 1
ATOM 2790 O O . PRO A 1 359 ? 2.646 18.539 -19.665 1.00 95.38 359 PRO A O 1
ATOM 2793 N N . GLY A 1 360 ? 1.250 18.991 -17.970 1.00 96.44 360 GLY A N 1
ATOM 2794 C CA . GLY A 1 360 ? 0.352 17.862 -18.216 1.00 96.44 360 GLY A CA 1
ATOM 2795 C C . GLY A 1 360 ? 0.760 16.539 -17.561 1.00 96.44 360 GLY A C 1
ATOM 2796 O O . GLY A 1 360 ? -0.027 15.595 -17.613 1.00 96.44 360 GLY A O 1
ATOM 2797 N N . TYR A 1 361 ? 1.946 16.452 -16.953 1.00 97.50 361 TYR A N 1
ATOM 2798 C CA . TYR A 1 361 ? 2.409 15.267 -16.226 1.00 97.50 361 TYR A CA 1
ATOM 2799 C C . TYR A 1 361 ? 2.057 15.397 -14.743 1.00 97.50 361 TYR A C 1
ATOM 2801 O O . TYR A 1 361 ? 2.374 16.404 -14.109 1.00 97.50 361 TYR A O 1
ATOM 2809 N N . VAL A 1 362 ? 1.366 14.397 -14.200 1.00 97.94 362 VAL A N 1
ATOM 2810 C CA . VAL A 1 362 ? 0.810 14.428 -12.838 1.00 97.94 362 VAL A CA 1
ATOM 2811 C C . VAL A 1 362 ? 0.502 13.016 -12.356 1.00 97.94 362 VAL A C 1
ATOM 2813 O O . VAL A 1 362 ? 0.305 12.123 -13.166 1.00 97.94 362 VAL A O 1
ATOM 2816 N N . ASP A 1 363 ? 0.405 12.779 -11.054 1.00 97.94 363 ASP A N 1
ATOM 2817 C CA . ASP A 1 363 ? -0.084 11.504 -10.536 1.00 97.94 363 ASP A CA 1
ATOM 2818 C C . ASP A 1 363 ? -1.618 11.496 -10.452 1.00 97.94 363 ASP A C 1
ATOM 2820 O O . ASP A 1 363 ? -2.209 12.206 -9.635 1.00 97.94 363 ASP A O 1
ATOM 2824 N N . LEU A 1 364 ? -2.281 10.683 -11.283 1.00 98.44 364 LEU A N 1
ATOM 2825 C CA . LEU A 1 364 ? -3.741 10.511 -11.232 1.00 98.44 364 LEU A CA 1
ATOM 2826 C C . LEU A 1 364 ? -4.196 9.320 -10.377 1.00 98.44 364 LEU A C 1
ATOM 2828 O O . LEU A 1 364 ? -5.397 9.040 -10.321 1.00 98.44 364 LEU A O 1
ATOM 2832 N N . GLY A 1 365 ? -3.275 8.618 -9.714 1.00 98.06 365 GLY A N 1
ATOM 2833 C CA . GLY A 1 365 ? -3.607 7.530 -8.803 1.00 98.06 365 GLY A CA 1
ATOM 2834 C C . GLY A 1 365 ? -4.380 6.397 -9.484 1.00 98.06 365 GLY A C 1
ATOM 2835 O O . GLY A 1 365 ? -4.001 5.916 -10.560 1.00 98.06 365 GLY A O 1
ATOM 2836 N N . HIS A 1 366 ? -5.481 5.974 -8.856 1.00 98.19 366 HIS A N 1
ATOM 2837 C CA . HIS A 1 366 ? -6.278 4.811 -9.258 1.00 98.19 366 HIS A CA 1
ATOM 2838 C C . HIS A 1 366 ? -6.929 4.935 -10.636 1.00 98.19 366 HIS A C 1
ATOM 2840 O O . HIS A 1 366 ? -7.277 3.919 -11.241 1.00 98.19 366 HIS A O 1
ATOM 2846 N N . TRP A 1 367 ? -7.011 6.146 -11.199 1.00 98.44 367 TRP A N 1
ATOM 2847 C CA . TRP A 1 367 ? -7.382 6.341 -12.600 1.00 98.44 367 TRP A CA 1
ATOM 2848 C C . TRP A 1 367 ? -6.612 5.396 -13.534 1.00 98.44 367 TRP A C 1
ATOM 2850 O O . TRP A 1 367 ? -7.209 4.836 -14.448 1.00 98.44 367 TRP A O 1
ATOM 2860 N N . ASN A 1 368 ? -5.327 5.131 -13.266 1.00 98.19 368 ASN A N 1
ATOM 2861 C CA . ASN A 1 368 ? -4.492 4.237 -14.077 1.00 98.19 368 ASN A CA 1
ATOM 2862 C C . ASN A 1 368 ? -4.892 2.755 -14.012 1.00 98.19 368 ASN A C 1
ATOM 2864 O O . ASN A 1 368 ? -4.636 2.024 -14.965 1.00 98.19 368 ASN A O 1
ATOM 2868 N N . PHE A 1 369 ? -5.496 2.304 -12.913 1.00 97.62 369 PHE A N 1
ATOM 2869 C CA . PHE A 1 369 ? -5.648 0.873 -12.616 1.00 97.62 369 PHE A CA 1
ATOM 2870 C C . PHE A 1 369 ? -7.094 0.432 -12.400 1.00 97.62 369 PHE A C 1
ATOM 2872 O O . PHE A 1 369 ? -7.370 -0.764 -12.312 1.00 97.62 369 PHE A O 1
ATOM 2879 N N . VAL A 1 370 ? -8.045 1.369 -12.367 1.00 97.06 370 VAL A N 1
ATOM 2880 C CA . VAL A 1 370 ? -9.456 1.024 -12.208 1.00 97.06 370 VAL A CA 1
ATOM 2881 C C . VAL A 1 370 ? -9.963 0.147 -13.363 1.00 97.06 370 VAL A C 1
ATOM 2883 O O . VAL A 1 370 ? -9.825 0.482 -14.548 1.00 97.06 370 VAL A O 1
ATOM 2886 N N . LYS A 1 371 ? -10.606 -0.972 -13.011 1.00 95.62 371 LYS A N 1
ATOM 2887 C CA . LYS A 1 371 ? -11.305 -1.866 -13.945 1.00 95.62 371 LYS A CA 1
ATOM 2888 C C . LYS A 1 371 ? -12.704 -1.320 -14.246 1.00 95.62 371 LYS A C 1
ATOM 2890 O O . LYS A 1 371 ? -13.587 -1.382 -13.397 1.00 95.62 371 LYS A O 1
ATOM 2895 N N . LEU A 1 372 ? -12.924 -0.788 -15.448 1.00 95.44 372 LEU A N 1
ATOM 2896 C CA . LEU A 1 372 ? -14.149 -0.034 -15.773 1.00 95.44 372 LEU A CA 1
ATOM 2897 C C . LEU A 1 372 ? -15.420 -0.887 -15.808 1.00 95.44 372 LEU A C 1
ATOM 2899 O O . LEU A 1 372 ? -16.498 -0.407 -15.463 1.00 95.44 372 LEU A O 1
ATOM 2903 N N . THR A 1 373 ? -15.308 -2.156 -16.189 1.00 92.44 373 THR A N 1
ATOM 2904 C CA . THR A 1 373 ? -16.458 -3.060 -16.327 1.00 92.44 373 THR A CA 1
ATOM 2905 C C . THR A 1 373 ? -16.735 -3.878 -15.073 1.00 92.44 373 THR A C 1
ATOM 2907 O O . THR A 1 373 ? -17.888 -4.195 -14.804 1.00 92.44 373 THR A O 1
ATOM 2910 N N . SER A 1 374 ? -15.701 -4.207 -14.295 1.00 93.31 374 SER A N 1
ATOM 2911 C CA . SER A 1 374 ? -15.800 -5.165 -13.188 1.00 93.31 374 SER A CA 1
ATOM 2912 C C . SER A 1 374 ? -15.518 -4.575 -11.806 1.00 93.31 374 SER A C 1
ATOM 2914 O O . SER A 1 374 ? -15.505 -5.324 -10.831 1.00 93.31 374 SER A O 1
ATOM 2916 N N . SER A 1 375 ? -15.224 -3.274 -11.690 1.00 94.19 375 SER A N 1
ATOM 2917 C CA . SER A 1 375 ? -14.943 -2.678 -10.381 1.00 94.19 375 SER A CA 1
ATOM 2918 C C . SER A 1 375 ? -16.209 -2.621 -9.519 1.00 94.19 375 SER A C 1
ATOM 2920 O O . SER A 1 375 ? -17.229 -2.097 -9.977 1.00 94.19 375 SER A O 1
ATOM 2922 N N . PRO A 1 376 ? -16.142 -3.054 -8.247 1.00 90.88 376 PRO A N 1
ATOM 2923 C CA . PRO A 1 376 ? -17.252 -2.911 -7.306 1.00 90.88 376 PRO A CA 1
ATOM 2924 C C . PRO A 1 376 ? -17.541 -1.446 -6.941 1.00 90.88 376 PRO A C 1
ATOM 2926 O O . PRO A 1 376 ? -18.568 -1.157 -6.334 1.00 90.88 376 PRO A O 1
ATOM 2929 N N . LEU A 1 377 ? -16.650 -0.513 -7.297 1.00 92.94 377 LEU A N 1
ATOM 2930 C CA . LEU A 1 377 ? -16.826 0.918 -7.044 1.00 92.94 377 LEU A CA 1
AT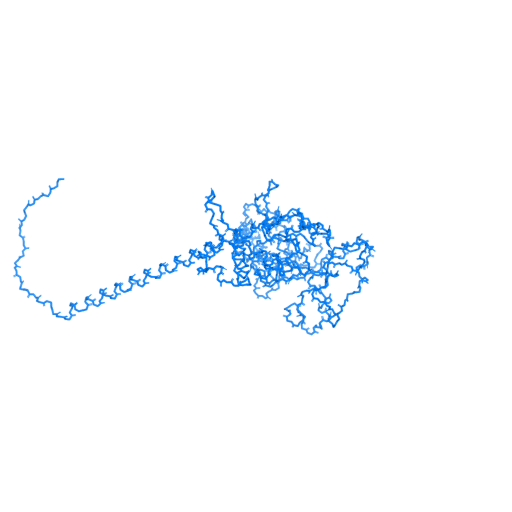OM 2931 C C . LEU A 1 377 ? -17.726 1.598 -8.080 1.00 92.94 377 LEU A C 1
ATOM 2933 O O . LEU A 1 377 ? -18.123 2.748 -7.864 1.00 92.94 377 LEU A O 1
ATOM 2937 N N . ARG A 1 378 ? -18.021 0.935 -9.207 1.00 95.00 378 ARG A N 1
ATOM 2938 C CA . ARG A 1 378 ? -18.897 1.471 -10.251 1.00 95.00 378 ARG A CA 1
ATOM 2939 C C . ARG A 1 378 ? -20.346 1.462 -9.771 1.00 95.00 378 ARG A C 1
ATOM 2941 O O . ARG A 1 378 ? -20.844 0.455 -9.273 1.00 95.00 378 ARG A O 1
ATOM 2948 N N . ARG A 1 379 ? -21.034 2.591 -9.925 1.00 94.69 379 ARG A N 1
ATOM 2949 C CA . ARG A 1 379 ? -22.438 2.737 -9.513 1.00 94.69 379 ARG A CA 1
ATOM 2950 C C . ARG A 1 379 ? -23.372 2.164 -10.579 1.00 94.69 379 ARG A C 1
ATOM 2952 O O . ARG A 1 379 ? -23.051 2.157 -11.767 1.00 94.69 379 ARG A O 1
ATOM 2959 N N . ALA A 1 380 ? -24.558 1.722 -10.163 1.00 94.25 380 ALA A N 1
ATOM 2960 C CA . ALA A 1 380 ? -25.594 1.281 -11.094 1.00 94.25 380 ALA A CA 1
ATOM 2961 C C . ALA A 1 380 ? -25.940 2.407 -12.088 1.00 94.25 380 ALA A C 1
ATOM 2963 O O . ALA A 1 380 ? -26.169 3.545 -11.681 1.00 94.25 380 ALA A O 1
ATOM 2964 N N . GLY A 1 381 ? -25.944 2.092 -13.387 1.00 94.56 381 GLY A N 1
ATOM 2965 C CA . GLY A 1 381 ? -26.210 3.057 -14.461 1.00 94.56 381 GLY A CA 1
ATOM 2966 C C . GLY A 1 381 ? -25.067 4.033 -14.778 1.00 94.56 381 GLY A C 1
ATOM 2967 O O . GLY A 1 381 ? -25.205 4.835 -15.696 1.00 94.56 381 GLY A O 1
ATOM 2968 N N . GLU A 1 382 ? -23.934 3.975 -14.071 1.00 96.69 382 GLU A N 1
ATOM 2969 C CA . GLU A 1 382 ? -22.776 4.833 -14.344 1.00 96.69 382 GLU A 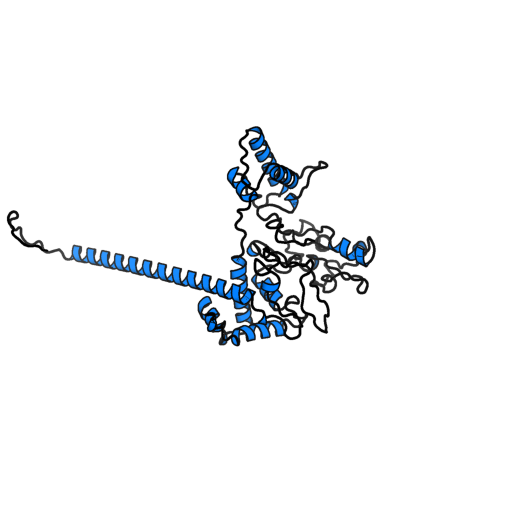CA 1
ATOM 2970 C C . GLU A 1 382 ? -22.072 4.373 -15.627 1.00 96.69 382 GLU A C 1
ATOM 2972 O O . GLU A 1 382 ? -21.706 3.200 -15.759 1.00 96.69 382 GLU A O 1
ATOM 2977 N N . SER A 1 383 ? -21.877 5.279 -16.586 1.00 97.44 383 SER A N 1
ATOM 2978 C CA . SER A 1 383 ? -21.064 5.005 -17.779 1.00 97.44 383 SER A CA 1
ATOM 2979 C C . SER A 1 383 ? -19.586 4.827 -17.418 1.00 97.44 383 SER A C 1
ATOM 2981 O O . SER A 1 383 ? -19.127 5.280 -16.368 1.00 97.44 383 SER A O 1
ATOM 2983 N N . GLU A 1 384 ? -18.814 4.192 -18.300 1.00 97.88 384 GLU A N 1
ATOM 2984 C CA . GLU A 1 384 ? -17.370 4.032 -18.093 1.00 97.88 384 GLU A CA 1
ATOM 2985 C C . GLU A 1 384 ? -16.643 5.377 -18.009 1.00 97.88 384 GLU A C 1
ATOM 2987 O O . GLU A 1 384 ? -15.749 5.530 -17.182 1.00 97.88 384 GLU A O 1
ATOM 2992 N N . ASP A 1 385 ? -17.076 6.372 -18.788 1.00 97.75 385 ASP A N 1
ATOM 2993 C CA . ASP A 1 385 ? -16.535 7.731 -18.735 1.00 97.75 385 ASP A CA 1
ATOM 2994 C C . ASP A 1 385 ? -16.830 8.427 -17.408 1.00 97.75 385 ASP A C 1
ATOM 2996 O O . ASP A 1 385 ? -15.935 9.027 -16.813 1.00 97.75 385 ASP A O 1
ATOM 3000 N N . GLN A 1 386 ? -18.072 8.354 -16.923 1.00 97.69 386 GLN A N 1
ATOM 3001 C CA . GLN A 1 386 ? -18.432 8.929 -15.624 1.00 97.69 386 GLN A CA 1
ATOM 3002 C C . GLN A 1 386 ? -17.637 8.266 -14.500 1.00 97.69 386 GLN A C 1
ATOM 3004 O O . GLN A 1 386 ? -17.096 8.959 -13.635 1.00 97.69 386 GLN A O 1
ATOM 3009 N N . PHE A 1 387 ? -17.519 6.938 -14.544 1.00 97.94 387 PHE A N 1
ATOM 3010 C CA . PHE A 1 387 ? -16.777 6.197 -13.541 1.00 97.94 387 PHE A CA 1
ATOM 3011 C C . PHE A 1 387 ? -15.281 6.527 -13.586 1.00 97.94 387 PHE A C 1
ATOM 3013 O O . PHE A 1 387 ? -14.702 6.864 -12.555 1.00 97.94 387 PHE A O 1
ATOM 3020 N N . LEU A 1 388 ? -14.661 6.516 -14.770 1.00 98.12 388 LEU A N 1
ATOM 3021 C CA . LEU A 1 388 ? -13.245 6.842 -14.932 1.00 98.12 388 LEU A CA 1
ATOM 3022 C C . LEU A 1 388 ? -12.940 8.277 -14.480 1.00 98.12 388 LEU A C 1
ATOM 3024 O O . LEU A 1 388 ? -11.959 8.492 -13.771 1.00 98.12 388 LEU A O 1
ATOM 3028 N N . ARG A 1 389 ? -13.804 9.249 -14.810 1.00 97.19 389 ARG A N 1
ATOM 3029 C CA . ARG A 1 389 ? -13.679 10.639 -14.333 1.00 97.19 389 ARG A CA 1
ATOM 3030 C C . ARG A 1 389 ? -13.698 10.728 -12.811 1.00 97.19 389 ARG A C 1
ATOM 3032 O O . ARG A 1 389 ? -12.909 11.469 -12.238 1.00 97.19 389 ARG A O 1
ATOM 3039 N N . ARG A 1 390 ? -14.550 9.945 -12.144 1.00 97.06 390 ARG A N 1
ATOM 3040 C CA . ARG A 1 390 ? -14.614 9.908 -10.676 1.00 97.06 390 ARG A CA 1
ATOM 3041 C C . ARG A 1 390 ? -13.342 9.350 -10.034 1.00 97.06 390 ARG A C 1
ATOM 3043 O O . ARG A 1 390 ? -13.087 9.655 -8.877 1.00 97.06 390 ARG A O 1
ATOM 3050 N N . MET A 1 391 ? -12.552 8.564 -10.767 1.00 98.12 391 MET A N 1
ATOM 3051 C CA . MET A 1 391 ? -11.294 7.980 -10.284 1.00 98.12 391 MET A CA 1
ATOM 3052 C C . MET A 1 391 ? -10.068 8.878 -10.507 1.00 98.12 391 MET A C 1
ATOM 3054 O O . MET A 1 391 ? -8.978 8.531 -10.047 1.00 98.12 391 MET A O 1
ATOM 3058 N N . ILE A 1 392 ? -10.222 10.032 -11.168 1.00 98.44 392 ILE A N 1
ATOM 3059 C CA . ILE A 1 392 ? -9.142 11.009 -11.369 1.00 98.44 392 ILE A CA 1
ATOM 3060 C C . ILE A 1 392 ? -8.584 11.463 -10.016 1.00 98.44 392 ILE A C 1
ATOM 3062 O O . ILE A 1 392 ? -9.322 11.983 -9.175 1.00 98.44 392 ILE A O 1
ATOM 3066 N N . ALA A 1 393 ? -7.269 11.286 -9.840 1.00 98.12 393 ALA A N 1
ATOM 3067 C CA . ALA A 1 393 ? -6.528 11.658 -8.633 1.00 98.12 393 ALA A CA 1
ATOM 3068 C C . ALA A 1 393 ? -7.115 11.055 -7.346 1.00 98.12 393 ALA A C 1
ATOM 3070 O O . ALA A 1 393 ? -7.087 11.668 -6.278 1.00 98.12 393 ALA A O 1
ATOM 3071 N N . THR A 1 394 ? -7.665 9.844 -7.452 1.00 98.44 394 THR A N 1
ATOM 3072 C CA . THR A 1 394 ? -8.107 9.079 -6.287 1.00 98.44 394 THR A CA 1
ATOM 3073 C C . THR A 1 394 ? -7.003 8.146 -5.807 1.00 98.44 394 THR A C 1
ATOM 3075 O O . THR A 1 394 ? -6.324 7.499 -6.606 1.00 98.44 394 THR A O 1
ATOM 3078 N N . PHE A 1 395 ? -6.839 8.057 -4.491 1.00 97.94 395 PHE A N 1
ATOM 3079 C CA . PHE A 1 395 ? -5.876 7.174 -3.843 1.00 97.94 395 PHE A CA 1
ATOM 3080 C C . PHE A 1 395 ? -6.570 6.373 -2.757 1.00 97.94 395 PHE A C 1
ATOM 3082 O O . PHE A 1 395 ? -7.541 6.831 -2.152 1.00 97.94 395 PHE A O 1
ATOM 3089 N N . LYS A 1 396 ? -6.066 5.164 -2.527 1.00 97.12 396 LYS A N 1
ATOM 3090 C CA . LYS A 1 396 ? -6.584 4.249 -1.528 1.00 97.12 396 LYS A CA 1
ATOM 3091 C C . LYS A 1 396 ? -6.517 4.908 -0.159 1.00 97.12 396 LYS A C 1
ATOM 3093 O O . LYS A 1 396 ? -5.444 5.366 0.236 1.00 97.12 396 LYS A O 1
ATOM 3098 N N . THR A 1 397 ? -7.621 4.885 0.579 1.00 96.94 397 THR A N 1
ATOM 3099 C CA . THR A 1 397 ? -7.671 5.338 1.971 1.00 96.94 397 THR A CA 1
ATOM 3100 C C . THR A 1 397 ? -6.641 4.567 2.808 1.00 96.94 397 THR A C 1
ATOM 3102 O O . THR A 1 397 ? -6.798 3.352 2.986 1.00 96.94 397 THR A O 1
ATOM 3105 N N . PRO A 1 398 ? -5.570 5.197 3.326 1.00 95.69 398 PRO A N 1
ATOM 3106 C CA . PRO A 1 398 ? -4.597 4.482 4.142 1.00 95.69 398 PRO A CA 1
ATOM 3107 C C . PRO A 1 398 ? -5.198 4.099 5.500 1.00 95.69 398 PRO A C 1
ATOM 3109 O O . PRO A 1 398 ? -6.105 4.759 6.008 1.00 95.69 398 PRO A O 1
ATOM 3112 N N . THR A 1 399 ? -4.663 3.035 6.101 1.00 95.62 399 THR A N 1
ATOM 3113 C CA . THR A 1 399 ? -4.932 2.699 7.506 1.00 95.62 399 THR A CA 1
ATOM 3114 C C . THR A 1 399 ? -4.486 3.839 8.422 1.00 95.62 399 THR A C 1
ATOM 3116 O O . THR A 1 399 ? -3.444 4.452 8.192 1.00 95.62 399 THR A O 1
ATOM 3119 N N . LEU A 1 400 ? -5.254 4.100 9.483 1.00 95.94 400 LEU A N 1
ATOM 3120 C CA . LEU A 1 400 ? -4.845 5.007 10.566 1.00 95.94 400 LEU A CA 1
ATOM 3121 C C . LEU A 1 400 ? -4.250 4.259 11.768 1.00 95.94 400 LEU A C 1
ATOM 3123 O O . LEU A 1 400 ? -4.041 4.842 12.834 1.00 95.94 400 LEU A O 1
ATOM 3127 N N . ARG A 1 401 ? -3.967 2.958 11.637 1.00 95.38 401 ARG A N 1
ATOM 3128 C CA . ARG A 1 401 ? -3.194 2.235 12.652 1.00 95.38 401 ARG A CA 1
ATOM 3129 C C . ARG A 1 401 ? -1.730 2.665 12.594 1.00 95.38 401 ARG A C 1
ATOM 3131 O O . ARG A 1 401 ? -1.154 2.785 11.523 1.00 95.38 401 ARG A O 1
ATOM 3138 N N . ASN A 1 402 ? -1.123 2.831 13.770 1.00 94.12 402 ASN A N 1
ATOM 3139 C CA . ASN A 1 402 ? 0.307 3.117 13.951 1.00 94.12 402 ASN A CA 1
ATOM 3140 C C . ASN A 1 402 ? 0.817 4.421 13.318 1.00 94.12 402 ASN A C 1
ATOM 3142 O O . ASN A 1 402 ? 2.013 4.533 13.063 1.00 94.12 402 ASN A O 1
ATOM 3146 N N . LEU A 1 403 ? -0.052 5.424 13.146 1.00 92.88 403 LEU A N 1
ATOM 3147 C CA . LEU A 1 403 ? 0.325 6.746 12.634 1.00 92.88 403 LEU A CA 1
ATOM 3148 C C . LEU A 1 403 ? 1.575 7.321 13.336 1.00 92.88 403 LEU A C 1
ATOM 3150 O O . LEU A 1 403 ? 2.519 7.755 12.689 1.00 92.88 403 LEU A O 1
ATOM 3154 N N . ALA A 1 404 ? 1.681 7.237 14.662 1.00 91.81 404 ALA A N 1
ATOM 3155 C CA . ALA A 1 404 ? 2.854 7.756 15.385 1.00 91.81 404 ALA A CA 1
ATOM 3156 C C . ALA A 1 404 ? 4.228 7.212 14.904 1.00 91.81 404 ALA A C 1
ATOM 3158 O O . ALA A 1 404 ? 5.262 7.769 15.270 1.00 91.81 404 ALA A O 1
ATOM 3159 N N . PHE A 1 405 ? 4.234 6.146 14.098 1.00 94.44 405 PHE A N 1
ATOM 3160 C CA . PHE A 1 405 ? 5.414 5.479 13.560 1.00 94.44 405 PHE A CA 1
ATOM 3161 C C . PHE A 1 405 ? 5.426 5.413 12.023 1.00 94.44 405 PHE A C 1
ATOM 3163 O O . PHE A 1 405 ? 6.208 4.643 11.462 1.00 94.44 405 PHE A O 1
ATOM 3170 N N . SER A 1 406 ? 4.558 6.163 11.330 1.00 94.94 406 SER A N 1
ATOM 3171 C CA . SER A 1 406 ? 4.443 6.114 9.866 1.00 94.94 406 SER A CA 1
ATOM 3172 C C . SER A 1 406 ? 4.514 7.463 9.140 1.00 94.94 406 SER A C 1
ATOM 3174 O O . SER A 1 406 ? 4.251 7.523 7.945 1.00 94.94 406 SER A O 1
ATOM 3176 N N . GLN A 1 407 ? 4.856 8.540 9.844 1.00 92.94 407 GLN A N 1
ATOM 3177 C CA . GLN A 1 407 ? 5.088 9.884 9.296 1.00 92.94 407 GLN A CA 1
ATOM 3178 C C . GLN A 1 407 ? 6.371 9.949 8.449 1.00 92.94 407 GLN A C 1
ATOM 3180 O O . GLN A 1 407 ? 7.352 9.339 8.863 1.00 92.94 407 GLN A O 1
ATOM 3185 N N . PRO A 1 408 ? 6.467 10.738 7.369 1.00 93.88 408 PRO A N 1
ATOM 3186 C CA . PRO A 1 408 ? 5.573 11.834 6.994 1.00 93.88 408 PRO A CA 1
ATOM 3187 C C . PRO A 1 408 ? 4.291 11.379 6.283 1.00 93.88 408 PRO A C 1
ATOM 3189 O O . PRO A 1 408 ? 4.174 10.240 5.839 1.00 93.88 408 PRO A O 1
ATOM 3192 N N . TYR A 1 409 ? 3.322 12.294 6.203 1.00 92.31 409 TYR A N 1
ATOM 3193 C CA . TYR A 1 409 ? 2.028 12.072 5.557 1.00 92.31 409 TYR A CA 1
ATOM 3194 C C . TYR A 1 409 ? 1.773 13.078 4.464 1.00 92.31 409 TYR A C 1
ATOM 3196 O O . TYR A 1 409 ? 2.177 14.232 4.605 1.00 92.31 409 TYR A O 1
ATOM 3204 N N . LEU A 1 410 ? 0.960 12.624 3.508 1.00 78.06 410 LEU A N 1
ATOM 3205 C CA . LEU A 1 410 ? 0.532 13.372 2.333 1.00 78.06 410 LEU A CA 1
ATOM 3206 C C . LEU A 1 410 ? 1.741 13.981 1.628 1.00 78.06 410 LEU A C 1
ATOM 3208 O O . LEU A 1 410 ? 1.891 15.223 1.664 1.00 78.06 410 LEU A O 1
#

Secondary structure (DSSP, 8-state):
--------------------HHHHHHHHHHHHHHHHHHHHHHHHHHHHHHHHHHHHHHHHHHHHHHT-GGGS-TTSS----HHHHS-SS-STT---SS--S-SS-B---BTTB---B-SSPPPP-TTGGG-SSBSTT--BSSHHHHHHHHHTSGGGTPPTT-HHHHHHHHHHHHHH---BGGGTBPPHHHHHHHHHS--GGGS-HHHHHHHHHHHHHHHHHH----S-SHHHHHHHHTT--SSPPTT--HHHHHHHHHHHHHHHHHTT-----TT--HHHHHHHHHHH--SSSTT---GGGTS-TTTT--S-EE--SHHHHHHHHHH-TTGGGG-----TTT--SS-STTBS---TTSTT--B-BGGGT--TTT-TTSPTT--HHHHHHHTTTBEE----TTGGGT---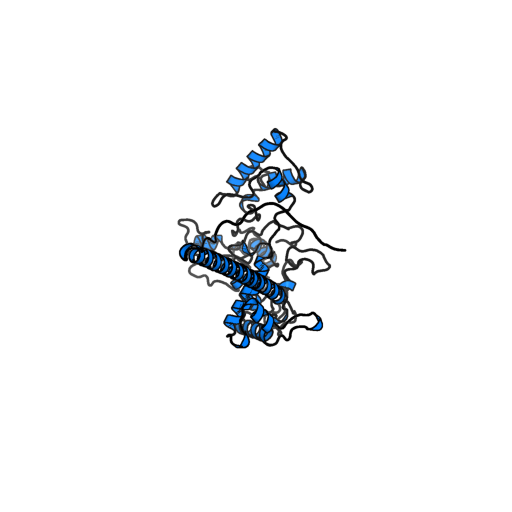-

Radius of gyration: 30.74 Å; Cα contacts (8 Å, |Δi|>4): 597; chains: 1; bounding box: 56×105×79 Å

pLDDT: mean 89.8, std 15.46, range [29.88, 98.88]

Sequence (410 aa):
MEIDQVMAEIIKPSPSRRLTTGRARWLRYCLVAAFSALALAGFGVRAQDGRQNEVAARIQLGERLFKEPGFSSREGDLVSSCGSCHLYDQDPQGIRAFVDFFARSWVSWRSKDPRRDGLRNAPTILDAAELPQLHYDGEFESLEGLVKGTIAGRTLGWLPGEQGKALDQAYRVILDDAGDAGKGERSYRDQFKQAYSVDVKALGRDDVIKLIAGSVSDYVRTLKTKRDSPYDRFIRMNALEVGPKRGERPNDFAERMLARLSRLETSGGLNLPSGFDRKALEGMKIFFNAGAGKSAGNCVSCHAPPLFTDFSFHNMGVSQREYDSHHGDGSFALLTIPGASAAVRPSPQFREIPSRSKPGYVDLGHWNFVKLTSSPLRRAGESEDQFLRRMIATFKTPTLRNLAFSQPYL